Protein AF-0000000085032879 (afdb_homodimer)

Organism: Limosilactobacillus fermentum (strain NBRC 3956 / LMG 18251) (NCBI:txid334390)

pLDDT: mean 94.73, std 5.2, range [47.59, 98.81]

Structure (mmCIF, N/CA/C/O backbone):
data_AF-0000000085032879-model_v1
#
loop_
_entity.id
_entity.type
_entity.pdbx_description
1 polymer 'pyridoxal kinase'
#
loop_
_atom_site.group_PDB
_atom_site.id
_atom_site.type_symbol
_atom_site.label_atom_id
_atom_site.label_alt_id
_atom_site.label_comp_id
_atom_site.label_asym_id
_atom_site.label_entity_id
_atom_site.label_seq_id
_atom_site.pdbx_PDB_ins_code
_atom_site.Cartn_x
_atom_site.Cartn_y
_atom_site.Cartn_z
_atom_site.occupancy
_atom_site.B_iso_or_equiv
_atom_site.auth_seq_id
_atom_site.auth_comp_id
_atom_site.auth_asym_id
_atom_site.auth_atom_id
_atom_site.pdbx_PDB_model_num
ATOM 1 N N . MET A 1 1 ? -18.375 -1.486 -2.549 1 87 1 MET A N 1
ATOM 2 C CA . MET A 1 1 ? -17.031 -1.813 -2.984 1 87 1 MET A CA 1
ATOM 3 C C . MET A 1 1 ? -16.609 -3.191 -2.484 1 87 1 MET A C 1
ATOM 5 O O . MET A 1 1 ? -16.891 -3.555 -1.341 1 87 1 MET A O 1
ATOM 9 N N . LYS A 1 2 ? -16.109 -4.098 -3.381 1 94.38 2 LYS A N 1
ATOM 10 C CA . LYS A 1 2 ? -15.625 -5.422 -3.004 1 94.38 2 LYS A CA 1
ATOM 11 C C . LYS A 1 2 ? -14.336 -5.328 -2.191 1 94.38 2 LYS A C 1
ATOM 13 O O . LYS A 1 2 ? -13.469 -4.504 -2.488 1 94.38 2 LYS A O 1
ATOM 18 N N . THR A 1 3 ? -14.289 -6.129 -1.146 1 96.81 3 THR A N 1
ATOM 19 C CA . THR A 1 3 ? -13.094 -6.16 -0.308 1 96.81 3 THR A CA 1
ATOM 20 C C . THR A 1 3 ? -12.273 -7.414 -0.586 1 96.81 3 THR A C 1
ATOM 22 O O . THR A 1 3 ? -12.805 -8.523 -0.592 1 96.81 3 THR A O 1
ATOM 25 N N . LEU A 1 4 ? -11.008 -7.293 -0.865 1 98.06 4 LEU A N 1
ATOM 26 C CA . LEU A 1 4 ? -10.062 -8.383 -1.109 1 98.06 4 LEU A CA 1
ATOM 27 C C . LEU A 1 4 ? -9.078 -8.516 0.048 1 98.06 4 LEU A C 1
ATOM 29 O O . LEU A 1 4 ? -8.344 -7.574 0.36 1 98.06 4 LEU A O 1
ATOM 33 N N . MET A 1 5 ? -9.047 -9.688 0.733 1 97.75 5 MET A N 1
ATOM 34 C CA . MET A 1 5 ? -7.992 -9.984 1.695 1 97.75 5 MET A CA 1
ATOM 35 C C . MET A 1 5 ? -6.684 -10.305 0.984 1 97.75 5 MET A C 1
ATOM 37 O O . MET A 1 5 ? -6.676 -11.016 -0.021 1 97.75 5 MET A O 1
ATOM 41 N N . ILE A 1 6 ? -5.676 -9.734 1.447 1 98.06 6 ILE A N 1
ATOM 42 C CA . ILE A 1 6 ? -4.359 -9.984 0.874 1 98.06 6 ILE A CA 1
ATOM 43 C C . ILE A 1 6 ? -3.395 -10.43 1.971 1 98.06 6 ILE A C 1
ATOM 45 O O . ILE A 1 6 ? -3.047 -9.648 2.857 1 98.06 6 ILE A O 1
ATOM 49 N N . ALA A 1 7 ? -2.994 -11.664 1.925 1 97.81 7 ALA A N 1
ATOM 50 C CA . ALA A 1 7 ? -2.068 -12.227 2.904 1 97.81 7 ALA A CA 1
ATOM 51 C C . ALA A 1 7 ? -0.709 -12.516 2.271 1 97.81 7 ALA A C 1
ATOM 53 O O . ALA A 1 7 ? -0.535 -13.531 1.596 1 97.81 7 ALA A O 1
ATOM 54 N N . GLU A 1 8 ? 0.211 -11.734 2.461 1 97.69 8 GLU A N 1
ATOM 55 C CA . GLU A 1 8 ? 1.601 -11.844 2.029 1 97.69 8 GLU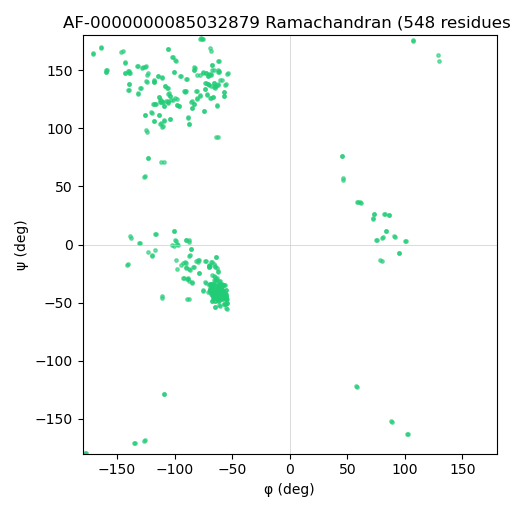 A CA 1
ATOM 56 C C . GLU A 1 8 ? 2.494 -10.875 2.799 1 97.69 8 GLU A C 1
ATOM 58 O O . GLU A 1 8 ? 2.004 -10.055 3.58 1 97.69 8 GLU A O 1
ATOM 63 N N . ASP A 1 9 ? 3.799 -10.984 2.682 1 96.69 9 ASP A N 1
ATOM 64 C CA . ASP A 1 9 ? 4.699 -10.133 3.451 1 96.69 9 ASP A CA 1
ATOM 65 C C . ASP A 1 9 ? 4.59 -8.672 3.004 1 96.69 9 ASP A C 1
ATOM 67 O O . ASP A 1 9 ? 4.141 -8.391 1.892 1 96.69 9 ASP A O 1
ATOM 71 N N . LEU A 1 10 ? 4.906 -7.77 3.881 1 97.19 10 LEU A N 1
ATOM 72 C CA . LEU A 1 10 ? 5.121 -6.363 3.553 1 97.19 10 LEU A CA 1
ATOM 73 C C . LEU A 1 10 ? 6.609 -6.027 3.543 1 97.19 10 LEU A C 1
ATOM 75 O O . LEU A 1 10 ? 7.254 -6.02 4.594 1 97.19 10 LEU A O 1
ATOM 79 N N . THR A 1 11 ? 7.137 -5.828 2.396 1 96.12 11 THR A N 1
ATOM 80 C CA . THR A 1 11 ? 8.508 -5.363 2.236 1 96.12 11 THR A CA 1
ATOM 81 C C . THR A 1 11 ? 8.578 -3.842 2.328 1 96.12 11 THR A C 1
ATOM 83 O O . THR A 1 11 ? 8.039 -3.137 1.47 1 96.12 11 THR A O 1
ATOM 86 N N . ALA A 1 12 ? 9.289 -3.371 3.32 1 97.25 12 ALA A N 1
ATOM 87 C CA . ALA A 1 12 ? 9.234 -1.951 3.662 1 97.25 12 ALA A CA 1
ATOM 88 C C . ALA A 1 12 ? 10.016 -1.115 2.65 1 97.25 12 ALA A C 1
ATOM 90 O O . ALA A 1 12 ? 9.648 0.025 2.363 1 97.25 12 ALA A O 1
ATOM 91 N N . LEU A 1 13 ? 11.117 -1.587 2.23 1 95.88 13 LEU A N 1
ATOM 92 C CA . LEU A 1 13 ? 11.914 -0.944 1.188 1 95.88 13 LEU A CA 1
ATOM 93 C C . LEU A 1 13 ? 11.938 -1.794 -0.078 1 95.88 13 LEU A C 1
ATOM 95 O O . LEU A 1 13 ? 12.617 -2.818 -0.13 1 95.88 13 LEU A O 1
ATOM 99 N N . GLY A 1 14 ? 11.164 -1.342 -1.04 1 87.88 14 GLY A N 1
ATOM 100 C CA . GLY A 1 14 ? 10.961 -2.076 -2.279 1 87.88 14 GLY A CA 1
ATOM 101 C C . GLY A 1 14 ? 9.492 -2.234 -2.641 1 87.88 14 GLY A C 1
ATOM 102 O O . GLY A 1 14 ? 8.617 -2.086 -1.785 1 87.88 14 GLY A O 1
ATOM 103 N N . GLN A 1 15 ? 9.188 -2.455 -3.865 1 91.12 15 GLN A N 1
ATOM 104 C CA . GLN A 1 15 ? 7.832 -2.631 -4.379 1 91.12 15 GLN A CA 1
ATOM 105 C C . GLN A 1 15 ? 7.578 -4.082 -4.781 1 91.12 15 GLN A C 1
ATOM 107 O O . GLN A 1 15 ? 7.457 -4.391 -5.969 1 91.12 15 GLN A O 1
ATOM 112 N N . ILE A 1 16 ? 7.48 -4.93 -3.734 1 93.56 16 ILE A N 1
ATOM 113 C CA . ILE A 1 16 ? 7.234 -6.359 -3.857 1 93.56 16 ILE A CA 1
ATOM 114 C C . ILE A 1 16 ? 6.117 -6.777 -2.902 1 93.56 16 ILE A C 1
ATOM 116 O O . ILE A 1 16 ? 5.812 -6.062 -1.945 1 93.56 16 ILE A O 1
ATOM 120 N N . SER A 1 17 ? 5.41 -7.84 -3.207 1 95.5 17 SER A N 1
ATOM 121 C CA . SER A 1 17 ? 4.387 -8.422 -2.348 1 95.5 17 SER A CA 1
ATOM 122 C C . SER A 1 17 ? 3.301 -7.402 -2.018 1 95.5 17 SER A C 1
ATOM 124 O O . SER A 1 17 ? 2.709 -6.801 -2.918 1 95.5 17 SER A O 1
ATOM 126 N N . LEU A 1 18 ? 3.049 -7.098 -0.776 1 96.69 18 LEU A N 1
ATOM 127 C CA . LEU A 1 18 ? 1.969 -6.195 -0.39 1 96.69 18 LEU A CA 1
ATOM 128 C C . LEU A 1 18 ? 2.238 -4.777 -0.889 1 96.69 18 LEU A C 1
ATOM 130 O O . LEU A 1 18 ? 1.307 -4.051 -1.241 1 96.69 18 LEU A O 1
ATOM 134 N N . ALA A 1 19 ? 3.498 -4.395 -0.901 1 95.44 19 ALA A N 1
ATOM 135 C CA . ALA A 1 19 ? 3.869 -3.045 -1.324 1 95.44 19 ALA A CA 1
ATOM 136 C C . ALA A 1 19 ? 3.465 -2.795 -2.775 1 95.44 19 ALA A C 1
ATOM 138 O O . ALA A 1 19 ? 3.078 -1.682 -3.135 1 95.44 19 ALA A O 1
ATOM 139 N N . ASN A 1 20 ? 3.5 -3.768 -3.6 1 94.31 20 ASN A N 1
ATOM 140 C CA . ASN A 1 20 ? 3.086 -3.6 -4.988 1 94.31 20 ASN A CA 1
ATOM 141 C C . ASN A 1 20 ? 1.586 -3.826 -5.156 1 94.31 20 ASN A C 1
ATOM 143 O O . ASN A 1 20 ? 0.949 -3.188 -5.996 1 94.31 20 ASN A O 1
ATOM 147 N N . ALA A 1 21 ? 1.069 -4.691 -4.336 1 96.44 21 ALA A N 1
ATOM 148 C CA . ALA A 1 21 ? -0.324 -5.102 -4.484 1 96.44 21 ALA A CA 1
ATOM 149 C C . ALA A 1 21 ? -1.273 -3.953 -4.148 1 96.44 21 ALA A C 1
ATOM 151 O O . ALA A 1 21 ? -2.332 -3.814 -4.766 1 96.44 21 ALA A O 1
ATOM 152 N N . LEU A 1 22 ? -0.911 -3.135 -3.232 1 96.38 22 LEU A N 1
ATOM 153 C CA . LEU A 1 22 ? -1.845 -2.152 -2.691 1 96.38 22 LEU A CA 1
ATOM 154 C C . LEU A 1 22 ? -2.256 -1.147 -3.762 1 96.38 22 LEU A C 1
ATOM 156 O O . LEU A 1 22 ? -3.447 -0.966 -4.023 1 96.38 22 LEU A O 1
ATOM 160 N N . GLY A 1 23 ? -1.221 -0.496 -4.43 1 96.12 23 GLY A N 1
ATOM 161 C CA . GLY A 1 23 ? -1.549 0.44 -5.492 1 96.12 23 GLY A CA 1
ATOM 162 C C . GLY A 1 23 ? -2.367 -0.187 -6.605 1 96.12 23 GLY A C 1
ATOM 163 O O . GLY A 1 23 ? -3.264 0.453 -7.16 1 96.12 23 GLY A O 1
ATOM 164 N N . VAL A 1 24 ? -2.088 -1.425 -6.871 1 97.19 24 VAL A N 1
ATOM 165 C CA . VAL A 1 24 ? -2.742 -2.182 -7.934 1 97.19 24 VAL A CA 1
ATOM 166 C C . VAL A 1 24 ? -4.211 -2.402 -7.578 1 97.19 24 VAL A C 1
ATOM 168 O O . VAL A 1 24 ? -5.098 -2.156 -8.398 1 97.19 24 VAL A O 1
ATOM 171 N N . VAL A 1 25 ? -4.465 -2.842 -6.387 1 97.56 25 VAL A N 1
ATOM 172 C CA . VAL A 1 25 ? -5.812 -3.145 -5.914 1 97.56 25 VAL A CA 1
ATOM 173 C C . VAL A 1 25 ? -6.633 -1.86 -5.828 1 97.56 25 VAL A C 1
ATOM 175 O O . VAL A 1 25 ? -7.785 -1.825 -6.262 1 97.56 25 VAL A O 1
ATOM 178 N N . GLN A 1 26 ? -6.023 -0.786 -5.398 1 97 26 GLN A N 1
ATOM 179 C CA . GLN A 1 26 ? -6.688 0.506 -5.266 1 97 26 GLN A CA 1
ATOM 180 C C . GLN A 1 26 ? -7.043 1.083 -6.633 1 97 26 GLN A C 1
ATOM 182 O O . GLN A 1 26 ? -8.125 1.647 -6.812 1 97 26 GLN A O 1
ATOM 187 N N . ALA A 1 27 ? -6.148 0.925 -7.574 1 97.19 27 ALA A N 1
ATOM 188 C CA . ALA A 1 27 ? -6.367 1.43 -8.93 1 97.19 27 ALA A CA 1
ATOM 189 C C . ALA A 1 27 ? -7.578 0.762 -9.57 1 97.19 27 ALA A C 1
ATOM 191 O O . ALA A 1 27 ? -8.195 1.324 -10.477 1 97.19 27 ALA A O 1
ATOM 192 N N . GLN A 1 28 ? -7.91 -0.42 -9.07 1 97.31 28 GLN A N 1
ATOM 193 C CA . GLN A 1 28 ? -9 -1.189 -9.664 1 97.31 28 GLN A CA 1
ATOM 194 C C . GLN A 1 28 ? -10.281 -1.039 -8.852 1 97.31 28 GLN A C 1
ATOM 196 O O . GLN A 1 28 ? -11.227 -1.82 -9.016 1 97.31 28 GLN A O 1
ATOM 201 N N . SER A 1 29 ? -10.344 -0.112 -7.914 1 96.12 29 SER A N 1
ATOM 202 C CA . SER A 1 29 ? -11.508 0.193 -7.094 1 96.12 29 SER A CA 1
ATOM 203 C C . SER A 1 29 ? -11.922 -1.011 -6.254 1 96.12 29 SER A C 1
ATOM 205 O O . SER A 1 29 ? -13.117 -1.305 -6.125 1 96.12 29 SER A O 1
ATOM 207 N N . VAL A 1 30 ? -10.992 -1.755 -5.793 1 96.88 30 VAL A N 1
ATOM 208 C CA . VAL A 1 30 ? -11.156 -2.828 -4.82 1 96.88 30 VAL A CA 1
ATOM 209 C C . VAL A 1 30 ? -10.555 -2.41 -3.48 1 96.88 30 VAL A C 1
ATOM 211 O O . VAL A 1 30 ? -9.484 -1.793 -3.439 1 96.88 30 VAL A O 1
ATOM 214 N N . ARG A 1 31 ? -11.219 -2.658 -2.365 1 96.56 31 ARG A N 1
ATOM 215 C CA . ARG A 1 31 ? -10.711 -2.322 -1.037 1 96.56 31 ARG A CA 1
ATOM 216 C C . ARG A 1 31 ? -9.766 -3.4 -0.523 1 96.56 31 ARG A C 1
ATOM 218 O O . ARG A 1 31 ? -10.148 -4.566 -0.402 1 96.56 31 ARG A O 1
ATOM 225 N N . PRO A 1 32 ? -8.586 -3.021 -0.241 1 97.38 32 PRO A N 1
ATOM 226 C CA . PRO A 1 32 ? -7.664 -4.012 0.32 1 97.38 32 PRO A CA 1
ATOM 227 C C . PRO A 1 32 ? -7.871 -4.23 1.817 1 97.38 32 PRO A C 1
ATOM 229 O O . PRO A 1 32 ? -8.078 -3.266 2.561 1 97.38 32 PRO A O 1
ATOM 232 N N . ALA A 1 33 ? -7.941 -5.414 2.24 1 97.38 33 ALA A N 1
ATOM 233 C CA . ALA A 1 33 ? -7.773 -5.852 3.623 1 97.38 33 ALA A CA 1
ATOM 234 C C . ALA A 1 33 ? -6.461 -6.605 3.807 1 97.38 33 ALA A C 1
ATOM 236 O O . ALA A 1 33 ? -6.332 -7.754 3.377 1 97.38 33 ALA A O 1
ATOM 237 N N . MET A 1 34 ? -5.539 -5.949 4.438 1 97.69 34 MET A N 1
ATOM 238 C CA . MET A 1 34 ? -4.176 -6.473 4.473 1 97.69 34 MET A CA 1
ATOM 239 C C . MET A 1 34 ? -3.969 -7.379 5.684 1 97.69 34 MET A C 1
ATOM 241 O O . MET A 1 34 ? -4.293 -6.996 6.809 1 97.69 34 MET A O 1
ATOM 245 N N . LEU A 1 35 ? -3.398 -8.523 5.461 1 96.62 35 LEU A N 1
ATOM 246 C CA . LEU A 1 35 ? -2.885 -9.43 6.48 1 96.62 35 LEU A CA 1
ATOM 247 C C . LEU A 1 35 ? -1.406 -9.727 6.25 1 96.62 35 LEU A C 1
ATOM 249 O O . LEU A 1 35 ? -1.047 -10.812 5.797 1 96.62 35 LEU A O 1
ATOM 253 N N . PRO A 1 36 ? -0.606 -8.703 6.578 1 97.31 36 PRO A N 1
ATOM 254 C CA . PRO A 1 36 ? 0.813 -8.977 6.344 1 97.31 36 PRO A CA 1
ATOM 255 C C . PRO A 1 36 ? 1.304 -10.219 7.086 1 97.31 36 PRO A C 1
ATOM 257 O O . PRO A 1 36 ? 1.123 -10.328 8.297 1 97.31 36 PRO A O 1
ATOM 260 N N . THR A 1 37 ? 1.927 -11.133 6.371 1 96.81 37 THR A N 1
ATOM 261 C CA . THR A 1 37 ? 2.434 -12.367 6.965 1 96.81 37 THR A CA 1
ATOM 262 C C . THR A 1 37 ? 3.75 -12.109 7.695 1 96.81 37 THR A C 1
ATOM 264 O O . THR A 1 37 ? 4.148 -12.898 8.555 1 96.81 37 THR A O 1
ATOM 267 N N . ALA A 1 38 ? 4.449 -11.094 7.32 1 96.19 38 ALA A N 1
ATOM 268 C CA . ALA A 1 38 ? 5.641 -10.555 7.969 1 96.19 38 ALA A CA 1
ATOM 269 C C . ALA A 1 38 ? 5.891 -9.117 7.547 1 96.19 38 ALA A C 1
ATOM 271 O O . ALA A 1 38 ? 5.449 -8.688 6.48 1 96.19 38 ALA A O 1
ATOM 272 N N . LEU A 1 39 ? 6.441 -8.359 8.43 1 97.38 39 LEU A N 1
ATOM 273 C CA . LEU A 1 39 ? 7.035 -7.082 8.055 1 97.38 39 LEU A CA 1
ATOM 274 C C . LEU A 1 39 ? 8.539 -7.219 7.836 1 97.38 39 LEU A C 1
ATOM 276 O O . LEU A 1 39 ? 9.266 -7.617 8.742 1 97.38 39 LEU A O 1
ATOM 280 N N . LEU A 1 40 ? 8.984 -6.938 6.645 1 96.88 40 LEU A N 1
ATOM 281 C CA . LEU A 1 40 ? 10.391 -7.086 6.289 1 96.88 40 LEU A CA 1
ATOM 282 C C . LEU A 1 40 ? 11 -5.738 5.906 1 96.88 40 LEU A C 1
ATOM 284 O O . LEU A 1 40 ? 10.367 -4.941 5.211 1 96.88 40 LEU A O 1
ATOM 288 N N . SER A 1 41 ? 12.25 -5.523 6.348 1 97.56 41 SER A N 1
ATOM 289 C CA . SER A 1 41 ? 12.922 -4.266 6.031 1 97.56 41 SER A CA 1
ATOM 290 C C . SER A 1 41 ? 13.242 -4.168 4.543 1 97.56 41 SER A C 1
ATOM 292 O O . SER A 1 41 ? 13.203 -3.078 3.969 1 97.56 41 SER A O 1
ATOM 294 N N . THR A 1 42 ? 13.562 -5.266 3.941 1 95.56 42 THR A N 1
ATOM 295 C CA . THR A 1 42 ? 13.867 -5.398 2.521 1 95.56 42 THR A CA 1
ATOM 296 C C . THR A 1 42 ? 13.398 -6.75 1.994 1 95.56 42 THR A C 1
ATOM 298 O O . THR A 1 42 ? 12.969 -7.609 2.77 1 95.56 42 THR A O 1
ATOM 301 N N . GLN A 1 43 ? 13.367 -6.828 0.709 1 87.44 43 GLN A N 1
ATOM 302 C CA . GLN A 1 43 ? 13.156 -8.172 0.182 1 87.44 43 GLN A CA 1
ATOM 303 C C . GLN A 1 43 ? 14.359 -9.062 0.459 1 87.44 43 GLN A C 1
ATOM 305 O O . GLN A 1 43 ? 15.445 -8.57 0.789 1 87.44 43 GLN A O 1
ATOM 310 N N . SER A 1 44 ? 14.289 -10.328 0.308 1 79.81 44 SER A N 1
ATOM 311 C CA . SER A 1 44 ? 15.289 -11.305 0.738 1 79.81 44 SER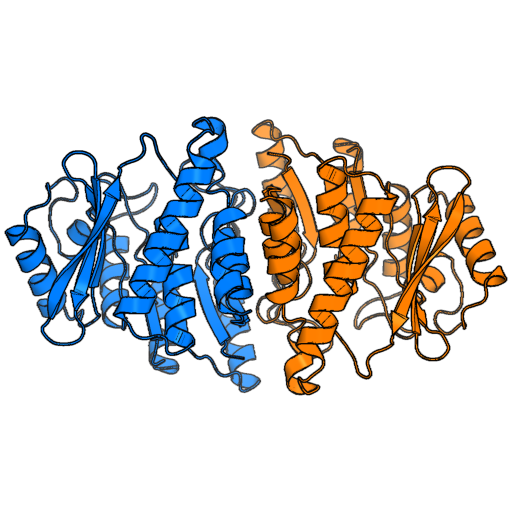 A CA 1
ATOM 312 C C . SER A 1 44 ? 16.281 -11.602 -0.377 1 79.81 44 SER A C 1
ATOM 314 O O . SER A 1 44 ? 17.359 -12.164 -0.126 1 79.81 44 SER A O 1
ATOM 316 N N . GLU 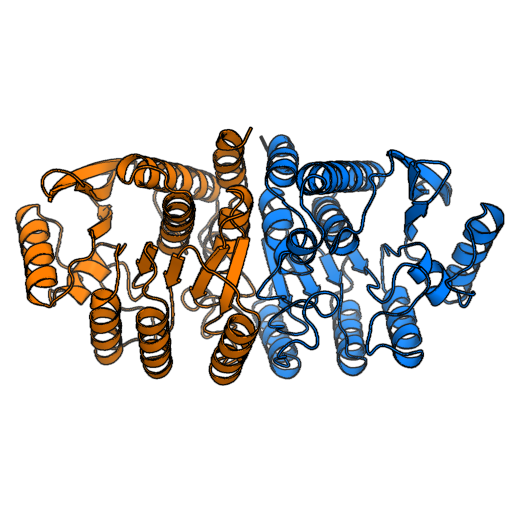A 1 45 ? 16.125 -11.336 -1.562 1 77.62 45 GLU A N 1
ATOM 317 C CA . GLU A 1 45 ? 16.984 -11.734 -2.668 1 77.62 45 GLU A CA 1
ATOM 318 C C . GLU A 1 45 ? 17.953 -10.617 -3.049 1 77.62 45 GLU A C 1
ATOM 320 O O . GLU A 1 45 ? 19.062 -10.875 -3.512 1 77.62 45 GLU A O 1
ATOM 325 N N . GLY A 1 46 ? 17.688 -9.422 -2.732 1 75.31 46 GLY A N 1
ATOM 326 C CA . GLY A 1 46 ? 18.5 -8.344 -3.291 1 75.31 46 GLY A CA 1
ATOM 327 C C . GLY A 1 46 ? 19.266 -7.566 -2.24 1 75.31 46 GLY A C 1
ATOM 328 O O . GLY A 1 46 ? 20.141 -6.766 -2.572 1 75.31 46 GLY A O 1
ATOM 329 N N . PHE A 1 47 ? 19.141 -7.773 -0.948 1 86.19 47 PHE A N 1
ATOM 330 C CA . PHE A 1 47 ? 19.703 -6.902 0.073 1 86.19 47 PHE A CA 1
ATOM 331 C C . PHE A 1 47 ? 20.297 -7.719 1.214 1 86.19 47 PHE A C 1
ATOM 333 O O . PHE A 1 47 ? 20.703 -7.16 2.238 1 86.19 47 PHE A O 1
ATOM 340 N N . GLY A 1 48 ? 20.375 -9.016 1.083 1 86.19 48 GLY A N 1
ATOM 341 C CA . GLY A 1 48 ? 20.734 -9.844 2.219 1 86.19 48 GLY A CA 1
ATOM 342 C C . GLY A 1 48 ? 19.547 -10.258 3.068 1 86.19 48 GLY A C 1
ATOM 343 O O . GLY A 1 48 ? 18.422 -10.367 2.568 1 86.19 48 GLY A O 1
ATOM 344 N N . THR A 1 49 ? 19.844 -10.477 4.398 1 92.12 49 THR A N 1
ATOM 345 C CA . THR A 1 49 ? 18.766 -10.93 5.273 1 92.12 49 THR A CA 1
ATOM 346 C C . THR A 1 49 ? 17.969 -9.742 5.805 1 92.12 49 THR A C 1
ATOM 348 O O . THR A 1 49 ? 18.516 -8.875 6.48 1 92.12 49 THR A O 1
ATOM 351 N N . PRO A 1 50 ? 16.75 -9.688 5.605 1 95.19 50 PRO A N 1
ATOM 352 C CA . PRO A 1 50 ? 15.938 -8.57 6.098 1 95.19 50 PRO A CA 1
ATOM 353 C C . PRO A 1 50 ? 15.727 -8.609 7.609 1 95.19 50 PRO A C 1
ATOM 355 O O . PRO A 1 50 ? 15.688 -9.695 8.203 1 95.19 50 PRO A O 1
ATOM 358 N N . VAL A 1 51 ? 15.633 -7.441 8.219 1 97.44 51 VAL A N 1
ATOM 359 C CA . VAL A 1 51 ? 15.055 -7.359 9.555 1 97.44 51 VAL A CA 1
ATOM 360 C C . VAL A 1 51 ? 13.57 -7.723 9.5 1 97.44 51 VAL A C 1
ATOM 362 O O . VAL A 1 51 ? 12.812 -7.137 8.727 1 97.44 51 VAL A O 1
ATOM 365 N N . ALA A 1 52 ? 13.18 -8.688 10.344 1 96.62 52 ALA A N 1
ATOM 366 C CA . ALA A 1 52 ? 11.82 -9.211 10.25 1 96.62 52 ALA A CA 1
ATOM 367 C C . ALA A 1 52 ? 11.039 -8.945 11.539 1 96.62 52 ALA A C 1
ATOM 369 O O . ALA A 1 52 ? 11.609 -8.969 12.633 1 96.62 52 ALA A O 1
ATOM 370 N N . LEU A 1 53 ? 9.797 -8.602 11.414 1 97.44 53 LEU A N 1
ATOM 371 C CA . LEU A 1 53 ? 8.82 -8.555 12.5 1 97.44 53 LEU A CA 1
ATOM 372 C C . LEU A 1 53 ? 7.707 -9.57 12.266 1 97.44 53 LEU A C 1
ATOM 374 O O . LEU A 1 53 ? 7.027 -9.523 11.242 1 97.44 53 LEU A O 1
ATOM 378 N N . SER A 1 54 ? 7.535 -10.508 13.227 1 96 54 SER A N 1
ATOM 379 C CA . SER A 1 54 ? 6.453 -11.484 13.133 1 96 54 SER A CA 1
ATOM 380 C C . SER A 1 54 ? 5.094 -10.828 13.359 1 96 54 SER A C 1
ATOM 382 O O . SER A 1 54 ? 4.953 -9.969 14.234 1 96 54 SER A O 1
ATOM 384 N N . THR A 1 55 ? 4.121 -11.242 12.539 1 96.56 55 THR A N 1
ATOM 385 C CA . THR A 1 55 ? 2.771 -10.711 12.656 1 96.56 55 THR A CA 1
ATOM 386 C C . THR A 1 55 ? 1.784 -11.812 13.031 1 96.56 55 THR A C 1
ATOM 388 O O . THR A 1 55 ? 0.569 -11.609 12.977 1 96.56 55 THR A O 1
ATOM 391 N N . GLU A 1 56 ? 2.24 -12.969 13.367 1 94.38 56 GLU A N 1
ATOM 392 C CA . GLU A 1 56 ? 1.409 -14.156 13.516 1 94.38 56 GLU A CA 1
ATOM 393 C C . GLU A 1 56 ? 0.27 -13.914 14.5 1 94.38 56 GLU A C 1
ATOM 395 O O . GLU A 1 56 ? -0.897 -14.141 14.172 1 94.38 56 GLU A O 1
ATOM 400 N N . GLU A 1 57 ? 0.604 -13.492 15.695 1 95 57 GLU A N 1
ATOM 401 C CA . GLU A 1 57 ? -0.413 -13.258 16.719 1 95 57 GLU A CA 1
ATOM 402 C C . GLU A 1 57 ? -1.328 -12.102 16.328 1 95 57 GLU A C 1
ATOM 404 O O . GLU A 1 57 ? -2.549 -12.188 16.484 1 95 57 GLU A O 1
ATOM 409 N N . TRP A 1 58 ? -0.75 -11.023 15.859 1 97.06 58 TRP A N 1
ATOM 410 C CA . TRP A 1 58 ? -1.529 -9.859 15.438 1 97.06 58 TRP A CA 1
ATOM 411 C C . TRP A 1 58 ? -2.52 -10.234 14.344 1 97.06 58 TRP A C 1
ATOM 413 O O . TRP A 1 58 ? -3.68 -9.82 14.375 1 97.06 58 TRP A O 1
ATOM 423 N N . LEU A 1 59 ? -2.037 -11.031 13.391 1 96.38 59 LEU A N 1
ATOM 424 C CA . LEU A 1 59 ? -2.85 -11.445 12.258 1 96.38 59 LEU A CA 1
ATOM 425 C C . LEU A 1 59 ? -4.105 -12.18 12.719 1 96.38 59 LEU A C 1
ATOM 427 O O . LEU A 1 59 ? -5.207 -11.883 12.258 1 96.38 59 LEU A O 1
ATOM 431 N N . GLU A 1 60 ? -3.982 -13.055 13.625 1 94.44 60 GLU A N 1
ATOM 432 C CA . GLU A 1 60 ? -5.102 -13.82 14.164 1 94.44 60 GLU A CA 1
ATOM 433 C C . GLU A 1 60 ? -6.102 -12.906 14.875 1 94.44 60 GLU A C 1
ATOM 435 O O . GLU A 1 60 ? -7.312 -13.031 14.672 1 94.44 60 GLU A O 1
ATOM 440 N N . ASN A 1 61 ? -5.59 -12.016 15.672 1 96.94 61 ASN A N 1
ATOM 441 C CA . ASN A 1 61 ? -6.445 -11.109 16.438 1 96.94 61 ASN A CA 1
ATOM 442 C C . ASN A 1 61 ? -7.145 -10.102 15.523 1 96.94 61 ASN A C 1
ATOM 444 O O . ASN A 1 61 ? -8.297 -9.742 15.758 1 96.94 61 ASN A O 1
ATOM 448 N N . ALA A 1 62 ? -6.445 -9.625 14.516 1 96.88 62 ALA A N 1
ATOM 449 C CA . ALA A 1 62 ? -7.035 -8.695 13.555 1 96.88 62 ALA A CA 1
ATOM 450 C C . ALA A 1 62 ? -8.195 -9.352 12.797 1 96.88 62 ALA A C 1
ATOM 452 O O . ALA A 1 62 ? -9.266 -8.75 12.656 1 96.88 62 ALA A O 1
ATOM 453 N N . LEU A 1 63 ? -7.965 -10.57 12.375 1 95.25 63 LEU A N 1
ATOM 454 C CA . LEU A 1 63 ? -9.016 -11.297 11.672 1 95.25 63 LEU A CA 1
ATOM 455 C C . LEU A 1 63 ? -10.227 -11.5 12.57 1 95.25 63 LEU A C 1
ATOM 457 O O . LEU A 1 63 ? -11.367 -11.344 12.133 1 95.25 63 LEU A O 1
ATOM 461 N N . ALA A 1 64 ? -9.984 -11.875 13.805 1 95.06 64 ALA A N 1
ATOM 462 C CA . ALA A 1 64 ? -11.07 -12.062 14.766 1 95.06 64 ALA A CA 1
ATOM 463 C C . ALA A 1 64 ? -11.891 -10.781 14.914 1 95.06 64 ALA A C 1
ATOM 465 O O . ALA A 1 64 ? -13.117 -10.828 14.945 1 95.06 64 ALA A O 1
ATOM 466 N N . GLN A 1 65 ? -11.227 -9.695 14.969 1 96.25 65 GLN A N 1
ATOM 467 C CA . GLN A 1 65 ? -11.922 -8.422 15.07 1 96.25 65 GLN A CA 1
ATOM 468 C C . GLN A 1 65 ? -12.766 -8.148 13.828 1 96.25 65 GLN A C 1
ATOM 470 O O . GLN A 1 65 ? -13.906 -7.688 13.93 1 96.25 65 GLN A O 1
ATOM 475 N N . TRP A 1 66 ? -12.203 -8.391 12.617 1 95.38 66 TRP A N 1
ATOM 476 C CA . TRP A 1 66 ? -12.93 -8.172 11.375 1 95.38 66 TRP A CA 1
ATOM 477 C C . TRP A 1 66 ? -14.195 -9.031 11.336 1 95.38 66 TRP A C 1
ATOM 479 O O . TRP A 1 66 ? -15.258 -8.562 10.906 1 95.38 66 TRP A O 1
ATOM 489 N N . LEU A 1 67 ? -14.109 -10.234 11.82 1 93.19 67 LEU A N 1
ATOM 490 C CA . LEU A 1 67 ? -15.25 -11.141 11.859 1 93.19 67 LEU A CA 1
ATOM 491 C C . LEU A 1 67 ? -16.312 -10.641 12.836 1 93.19 67 LEU A C 1
ATOM 493 O O . LEU A 1 67 ? -17.5 -10.656 12.523 1 93.19 67 LEU A O 1
ATOM 497 N N . ASP A 1 68 ? -15.875 -10.211 13.953 1 94.25 68 ASP A N 1
ATOM 498 C CA . ASP A 1 68 ? -16.781 -9.688 14.977 1 94.25 68 ASP A CA 1
ATOM 499 C C . ASP A 1 68 ? -17.547 -8.477 14.461 1 94.25 68 ASP A C 1
ATOM 501 O O . ASP A 1 68 ? -18.719 -8.266 14.82 1 94.25 68 ASP A O 1
ATOM 505 N N . MET A 1 69 ? -16.953 -7.754 13.625 1 92.88 69 MET A N 1
ATOM 506 C CA . MET A 1 69 ? -17.562 -6.547 13.062 1 92.88 69 MET A CA 1
ATOM 507 C C . MET A 1 69 ? -18.547 -6.898 11.953 1 92.88 69 MET A C 1
ATOM 509 O O . MET A 1 69 ? -19.297 -6.043 11.492 1 92.88 69 MET A O 1
ATOM 513 N N . GLY A 1 70 ? -18.484 -8.148 11.5 1 92.56 70 GLY A N 1
ATOM 514 C CA . GLY A 1 70 ? -19.344 -8.57 10.414 1 92.56 70 GLY A CA 1
ATOM 515 C C . GLY A 1 70 ? -18.812 -8.203 9.047 1 92.56 70 GLY A C 1
ATOM 516 O O . GLY A 1 70 ? -19.578 -8.016 8.102 1 92.56 70 GLY A O 1
ATOM 517 N N . GLU A 1 71 ? -17.516 -8.078 8.977 1 93.38 71 GLU A N 1
ATOM 518 C CA . GLU A 1 71 ? -16.891 -7.738 7.699 1 93.38 71 GLU A CA 1
ATOM 519 C C . GLU A 1 71 ? -17.078 -8.867 6.684 1 93.38 71 GLU A C 1
ATOM 521 O O . GLU A 1 71 ? -16.969 -10.039 7.027 1 93.38 71 GLU A O 1
ATOM 526 N N . GLU A 1 72 ? -17.359 -8.484 5.504 1 94.12 72 GLU A N 1
ATOM 527 C CA . GLU A 1 72 ? -17.484 -9.422 4.391 1 94.12 72 GLU A CA 1
ATOM 528 C C . GLU A 1 72 ? -16.344 -9.258 3.395 1 94.12 72 GLU A C 1
ATOM 530 O O . GLU A 1 72 ? -15.891 -8.133 3.135 1 94.12 72 GLU A O 1
ATOM 535 N N . PHE A 1 73 ? -15.93 -10.344 2.852 1 96.69 73 PHE A N 1
ATOM 536 C CA . PHE A 1 73 ? -14.836 -10.367 1.89 1 96.69 73 PHE A CA 1
ATOM 537 C C . PHE A 1 73 ? -15.273 -11.031 0.59 1 96.69 73 PHE A C 1
ATOM 539 O O . PHE A 1 73 ? -16 -12.023 0.609 1 96.69 73 PHE A O 1
ATOM 546 N N . ALA A 1 74 ? -14.805 -10.445 -0.525 1 97.44 74 ALA A N 1
ATOM 547 C CA . ALA A 1 74 ? -15.141 -10.984 -1.839 1 97.44 74 ALA A CA 1
ATOM 548 C C . ALA A 1 74 ? -14.148 -12.062 -2.26 1 97.44 74 ALA A C 1
ATOM 550 O O . ALA A 1 74 ? -14.445 -12.891 -3.129 1 97.44 74 ALA A O 1
ATOM 551 N N . GLY A 1 75 ? -12.969 -12.078 -1.69 1 98.06 75 GLY A N 1
ATOM 552 C CA . GLY A 1 75 ? -11.93 -13.047 -2.004 1 98.06 75 GLY A CA 1
ATOM 553 C C . GLY A 1 75 ? -10.68 -12.883 -1.162 1 98.06 75 GLY A C 1
ATOM 554 O O . GLY A 1 75 ? -10.633 -12.016 -0.284 1 98.06 75 GLY A O 1
ATOM 555 N N . ILE A 1 76 ? -9.688 -13.742 -1.408 1 98.38 76 ILE A N 1
ATOM 556 C CA . ILE A 1 76 ? -8.406 -13.688 -0.725 1 98.38 76 ILE A CA 1
ATOM 557 C C . ILE A 1 76 ? -7.281 -13.977 -1.717 1 98.38 76 ILE A C 1
ATOM 559 O O . ILE A 1 76 ? -7.422 -14.844 -2.588 1 98.38 76 ILE A O 1
ATOM 563 N N . LEU A 1 77 ? -6.301 -13.172 -1.666 1 98.62 77 LEU A N 1
ATOM 564 C CA . LEU A 1 77 ? -5.02 -13.406 -2.322 1 98.62 77 LEU A CA 1
ATOM 565 C C . LEU A 1 77 ? -3.947 -13.781 -1.305 1 98.62 77 LEU A C 1
ATOM 567 O O . LEU A 1 77 ? -3.711 -13.039 -0.348 1 98.62 77 LEU A O 1
ATOM 571 N N . ILE A 1 78 ? -3.33 -14.945 -1.453 1 98.5 78 ILE A N 1
ATOM 572 C CA . ILE A 1 78 ? -2.209 -15.344 -0.612 1 98.5 78 ILE A CA 1
ATOM 573 C C . ILE A 1 78 ? -0.932 -15.398 -1.446 1 98.5 78 ILE A C 1
ATOM 575 O O . ILE A 1 78 ? -0.893 -16.047 -2.494 1 98.5 78 ILE A O 1
ATOM 579 N N . GLY A 1 79 ? 0.034 -14.656 -1.031 1 97.62 79 GLY A N 1
ATOM 580 C CA . GLY A 1 79 ? 1.362 -14.68 -1.622 1 97.62 79 GLY A CA 1
ATOM 581 C C . GLY A 1 79 ? 2.408 -15.305 -0.717 1 97.62 79 GLY A C 1
ATOM 582 O O . GLY A 1 79 ? 2.211 -16.406 -0.199 1 97.62 79 GLY A O 1
ATOM 583 N N . TYR A 1 80 ? 3.518 -14.625 -0.493 1 96.12 80 TYR A N 1
ATOM 584 C CA . TYR A 1 80 ? 4.617 -15.133 0.321 1 96.12 80 TYR A CA 1
ATOM 585 C C . TYR A 1 80 ? 4.215 -15.211 1.789 1 96.12 80 TYR A C 1
ATOM 587 O O . TYR A 1 80 ? 3.83 -14.211 2.389 1 96.12 80 TYR A O 1
ATOM 595 N N . VAL A 1 81 ? 4.379 -16.359 2.326 1 95.5 81 VAL A N 1
ATOM 596 C CA . VAL A 1 81 ? 4.086 -16.562 3.74 1 95.5 81 VAL A CA 1
ATOM 597 C C . VAL A 1 81 ? 5.379 -16.812 4.508 1 95.5 81 VAL A C 1
ATOM 599 O O . VAL A 1 81 ? 5.617 -16.188 5.551 1 95.5 81 VAL A O 1
ATOM 602 N N . GLY A 1 82 ? 6.23 -17.578 4.062 1 91.25 82 GLY A N 1
ATOM 603 C CA . GLY A 1 82 ? 7.57 -17.812 4.578 1 91.25 82 GLY A CA 1
ATOM 604 C C . GLY A 1 82 ? 7.598 -18.719 5.801 1 91.25 82 GLY A C 1
ATOM 605 O O . GLY A 1 82 ? 8.656 -19.219 6.18 1 91.25 82 GLY A O 1
ATOM 606 N N . GLN A 1 83 ? 6.406 -18.969 6.441 1 90.94 83 GLN A N 1
ATOM 607 C CA . GLN A 1 83 ? 6.336 -19.797 7.637 1 90.94 83 GLN A CA 1
ATOM 608 C C . GLN A 1 83 ? 5.227 -20.828 7.523 1 90.94 83 GLN A C 1
ATOM 610 O O . GLN A 1 83 ? 4.059 -20.484 7.336 1 90.94 83 GLN A O 1
ATOM 615 N N . THR A 1 84 ? 5.602 -22.094 7.809 1 92.94 84 THR A N 1
ATOM 616 C CA . THR A 1 84 ? 4.645 -23.188 7.656 1 92.94 84 THR A CA 1
ATOM 617 C C . THR A 1 84 ? 3.516 -23.062 8.672 1 92.94 84 THR A C 1
ATOM 619 O O . THR A 1 84 ? 2.361 -23.375 8.375 1 92.94 84 THR A O 1
ATOM 622 N N . ALA A 1 85 ? 3.875 -22.625 9.883 1 91.12 85 ALA A N 1
ATOM 623 C CA . ALA A 1 85 ? 2.865 -22.453 10.922 1 91.12 85 ALA A CA 1
ATOM 624 C C . ALA A 1 85 ? 1.786 -21.469 10.477 1 91.12 85 ALA A C 1
ATOM 626 O O . ALA A 1 85 ? 0.601 -21.656 10.758 1 91.12 85 ALA A O 1
ATOM 627 N N . LEU A 1 86 ? 2.172 -20.438 9.805 1 94.06 86 LEU A N 1
ATOM 628 C CA . LEU A 1 86 ? 1.229 -19.438 9.336 1 94.06 86 LEU A CA 1
ATOM 629 C C . LEU A 1 86 ? 0.409 -19.969 8.164 1 94.06 86 LEU A C 1
ATOM 631 O O . LEU A 1 86 ? -0.749 -19.578 7.988 1 94.06 86 LEU A O 1
ATOM 635 N N . ILE A 1 87 ? 0.988 -20.797 7.371 1 95.94 87 ILE A N 1
ATOM 636 C CA . ILE A 1 87 ? 0.258 -21.438 6.277 1 95.94 87 ILE A CA 1
ATOM 637 C C . ILE A 1 87 ? -0.924 -22.219 6.836 1 95.94 87 ILE A C 1
ATOM 639 O O . ILE A 1 87 ? -2.029 -22.156 6.293 1 95.94 87 ILE A O 1
ATOM 643 N N . ASP A 1 88 ? -0.706 -22.891 7.93 1 94.5 88 ASP A N 1
ATOM 644 C CA . ASP A 1 88 ? -1.769 -23.641 8.586 1 94.5 88 ASP A CA 1
ATOM 645 C C . ASP A 1 88 ? -2.895 -22.719 9.047 1 94.5 88 ASP A C 1
ATOM 647 O O . ASP A 1 88 ? -4.074 -23.031 8.883 1 94.5 88 ASP A O 1
ATOM 651 N N . LYS A 1 89 ? -2.51 -21.688 9.57 1 93.44 89 LYS A N 1
ATOM 652 C CA . LYS A 1 89 ? -3.494 -20.719 10.039 1 93.44 89 LYS A CA 1
ATOM 653 C C . LYS A 1 89 ? -4.309 -20.141 8.875 1 93.44 89 LYS A C 1
ATOM 655 O O . LYS A 1 89 ? -5.527 -20 8.984 1 93.44 89 LYS A O 1
ATOM 660 N N . LEU A 1 90 ? -3.613 -19.797 7.812 1 95.06 90 LEU A N 1
ATOM 661 C CA . LEU A 1 90 ? -4.285 -19.281 6.629 1 95.06 90 LEU A CA 1
ATOM 662 C C . LEU A 1 90 ? -5.234 -20.312 6.043 1 95.06 90 LEU A C 1
ATOM 664 O O . LEU A 1 90 ? -6.32 -19.969 5.562 1 95.06 90 LEU A O 1
ATOM 668 N N . SER A 1 91 ? -4.828 -21.547 6.121 1 95.19 91 SER A N 1
ATOM 669 C CA . SER A 1 91 ? -5.684 -22.625 5.66 1 95.19 91 SER A CA 1
ATOM 670 C C . SER A 1 91 ? -7.004 -22.656 6.422 1 95.19 91 SER A C 1
ATOM 672 O O . SER A 1 91 ? -8.07 -22.828 5.824 1 95.19 91 SER A O 1
ATOM 674 N N . VAL A 1 92 ? -6.934 -22.484 7.66 1 92.69 92 VAL A N 1
ATOM 675 C CA . VAL A 1 92 ? -8.117 -22.469 8.516 1 92.69 92 VAL A CA 1
ATOM 676 C C . VAL A 1 92 ? -9.008 -21.281 8.141 1 92.69 92 VAL A C 1
ATOM 678 O O . VAL A 1 92 ? -10.234 -21.406 8.094 1 92.69 92 VAL A O 1
ATOM 681 N N . ILE A 1 93 ? -8.398 -20.172 7.84 1 89.62 93 ILE A N 1
ATOM 682 C CA . ILE A 1 93 ? -9.117 -18.953 7.457 1 89.62 93 ILE A CA 1
ATOM 683 C C . ILE A 1 93 ? -9.883 -19.203 6.156 1 89.62 93 ILE A C 1
ATOM 685 O O . ILE A 1 93 ? -11.055 -18.844 6.039 1 89.62 93 ILE A O 1
ATOM 689 N N . ILE A 1 94 ? -9.258 -19.812 5.219 1 94.44 94 ILE A N 1
ATOM 690 C CA . ILE A 1 94 ? -9.883 -20.094 3.932 1 94.44 94 ILE A CA 1
ATOM 691 C C . ILE A 1 94 ? -11.086 -21 4.133 1 94.44 94 ILE A C 1
ATOM 693 O O . ILE A 1 94 ? -12.164 -20.766 3.576 1 94.44 94 ILE A O 1
ATOM 697 N N . ASP A 1 95 ? -10.953 -22.031 4.996 1 93.31 95 ASP A N 1
ATOM 698 C CA . ASP A 1 95 ? -12.031 -22.969 5.266 1 93.31 95 ASP A CA 1
ATOM 699 C C . ASP A 1 95 ? -13.227 -22.266 5.918 1 93.31 95 ASP A C 1
ATOM 701 O O . ASP A 1 95 ? -14.375 -22.594 5.625 1 93.31 95 ASP A O 1
ATOM 705 N N . HIS A 1 96 ? -12.906 -21.344 6.715 1 90 96 HIS A N 1
ATOM 706 C CA . HIS A 1 96 ? -13.945 -20.641 7.461 1 90 96 HIS A CA 1
ATOM 707 C C . HIS A 1 96 ? -14.789 -19.766 6.539 1 90 96 HIS A C 1
ATOM 709 O O . HIS A 1 96 ? -16.016 -19.75 6.641 1 90 96 HIS A O 1
ATOM 715 N N . PHE A 1 97 ? -14.172 -19.094 5.594 1 90.25 97 PHE A N 1
ATOM 716 C CA . PHE A 1 97 ? -14.875 -18.094 4.805 1 90.25 97 PHE A CA 1
ATOM 717 C C . PHE A 1 97 ? -15.445 -18.703 3.533 1 90.25 97 PHE A C 1
ATOM 719 O O . PHE A 1 97 ? -16.453 -18.234 3.008 1 90.25 97 PHE A O 1
ATOM 726 N N . ALA A 1 98 ? -14.742 -19.781 3.039 1 88.75 98 ALA A N 1
ATOM 727 C CA . ALA A 1 98 ? -15.172 -20.438 1.813 1 88.75 98 ALA A CA 1
ATOM 728 C C . ALA A 1 98 ? -15.492 -19.422 0.721 1 88.75 98 ALA A C 1
ATOM 730 O O . ALA A 1 98 ? -16.578 -19.422 0.153 1 88.75 98 ALA A O 1
ATOM 731 N N . LEU A 1 99 ? -14.555 -18.578 0.403 1 92.06 99 LEU A N 1
ATOM 732 C CA . LEU A 1 99 ? -14.758 -17.469 -0.506 1 92.06 99 LEU A CA 1
ATOM 733 C C . LEU A 1 99 ? -14.75 -17.938 -1.958 1 92.06 99 LEU A C 1
ATOM 735 O O . LEU A 1 99 ? -14.008 -18.844 -2.314 1 92.06 99 LEU A O 1
ATOM 739 N N . PRO A 1 100 ? -15.562 -17.266 -2.754 1 93.38 100 PRO A N 1
ATOM 740 C CA . PRO A 1 100 ? -15.633 -17.688 -4.156 1 93.38 100 PRO A CA 1
ATOM 741 C C . PRO A 1 100 ? -14.336 -17.438 -4.918 1 93.38 100 PRO A C 1
ATOM 743 O O . PRO A 1 100 ? -14.078 -18.078 -5.945 1 93.38 100 PRO A O 1
ATOM 746 N N . VAL A 1 101 ? -13.547 -16.469 -4.492 1 98 101 VAL A N 1
ATOM 747 C CA . VAL A 1 101 ? -12.266 -16.156 -5.117 1 98 101 VAL A CA 1
ATOM 748 C C . VAL A 1 101 ? -11.133 -16.375 -4.117 1 98 101 VAL A C 1
ATOM 750 O O . VAL A 1 101 ? -10.969 -15.594 -3.178 1 98 101 VAL A O 1
ATOM 753 N N . THR A 1 102 ? -10.367 -17.422 -4.273 1 98.56 102 THR A N 1
ATOM 754 C CA . THR A 1 102 ? -9.172 -17.75 -3.504 1 98.56 102 THR A CA 1
ATOM 755 C C . THR A 1 102 ? -7.973 -17.938 -4.426 1 98.56 102 THR A C 1
ATOM 757 O O . THR A 1 102 ? -7.816 -19 -5.031 1 98.56 102 THR A O 1
ATOM 760 N N . VAL A 1 103 ? -7.188 -16.891 -4.555 1 98.81 103 VAL A N 1
ATOM 761 C CA . VAL A 1 103 ? -6.008 -16.906 -5.414 1 98.81 103 VAL A CA 1
ATOM 762 C C . VAL A 1 103 ? -4.762 -17.172 -4.574 1 98.81 103 VAL A C 1
ATOM 764 O O . VAL A 1 103 ? -4.504 -16.469 -3.596 1 98.81 103 VAL A O 1
ATOM 767 N N . ILE A 1 104 ? -3.977 -18.188 -4.918 1 98.75 104 ILE A N 1
ATOM 768 C CA . ILE A 1 104 ? -2.729 -18.484 -4.227 1 98.75 104 ILE A CA 1
ATOM 769 C C . ILE A 1 104 ? -1.56 -18.391 -5.203 1 98.75 104 ILE A C 1
ATOM 771 O O . ILE A 1 104 ? -1.521 -19.109 -6.203 1 98.75 104 ILE A O 1
ATOM 775 N N . ASP A 1 105 ? -0.744 -17.484 -5.016 1 98.62 105 ASP A N 1
ATOM 776 C CA . ASP A 1 105 ? 0.596 -17.438 -5.594 1 98.62 105 ASP A CA 1
ATOM 777 C C . ASP A 1 105 ? 1.603 -18.156 -4.695 1 98.62 105 ASP A C 1
ATOM 779 O O . ASP A 1 105 ? 1.939 -17.672 -3.615 1 98.62 105 ASP A O 1
ATOM 783 N N . PRO A 1 106 ? 2.047 -19.266 -5.148 1 97.94 106 PRO A N 1
ATOM 784 C CA . PRO A 1 106 ? 2.869 -20.078 -4.25 1 97.94 106 PRO A CA 1
ATOM 785 C C . PRO A 1 106 ? 4.074 -19.328 -3.705 1 97.94 106 PRO A C 1
ATOM 787 O O . PRO A 1 106 ? 4.418 -19.453 -2.527 1 97.94 106 PRO A O 1
ATOM 790 N N . VAL A 1 107 ? 4.738 -18.516 -4.473 1 96.31 107 VAL A N 1
ATOM 791 C CA . VAL A 1 107 ? 5.906 -17.703 -4.148 1 96.31 107 VAL A CA 1
ATOM 792 C C . VAL A 1 107 ? 6.918 -18.547 -3.371 1 96.31 107 VAL A C 1
ATOM 794 O O . VAL A 1 107 ? 7.16 -18.297 -2.188 1 96.31 107 VAL A O 1
ATOM 797 N N . MET A 1 108 ? 7.605 -19.375 -4.004 1 95.5 108 MET A N 1
ATOM 798 C CA . MET A 1 108 ? 8.508 -20.25 -3.256 1 95.5 108 MET A CA 1
ATOM 799 C C . MET A 1 108 ? 9.82 -20.453 -4.008 1 95.5 108 MET A C 1
ATOM 801 O O . MET A 1 108 ? 10.797 -20.938 -3.441 1 95.5 108 MET A O 1
ATOM 805 N N . GLY A 1 109 ? 9.82 -20.141 -5.312 1 94 109 GLY A N 1
ATOM 806 C CA . GLY A 1 109 ? 11.031 -20.344 -6.086 1 94 109 GLY A CA 1
ATOM 807 C C . GLY A 1 109 ? 10.953 -19.75 -7.48 1 94 109 GLY A C 1
ATOM 808 O O . GLY A 1 109 ? 9.867 -19.391 -7.949 1 94 109 GLY A O 1
ATOM 809 N N . ASP A 1 110 ? 12.078 -19.625 -8.055 1 92.31 110 ASP A N 1
ATOM 810 C CA . ASP A 1 110 ? 12.25 -19.094 -9.406 1 92.31 110 ASP A CA 1
ATOM 811 C C . ASP A 1 110 ? 13.578 -19.547 -10.008 1 92.31 110 ASP A C 1
ATOM 813 O O . ASP A 1 110 ? 14.523 -19.859 -9.281 1 92.31 110 ASP A O 1
ATOM 817 N N . ARG A 1 111 ? 13.641 -19.688 -11.281 1 91.88 111 ARG A N 1
ATOM 818 C CA . ARG A 1 111 ? 14.844 -20.016 -12.031 1 91.88 111 ARG A CA 1
ATOM 819 C C . ARG A 1 111 ? 15.438 -21.344 -11.57 1 91.88 111 ARG A C 1
ATOM 821 O O . ARG A 1 111 ? 16.656 -21.453 -11.367 1 91.88 111 ARG A O 1
ATOM 828 N N . GLY A 1 112 ? 14.586 -22.219 -11.25 1 94.06 112 GLY A N 1
ATOM 829 C CA . GLY A 1 112 ? 14.984 -23.609 -11.008 1 94.06 112 GLY A CA 1
ATOM 830 C C . GLY A 1 112 ? 15.336 -23.875 -9.562 1 94.06 112 GLY A C 1
ATOM 831 O O . GLY A 1 112 ? 15.805 -24.969 -9.219 1 94.06 112 GLY A O 1
ATOM 832 N N . SER A 1 113 ? 15.102 -22.906 -8.688 1 94.38 113 SER A N 1
ATOM 833 C CA . SER A 1 113 ? 15.523 -23.109 -7.305 1 94.38 113 SER A CA 1
ATOM 834 C C . SER A 1 113 ? 14.523 -22.5 -6.328 1 94.38 113 SER A C 1
ATOM 836 O O . SER A 1 113 ? 13.812 -21.562 -6.672 1 94.38 113 SER A O 1
ATOM 838 N N . LEU A 1 114 ? 14.531 -23.031 -5.102 1 94.38 114 LEU A N 1
ATOM 839 C CA . LEU A 1 114 ? 13.781 -22.438 -3.998 1 94.38 114 LEU A CA 1
ATOM 840 C C . LEU A 1 114 ? 14.398 -21.125 -3.561 1 94.38 114 LEU A C 1
ATOM 842 O O . LEU A 1 114 ? 15.617 -20.938 -3.648 1 94.38 114 LEU A O 1
ATOM 846 N N . TYR A 1 115 ? 13.555 -20.188 -3.137 1 90.5 115 TYR A N 1
ATOM 847 C CA . TYR A 1 115 ? 14.086 -18.969 -2.539 1 90.5 115 TYR A CA 1
ATOM 848 C C . TYR A 1 115 ? 14.891 -19.281 -1.285 1 90.5 115 TYR A C 1
ATOM 850 O O . TYR A 1 115 ? 14.688 -20.312 -0.647 1 90.5 115 TYR A O 1
ATOM 858 N N . PRO A 1 116 ? 15.758 -18.375 -0.934 1 85.75 116 PRO A N 1
ATOM 859 C CA . PRO A 1 116 ? 16.562 -18.594 0.27 1 85.75 116 PRO A CA 1
ATOM 860 C C . PRO A 1 116 ? 15.711 -18.812 1.517 1 85.75 116 PRO A C 1
ATOM 862 O O . PRO A 1 116 ? 14.711 -18.125 1.722 1 85.75 116 PRO A O 1
ATOM 865 N N . GLY A 1 117 ? 16.062 -19.906 2.268 1 86.06 117 GLY A N 1
ATOM 866 C CA . GLY A 1 117 ? 15.414 -20.156 3.545 1 86.06 117 GLY A CA 1
ATOM 867 C C . GLY A 1 117 ? 14.242 -21.109 3.447 1 86.06 117 GLY A C 1
ATOM 868 O O . GLY A 1 117 ? 13.703 -21.547 4.469 1 86.06 117 GLY A O 1
ATOM 869 N N . LEU A 1 118 ? 13.898 -21.438 2.262 1 91.81 118 LEU A N 1
ATOM 870 C CA . LEU A 1 118 ? 12.773 -22.359 2.078 1 91.81 118 LEU A CA 1
ATOM 871 C C . LEU A 1 118 ? 13.266 -23.766 1.792 1 91.81 118 LEU A C 1
ATOM 873 O O . LEU A 1 118 ? 14.352 -23.953 1.236 1 91.81 118 LEU A O 1
ATOM 877 N N . ASP A 1 119 ? 12.445 -24.766 2.266 1 94.94 119 ASP A N 1
ATOM 878 C CA . ASP A 1 119 ? 12.812 -26.172 2.084 1 94.94 119 ASP A CA 1
ATOM 879 C C . ASP A 1 119 ? 11.617 -26.984 1.608 1 94.94 119 ASP A C 1
ATOM 881 O O . ASP A 1 119 ? 10.57 -26.438 1.264 1 94.94 119 ASP A O 1
ATOM 885 N N . GLU A 1 120 ? 11.844 -28.266 1.612 1 95.44 120 GLU A N 1
ATOM 886 C CA . GLU A 1 120 ? 10.828 -29.156 1.077 1 95.44 120 GLU A CA 1
ATOM 887 C C . GLU A 1 120 ? 9.578 -29.156 1.946 1 95.44 120 GLU A C 1
ATOM 889 O O . GLU A 1 120 ? 8.469 -29.344 1.442 1 95.44 120 GLU A O 1
ATOM 894 N N . ASP A 1 121 ? 9.758 -29.016 3.189 1 96.38 121 ASP A N 1
ATOM 895 C CA . ASP A 1 121 ? 8.609 -28.938 4.09 1 96.38 121 ASP A CA 1
ATOM 896 C C . ASP A 1 121 ? 7.703 -27.75 3.717 1 96.38 121 ASP A C 1
ATOM 898 O O . ASP A 1 121 ? 6.477 -27.859 3.809 1 96.38 121 ASP A O 1
ATOM 902 N N . TYR A 1 122 ? 8.32 -26.672 3.332 1 96.94 122 TYR A N 1
ATOM 903 C CA . TYR A 1 122 ? 7.559 -25.516 2.885 1 96.94 122 TYR A CA 1
ATOM 904 C C . TYR A 1 122 ? 6.781 -25.828 1.613 1 96.94 122 TYR A C 1
ATOM 906 O O . TYR A 1 122 ? 5.613 -25.438 1.486 1 96.94 122 TYR A O 1
ATOM 914 N N . VAL A 1 123 ? 7.398 -26.531 0.699 1 97.69 123 VAL A N 1
ATOM 915 C CA . VAL A 1 123 ? 6.758 -26.891 -0.557 1 97.69 123 VAL A CA 1
ATOM 916 C C . VAL A 1 123 ? 5.516 -27.734 -0.272 1 97.69 123 VAL A C 1
ATOM 918 O O . VAL A 1 123 ? 4.453 -27.516 -0.855 1 97.69 123 VAL A O 1
ATOM 921 N N . VAL A 1 124 ? 5.629 -28.656 0.635 1 97.25 124 VAL A N 1
ATOM 922 C CA . VAL A 1 124 ? 4.527 -29.531 1.007 1 97.25 124 VAL A CA 1
ATOM 923 C C . VAL A 1 124 ? 3.389 -28.703 1.605 1 97.25 124 VAL A C 1
ATOM 925 O O . VAL A 1 124 ? 2.219 -28.922 1.275 1 97.25 124 VAL A O 1
ATOM 928 N N . ALA A 1 125 ? 3.748 -27.812 2.473 1 97.56 125 ALA A N 1
ATOM 929 C CA . ALA A 1 125 ? 2.75 -26.969 3.115 1 97.56 125 ALA A CA 1
ATOM 930 C C . ALA A 1 125 ? 2.004 -26.109 2.088 1 97.56 125 ALA A C 1
ATOM 932 O O . ALA A 1 125 ? 0.779 -25.984 2.148 1 97.56 125 ALA A O 1
ATOM 933 N N . VAL A 1 126 ? 2.723 -25.562 1.176 1 98.06 126 VAL A N 1
ATOM 934 C CA . VAL A 1 126 ? 2.117 -24.719 0.143 1 98.06 126 VAL A CA 1
ATOM 935 C C . VAL A 1 126 ? 1.231 -25.578 -0.759 1 98.06 126 VAL A C 1
ATOM 937 O O . VAL A 1 126 ? 0.15 -25.156 -1.167 1 98.06 126 VAL A O 1
ATOM 940 N N . ARG A 1 127 ? 1.7 -26.734 -1.079 1 97.69 127 ARG A N 1
ATOM 941 C CA . ARG A 1 127 ? 0.9 -27.656 -1.872 1 97.69 127 ARG A CA 1
ATOM 942 C C . ARG A 1 127 ? -0.448 -27.922 -1.209 1 97.69 127 ARG A C 1
ATOM 944 O O . ARG A 1 127 ? -1.486 -27.906 -1.874 1 97.69 127 ARG A O 1
ATOM 951 N N . GLN A 1 128 ? -0.413 -28.188 0.053 1 97.38 128 GLN A N 1
ATOM 952 C CA . GLN A 1 128 ? -1.645 -28.406 0.804 1 97.38 128 GLN A CA 1
ATOM 953 C C . GLN A 1 128 ? -2.537 -27.172 0.774 1 97.38 128 GLN A C 1
ATOM 955 O O . GLN A 1 128 ? -3.756 -27.281 0.625 1 97.38 128 GLN A O 1
ATOM 960 N N . LEU A 1 129 ? -1.953 -26.031 0.933 1 98 129 LEU A N 1
ATOM 961 C CA . LEU A 1 129 ? -2.695 -24.781 0.874 1 98 129 LEU A CA 1
ATOM 962 C C . LEU A 1 129 ? -3.371 -24.609 -0.483 1 98 129 LEU A C 1
ATOM 964 O O . LEU A 1 129 ? -4.52 -24.172 -0.56 1 98 129 LEU A O 1
ATOM 968 N N . CYS A 1 130 ? -2.664 -24.984 -1.545 1 98.31 130 CYS A N 1
ATOM 969 C CA . CYS A 1 130 ? -3.148 -24.828 -2.91 1 98.31 130 CYS A CA 1
ATOM 970 C C . CYS A 1 130 ? -4.379 -25.703 -3.158 1 98.31 130 CYS A C 1
ATOM 972 O O . CYS A 1 130 ? -5.145 -25.438 -4.09 1 98.31 130 CYS A O 1
ATOM 974 N N . GLN A 1 131 ? -4.609 -26.703 -2.355 1 97.81 131 GLN A N 1
ATOM 975 C CA . GLN A 1 131 ? -5.793 -27.547 -2.486 1 97.81 131 GLN A CA 1
ATOM 976 C C . GLN A 1 131 ? -7.066 -2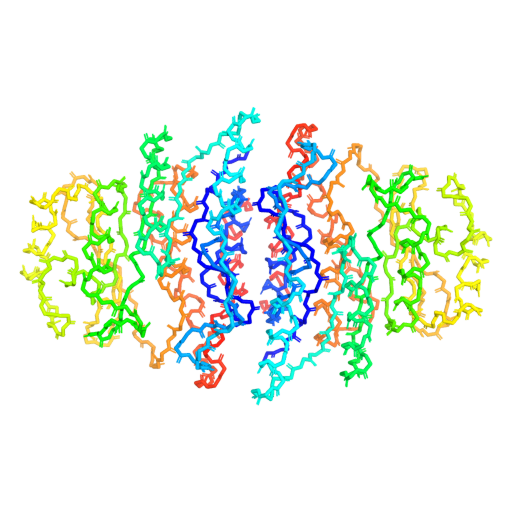6.766 -2.191 1 97.81 131 GLN A C 1
ATOM 978 O O . GLN A 1 131 ? -8.164 -27.188 -2.561 1 97.81 131 GLN A O 1
ATOM 983 N N . LYS A 1 132 ? -6.926 -25.672 -1.579 1 97.62 132 LYS A N 1
ATOM 984 C CA . LYS A 1 132 ? -8.078 -24.891 -1.162 1 97.62 132 LYS A CA 1
ATOM 985 C C . LYS A 1 132 ? -8.305 -23.719 -2.111 1 97.62 132 LYS A C 1
ATOM 987 O O . LYS A 1 132 ? -9.273 -22.953 -1.952 1 97.62 132 LYS A O 1
ATOM 992 N N . ALA A 1 133 ? -7.484 -23.578 -3.096 1 98 133 ALA A N 1
ATOM 993 C CA . ALA A 1 133 ? -7.523 -22.422 -3.994 1 98 133 ALA A CA 1
ATOM 994 C C . ALA A 1 133 ? -8.57 -22.609 -5.086 1 98 133 ALA A C 1
ATOM 996 O O . ALA A 1 133 ? -8.875 -23.75 -5.469 1 98 133 ALA A O 1
ATOM 997 N N . THR A 1 134 ? -9.141 -21.5 -5.562 1 97.12 134 THR A N 1
ATOM 998 C CA . THR A 1 134 ? -9.906 -21.516 -6.801 1 97.12 134 THR A CA 1
ATOM 999 C C . THR A 1 134 ? -9 -21.266 -8.008 1 97.12 134 THR A C 1
ATOM 1001 O O . THR A 1 134 ? -9.289 -21.719 -9.117 1 97.12 134 THR A O 1
ATOM 1004 N N . VAL A 1 135 ? -7.93 -20.531 -7.801 1 97.94 135 VAL A N 1
ATOM 1005 C CA . VAL A 1 135 ? -6.93 -20.234 -8.828 1 97.94 135 VAL A CA 1
ATOM 1006 C C . VAL A 1 135 ? -5.531 -20.297 -8.211 1 97.94 135 VAL A C 1
ATOM 1008 O O . VAL A 1 135 ? -5.316 -19.828 -7.094 1 97.94 135 VAL A O 1
ATOM 1011 N N . ILE A 1 136 ? -4.539 -20.875 -8.875 1 98.38 136 ILE A N 1
ATOM 1012 C CA . ILE A 1 136 ? -3.135 -20.797 -8.484 1 98.38 136 ILE A CA 1
ATOM 1013 C C . ILE A 1 136 ? -2.309 -20.234 -9.633 1 98.38 136 ILE A C 1
ATOM 1015 O O . ILE A 1 136 ? -2.611 -20.469 -10.805 1 98.38 136 ILE A O 1
ATOM 1019 N N . THR A 1 137 ? -1.267 -19.469 -9.297 1 98.69 137 THR A N 1
ATOM 1020 C CA . THR A 1 137 ? -0.498 -18.766 -10.312 1 98.69 137 THR A CA 1
ATOM 1021 C C . THR A 1 137 ? 0.986 -19.094 -10.195 1 98.69 137 THR A C 1
ATOM 1023 O O . THR A 1 137 ? 1.828 -18.203 -10.141 1 98.69 137 THR A O 1
ATOM 1026 N N . PRO A 1 138 ? 1.346 -20.312 -10.297 1 98.44 138 PRO A N 1
ATOM 1027 C CA . PRO A 1 138 ? 2.762 -20.672 -10.219 1 98.44 138 PRO A CA 1
ATOM 1028 C C . PRO A 1 138 ? 3.555 -20.234 -11.445 1 98.44 138 PRO A C 1
ATOM 1030 O O . PRO A 1 138 ? 3.018 -20.219 -12.555 1 98.44 138 PRO A O 1
ATOM 1033 N N . ASN A 1 139 ? 4.805 -19.844 -11.188 1 97.62 139 ASN A N 1
ATOM 1034 C CA . ASN A 1 139 ? 5.719 -19.875 -12.328 1 97.62 139 ASN A CA 1
ATOM 1035 C C . ASN A 1 139 ? 6.156 -21.297 -12.664 1 97.62 139 ASN A C 1
ATOM 1037 O O . ASN A 1 139 ? 5.75 -22.25 -12 1 97.62 139 ASN A O 1
ATOM 1041 N N . TRP A 1 140 ? 6.922 -21.391 -13.703 1 97.06 140 TRP A N 1
ATOM 1042 C CA . TRP A 1 140 ? 7.305 -22.719 -14.172 1 97.06 140 TRP A CA 1
ATOM 1043 C C . TRP A 1 140 ? 8.031 -23.5 -13.078 1 97.06 140 TRP A C 1
ATOM 1045 O O . TRP A 1 140 ? 7.707 -24.656 -12.82 1 97.06 140 TRP A O 1
ATOM 1055 N N . THR A 1 141 ? 9.008 -22.891 -12.391 1 97.56 141 THR A N 1
ATOM 1056 C CA . THR A 1 141 ? 9.75 -23.5 -11.297 1 97.56 141 THR A CA 1
ATOM 1057 C C . THR A 1 141 ? 8.797 -23.984 -10.203 1 97.56 141 THR A C 1
ATOM 1059 O O . THR A 1 141 ? 8.906 -25.109 -9.727 1 97.56 141 THR A O 1
ATOM 1062 N N . GLU A 1 142 ? 7.883 -23.156 -9.867 1 98.38 142 GLU A N 1
ATOM 1063 C CA . GLU A 1 142 ? 6.926 -23.453 -8.805 1 98.38 142 GLU A CA 1
ATOM 1064 C C . GLU A 1 142 ? 5.973 -24.562 -9.219 1 98.38 142 GLU A C 1
ATOM 1066 O O . GLU A 1 142 ? 5.594 -25.406 -8.398 1 98.38 142 GLU A O 1
ATOM 1071 N N . LEU A 1 143 ? 5.574 -24.562 -10.492 1 98.19 143 LEU A N 1
ATOM 1072 C CA . LEU A 1 143 ? 4.738 -25.641 -10.977 1 98.19 143 LEU A CA 1
ATOM 1073 C C . LEU A 1 143 ? 5.453 -26.984 -10.844 1 98.19 143 LEU A C 1
ATOM 1075 O O . LEU A 1 143 ? 4.867 -27.969 -10.391 1 98.19 143 LEU A O 1
ATOM 1079 N N . CYS A 1 144 ? 6.73 -27 -11.273 1 97.94 144 CYS A N 1
ATOM 1080 C CA . CYS A 1 144 ? 7.535 -28.203 -11.125 1 97.94 144 CYS A CA 1
ATOM 1081 C C . CYS A 1 144 ? 7.578 -28.672 -9.672 1 97.94 144 CYS A C 1
ATOM 1083 O O . CYS A 1 144 ? 7.328 -29.828 -9.383 1 97.94 144 CYS A O 1
ATOM 1085 N N . LEU A 1 145 ? 7.773 -27.75 -8.766 1 97.81 145 LEU A N 1
ATOM 1086 C CA . LEU A 1 145 ? 7.887 -28.062 -7.348 1 97.81 145 LEU A CA 1
ATOM 1087 C C . LEU A 1 145 ? 6.562 -28.594 -6.805 1 97.81 145 LEU A C 1
ATOM 1089 O O . LEU A 1 145 ? 6.539 -29.609 -6.109 1 97.81 145 LEU A O 1
ATOM 1093 N N . LEU A 1 146 ? 5.5 -27.938 -7.129 1 98 146 LEU A N 1
ATOM 1094 C CA . LEU A 1 146 ? 4.18 -28.344 -6.656 1 98 146 LEU A CA 1
ATOM 1095 C C . LEU A 1 146 ? 3.832 -29.75 -7.16 1 98 146 LEU A C 1
ATOM 1097 O O . LEU A 1 146 ? 3.201 -30.531 -6.445 1 98 146 LEU A O 1
ATOM 1101 N N . ALA A 1 147 ? 4.211 -30.062 -8.375 1 97.62 147 ALA A N 1
ATOM 1102 C CA . ALA A 1 147 ? 3.854 -31.312 -9.023 1 97.62 147 ALA A CA 1
ATOM 1103 C C . ALA A 1 147 ? 4.855 -32.406 -8.672 1 97.62 147 ALA A C 1
ATOM 1105 O O . ALA A 1 147 ? 4.66 -33.594 -9.031 1 97.62 147 ALA A O 1
ATOM 1106 N N . GLY A 1 148 ? 5.988 -32.062 -8.016 1 96.5 148 GLY A N 1
ATOM 1107 C CA . GLY A 1 148 ? 6.98 -33.031 -7.602 1 96.5 148 GLY A CA 1
ATOM 1108 C C . GLY A 1 148 ? 7.992 -33.344 -8.688 1 96.5 148 GLY A C 1
ATOM 1109 O O . GLY A 1 148 ? 8.492 -34.469 -8.758 1 96.5 148 GLY A O 1
ATOM 1110 N N . TYR A 1 149 ? 8.211 -32.469 -9.57 1 97.06 149 TYR A N 1
ATOM 1111 C CA . TYR A 1 149 ? 9.188 -32.656 -10.648 1 97.06 149 TYR A CA 1
ATOM 1112 C C . TYR A 1 149 ? 10.43 -31.812 -10.391 1 97.06 149 TYR A C 1
ATOM 1114 O O . TYR A 1 149 ? 10.445 -30.969 -9.492 1 97.06 149 TYR A O 1
ATOM 1122 N N . ASP A 1 150 ? 11.508 -32.062 -11.148 1 97 150 ASP A N 1
ATOM 1123 C CA . ASP A 1 150 ? 12.742 -31.297 -11.086 1 97 150 ASP A CA 1
ATOM 1124 C C . ASP A 1 150 ? 12.508 -29.844 -11.492 1 97 150 ASP A C 1
ATOM 1126 O O . ASP A 1 150 ? 12.07 -29.578 -12.609 1 97 150 ASP A O 1
ATOM 1130 N N . PRO A 1 151 ? 12.766 -28.922 -10.633 1 96.56 151 PRO A N 1
ATOM 1131 C CA . PRO A 1 151 ? 12.484 -27.5 -10.914 1 96.56 151 PRO A CA 1
ATOM 1132 C C . PRO A 1 151 ? 13.305 -26.953 -12.078 1 96.56 151 PRO A C 1
ATOM 1134 O O . PRO A 1 151 ? 13.039 -25.859 -12.57 1 96.56 151 PRO A O 1
ATOM 1137 N N . THR A 1 152 ? 14.297 -27.703 -12.547 1 96.06 152 THR A N 1
ATOM 1138 C CA . THR A 1 152 ? 15.141 -27.25 -13.648 1 96.06 152 THR A CA 1
ATOM 1139 C C . THR A 1 152 ? 14.656 -27.844 -14.977 1 96.06 152 THR A C 1
ATOM 1141 O O . THR A 1 152 ? 15.258 -27.609 -16.016 1 96.06 152 THR A O 1
ATOM 1144 N N . SER A 1 153 ? 13.625 -28.594 -14.914 1 95.44 153 SER A N 1
ATOM 1145 C CA . SER A 1 153 ? 13.086 -29.188 -16.141 1 95.44 153 SER A CA 1
ATOM 1146 C C . SER A 1 153 ? 12.672 -28.094 -17.125 1 95.44 153 SER A C 1
ATOM 1148 O O . SER A 1 153 ? 12.117 -27.078 -16.734 1 95.44 153 SER A O 1
ATOM 1150 N N . GLU A 1 154 ? 12.922 -28.359 -18.391 1 93.62 154 GLU A N 1
ATOM 1151 C CA . GLU A 1 154 ? 12.492 -27.438 -19.438 1 93.62 154 GLU A CA 1
ATOM 1152 C C . GLU A 1 154 ? 11.031 -27.672 -19.812 1 93.62 154 GLU A C 1
ATOM 1154 O O . GLU A 1 154 ? 10.539 -28.797 -19.734 1 93.62 154 GLU A O 1
ATOM 1159 N N . TYR A 1 155 ? 10.469 -26.703 -20.234 1 94.25 155 TYR A N 1
ATOM 1160 C CA . TYR A 1 155 ? 9.07 -26.766 -20.625 1 94.25 155 TYR A CA 1
ATOM 1161 C C . TYR A 1 155 ? 8.883 -27.672 -21.828 1 94.25 155 TYR A C 1
ATOM 1163 O O . TYR A 1 155 ? 9.633 -27.594 -22.797 1 94.25 155 TYR A O 1
ATOM 1171 N N . THR A 1 156 ? 7.918 -28.5 -21.812 1 94.62 156 THR A N 1
ATOM 1172 C CA . THR A 1 156 ? 7.246 -29.172 -22.922 1 94.62 156 THR A CA 1
ATOM 1173 C C . THR A 1 156 ? 5.742 -29.25 -22.672 1 94.62 156 THR A C 1
ATOM 1175 O O . THR A 1 156 ? 5.293 -29.281 -21.516 1 94.62 156 THR A O 1
ATOM 1178 N N . GLN A 1 157 ? 5.062 -29.219 -23.797 1 93.31 157 GLN A N 1
ATOM 1179 C CA . GLN A 1 157 ? 3.615 -29.312 -23.641 1 93.31 157 GLN A CA 1
ATOM 1180 C C . GLN A 1 157 ? 3.232 -30.578 -22.875 1 93.31 157 GLN A C 1
ATOM 1182 O O . GLN A 1 157 ? 2.338 -30.547 -22.031 1 93.31 157 GLN A O 1
ATOM 1187 N N . GLU A 1 158 ? 3.865 -31.625 -23.172 1 95.38 158 GLU A N 1
ATOM 1188 C CA . GLU A 1 158 ? 3.594 -32.906 -22.5 1 95.38 158 GLU A CA 1
ATOM 1189 C C . GLU A 1 158 ? 3.826 -32.812 -21 1 95.38 158 GLU A C 1
ATOM 1191 O O . GLU A 1 158 ? 3.016 -33.281 -20.203 1 95.38 158 GLU A O 1
ATOM 1196 N N . LEU A 1 159 ? 4.938 -32.219 -20.656 1 96.44 159 LEU A N 1
ATOM 1197 C CA . LEU A 1 159 ? 5.266 -32.062 -19.234 1 96.44 159 LEU A CA 1
ATOM 1198 C C . LEU A 1 159 ? 4.238 -31.203 -18.531 1 96.44 159 LEU A C 1
ATOM 1200 O O . LEU A 1 159 ? 3.824 -31.516 -17.406 1 96.44 159 LEU A O 1
ATOM 1204 N N . LEU A 1 160 ? 3.861 -30.094 -19.172 1 96.06 160 LEU A N 1
ATOM 1205 C CA . LEU A 1 160 ? 2.838 -29.219 -18.609 1 96.06 160 LEU A CA 1
ATOM 1206 C C . LEU A 1 160 ? 1.551 -29.984 -18.328 1 96.06 160 LEU A C 1
ATOM 1208 O O . LEU A 1 160 ? 1.012 -29.922 -17.234 1 96.06 160 LEU A O 1
ATOM 1212 N N . ASP A 1 161 ? 1.07 -30.703 -19.344 1 94.31 161 ASP A N 1
ATOM 1213 C CA . ASP A 1 161 ? -0.163 -31.469 -19.203 1 94.31 161 ASP A CA 1
ATOM 1214 C C . ASP A 1 161 ? -0.059 -32.5 -18.078 1 94.31 161 ASP A C 1
ATOM 1216 O O . ASP A 1 161 ? -0.984 -32.625 -17.281 1 94.31 161 ASP A O 1
ATOM 1220 N N . THR A 1 162 ? 1.066 -33.156 -18.016 1 96.56 162 THR A N 1
ATOM 1221 C CA . THR A 1 162 ? 1.292 -34.188 -17 1 96.56 162 THR A CA 1
ATOM 1222 C C . THR A 1 162 ? 1.294 -33.562 -15.594 1 96.56 162 THR A C 1
ATOM 1224 O O . THR A 1 162 ? 0.705 -34.125 -14.664 1 96.56 162 THR A O 1
ATOM 1227 N N . MET A 1 163 ? 1.978 -32.469 -15.469 1 97.19 163 MET A N 1
ATOM 1228 C CA . MET A 1 163 ? 2.088 -31.812 -14.164 1 97.19 163 MET A CA 1
ATOM 1229 C C . MET A 1 163 ? 0.725 -31.328 -13.68 1 97.19 163 MET A C 1
ATOM 1231 O O . MET A 1 163 ? 0.396 -31.453 -12.5 1 97.19 163 MET A O 1
ATOM 1235 N N . VAL A 1 164 ? -0.056 -30.75 -14.562 1 95.69 164 VAL A N 1
ATOM 1236 C CA . VAL A 1 164 ? -1.382 -30.266 -14.188 1 95.69 164 VAL A CA 1
ATOM 1237 C C . VAL A 1 164 ? -2.26 -31.453 -13.766 1 95.69 164 VAL A C 1
ATOM 1239 O O . VAL A 1 164 ? -3.014 -31.344 -12.797 1 95.69 164 VAL A O 1
ATOM 1242 N N . GLU A 1 165 ? -2.186 -32.562 -14.492 1 94.75 165 GLU A N 1
ATOM 1243 C CA . GLU A 1 165 ? -2.904 -33.75 -14.094 1 94.75 165 GLU A CA 1
ATOM 1244 C C . GLU A 1 165 ? -2.453 -34.25 -12.727 1 94.75 165 GLU A C 1
ATOM 1246 O O . GLU A 1 165 ? -3.271 -34.688 -11.914 1 94.75 165 GLU A O 1
ATOM 1251 N N . GLN A 1 166 ? -1.138 -34.219 -12.539 1 97 166 GLN A N 1
ATOM 1252 C CA . GLN A 1 166 ? -0.592 -34.594 -11.242 1 97 166 GLN A CA 1
ATOM 1253 C C . GLN A 1 166 ? -1.154 -33.75 -10.125 1 97 166 GLN A C 1
ATOM 1255 O O . GLN A 1 166 ? -1.47 -34.219 -9.039 1 97 166 GLN A O 1
ATOM 1260 N N . LEU A 1 167 ? -1.221 -32.406 -10.328 1 97.31 167 LEU A N 1
ATOM 1261 C CA . LEU A 1 167 ? -1.807 -31.5 -9.344 1 97.31 167 LEU A CA 1
ATOM 1262 C C . LEU A 1 167 ? -3.232 -31.922 -9 1 97.31 167 LEU A C 1
ATOM 1264 O O . LEU A 1 167 ? -3.619 -31.938 -7.832 1 97.31 167 LEU A O 1
ATOM 1268 N N . ARG A 1 168 ? -4.008 -32.281 -10.008 1 95.38 168 ARG A N 1
ATOM 1269 C CA . ARG A 1 168 ? -5.387 -32.719 -9.812 1 95.38 168 ARG A CA 1
ATOM 1270 C C . ARG A 1 168 ? -5.445 -33.969 -8.969 1 95.38 168 ARG A C 1
ATOM 1272 O O . ARG A 1 168 ? -6.289 -34.094 -8.078 1 95.38 168 ARG A O 1
ATOM 1279 N N . GLN A 1 169 ? -4.602 -34.844 -9.258 1 96.19 169 GLN A N 1
ATOM 1280 C CA . GLN A 1 169 ? -4.539 -36.125 -8.508 1 96.19 169 GLN A CA 1
ATOM 1281 C C . GLN A 1 169 ? -4.176 -35.875 -7.051 1 96.19 169 GLN A C 1
ATOM 1283 O O . GLN A 1 169 ? -4.594 -36.625 -6.168 1 96.19 169 GLN A O 1
ATOM 1288 N N . GLU A 1 170 ? -3.453 -34.812 -6.891 1 95.38 170 GLU A N 1
ATOM 1289 C CA . GLU A 1 170 ? -3.033 -34.469 -5.531 1 95.38 170 GLU A CA 1
ATOM 1290 C C . GLU A 1 170 ? -4.082 -33.625 -4.828 1 95.38 170 GLU A C 1
ATOM 1292 O O . GLU A 1 170 ? -3.846 -33.125 -3.729 1 95.38 170 GLU A O 1
ATOM 1297 N N . GLY A 1 171 ? -5.145 -33.375 -5.441 1 96.69 171 GLY A N 1
ATOM 1298 C CA . GLY A 1 171 ? -6.262 -32.719 -4.785 1 96.69 171 GLY A CA 1
ATOM 1299 C C . GLY A 1 171 ? -6.359 -31.25 -5.105 1 96.69 171 GLY A C 1
ATOM 1300 O O . GLY A 1 171 ? -7.199 -30.547 -4.551 1 96.69 171 GLY A O 1
ATOM 1301 N N . ILE A 1 172 ? -5.488 -30.734 -5.977 1 97.19 172 ILE A N 1
ATOM 1302 C CA . ILE A 1 172 ? -5.566 -29.328 -6.383 1 97.19 172 ILE A CA 1
ATOM 1303 C C . ILE A 1 172 ? -6.508 -29.188 -7.578 1 97.19 172 ILE A C 1
ATOM 1305 O O . ILE A 1 172 ? -6.141 -29.516 -8.711 1 97.19 172 ILE A O 1
ATOM 1309 N N . SER A 1 173 ? -7.68 -28.719 -7.332 1 93.69 173 SER A N 1
ATOM 1310 C CA . SER A 1 173 ? -8.703 -28.578 -8.367 1 93.69 173 SER A CA 1
ATOM 1311 C C . SER A 1 173 ? -8.773 -27.156 -8.898 1 93.69 173 SER A C 1
ATOM 1313 O O . SER A 1 173 ? -9.641 -26.828 -9.703 1 93.69 173 SER A O 1
ATOM 1315 N N . ALA A 1 174 ? -7.914 -26.297 -8.438 1 95.56 174 ALA A N 1
ATOM 1316 C CA . ALA A 1 174 ? -7.871 -24.906 -8.844 1 95.56 174 ALA A CA 1
ATOM 1317 C C . ALA A 1 174 ? -7.586 -24.766 -10.336 1 95.56 174 ALA A C 1
ATOM 1319 O O . ALA A 1 174 ? -6.977 -25.656 -10.938 1 95.56 174 ALA A O 1
ATOM 1320 N N . ARG A 1 175 ? -8.102 -23.734 -10.914 1 95.25 175 ARG A N 1
ATOM 1321 C CA . ARG A 1 175 ? -7.586 -23.359 -12.227 1 95.25 175 ARG A CA 1
ATOM 1322 C C . ARG A 1 175 ? -6.117 -22.953 -12.148 1 95.25 175 ARG A C 1
ATOM 1324 O O . ARG A 1 175 ? -5.719 -22.219 -11.234 1 95.25 175 ARG A O 1
ATOM 1331 N N . VAL A 1 176 ? -5.348 -23.438 -13.102 1 96.88 176 VAL A N 1
ATOM 1332 C CA . VAL A 1 176 ? -3.904 -23.219 -13.055 1 96.88 176 VAL A CA 1
ATOM 1333 C C . VAL A 1 176 ? -3.504 -22.203 -14.117 1 96.88 176 VAL A C 1
ATOM 1335 O O . VAL A 1 176 ? -3.842 -22.359 -15.297 1 96.88 176 VAL A O 1
ATOM 1338 N N . ILE A 1 177 ? -2.875 -21.141 -13.711 1 97.81 177 ILE A N 1
ATOM 1339 C CA . ILE A 1 177 ? -2.236 -20.172 -14.586 1 97.81 177 ILE A CA 1
ATOM 1340 C C . ILE A 1 177 ? -0.723 -20.203 -14.383 1 97.81 177 ILE A C 1
ATOM 1342 O O . ILE A 1 177 ? -0.219 -19.797 -13.336 1 97.81 177 ILE A O 1
ATOM 1346 N N . VAL A 1 178 ? -0.011 -20.656 -15.367 1 97.94 178 VAL A N 1
ATOM 1347 C CA . VAL A 1 178 ? 1.438 -20.781 -15.266 1 97.94 178 VAL A CA 1
ATOM 1348 C C . VAL A 1 178 ? 2.115 -19.578 -15.914 1 97.94 178 VAL A C 1
ATOM 1350 O O . VAL A 1 178 ? 1.931 -19.312 -17.109 1 97.94 178 VAL A O 1
ATOM 1353 N N . THR A 1 179 ? 2.885 -18.859 -15.094 1 96.44 179 THR A N 1
ATOM 1354 C CA . THR A 1 179 ? 3.562 -17.672 -15.594 1 96.44 179 THR A CA 1
ATOM 1355 C C . THR A 1 179 ? 5.035 -17.969 -15.859 1 96.44 179 THR A C 1
ATOM 1357 O O . THR A 1 179 ? 5.562 -18.984 -15.422 1 96.44 179 THR A O 1
ATOM 1360 N N . GLY A 1 180 ? 5.664 -17.156 -16.641 1 93.38 180 GLY A N 1
ATOM 1361 C CA . GLY A 1 180 ? 7.109 -17.156 -16.797 1 93.38 180 GLY A CA 1
ATOM 1362 C C . GLY A 1 180 ? 7.617 -18.344 -17.594 1 93.38 180 GLY A C 1
ATOM 1363 O O . GLY A 1 180 ? 8.688 -18.875 -17.312 1 93.38 180 GLY A O 1
ATOM 1364 N N . ILE A 1 181 ? 6.793 -18.906 -18.469 1 93.69 181 ILE A N 1
ATOM 1365 C CA . ILE A 1 181 ? 7.25 -19.969 -19.359 1 93.69 181 ILE A CA 1
ATOM 1366 C C . ILE A 1 181 ? 8.117 -19.359 -20.469 1 93.69 181 ILE A C 1
ATOM 1368 O O . ILE A 1 181 ? 7.629 -18.594 -21.297 1 93.69 181 ILE A O 1
ATOM 1372 N N . LEU A 1 182 ? 9.375 -19.781 -20.391 1 90.06 182 LEU A N 1
ATOM 1373 C CA . LEU A 1 182 ? 10.32 -19.188 -21.328 1 90.06 182 LEU A CA 1
ATOM 1374 C C . LEU A 1 182 ? 10.414 -20 -22.609 1 90.06 182 LEU A C 1
ATOM 1376 O O . LEU A 1 182 ? 10.398 -21.234 -22.562 1 90.06 182 LEU A O 1
ATOM 1380 N N . GLY A 1 183 ? 10.328 -19.328 -23.703 1 86.38 183 GLY A N 1
ATOM 1381 C CA . GLY A 1 183 ? 10.578 -19.891 -25.016 1 86.38 183 GLY A CA 1
ATOM 1382 C C . GLY A 1 183 ? 11.617 -19.125 -25.812 1 86.38 183 GLY A C 1
ATOM 1383 O O . GLY A 1 183 ? 12.398 -18.359 -25.234 1 86.38 183 GLY A O 1
ATOM 1384 N N . GLN A 1 184 ? 11.664 -19.484 -27.078 1 87.56 184 GLN A N 1
ATOM 1385 C CA . GLN A 1 184 ? 12.609 -18.781 -27.938 1 87.56 184 GLN A CA 1
ATOM 1386 C C . GLN A 1 184 ? 12.242 -17.297 -28.047 1 87.56 184 GLN A C 1
ATOM 1388 O O . GLN A 1 184 ? 11.375 -16.922 -28.828 1 87.56 184 GLN A O 1
ATOM 1393 N N . GLY A 1 185 ? 12.812 -16.5 -27.203 1 90.69 185 GLY A N 1
ATOM 1394 C CA . GLY A 1 185 ? 12.68 -15.055 -27.234 1 90.69 185 GLY A CA 1
ATOM 1395 C C . GLY A 1 185 ? 11.391 -14.562 -26.609 1 90.69 185 GLY A C 1
ATOM 1396 O O . GLY A 1 185 ? 11.047 -13.383 -26.734 1 90.69 185 GLY A O 1
ATOM 1397 N N . THR A 1 186 ? 10.664 -15.469 -26.031 1 92.75 186 THR A N 1
ATOM 1398 C CA . THR A 1 186 ? 9.375 -15.055 -25.484 1 92.75 186 THR A CA 1
ATOM 1399 C C . THR A 1 186 ? 9.234 -15.5 -24.031 1 92.75 186 THR A C 1
ATOM 1401 O O . THR A 1 186 ? 9.93 -16.422 -23.594 1 92.75 186 THR A O 1
ATOM 1404 N N . SER A 1 187 ? 8.492 -14.812 -23.281 1 92.94 187 SER A N 1
ATOM 1405 C CA . SER A 1 187 ? 7.949 -15.195 -21.984 1 92.94 187 SER A CA 1
ATOM 1406 C C . SER A 1 187 ? 6.43 -15.328 -22.047 1 92.94 187 SER A C 1
ATOM 1408 O O . SER A 1 187 ? 5.734 -14.422 -22.5 1 92.94 187 SER A O 1
ATOM 1410 N N . S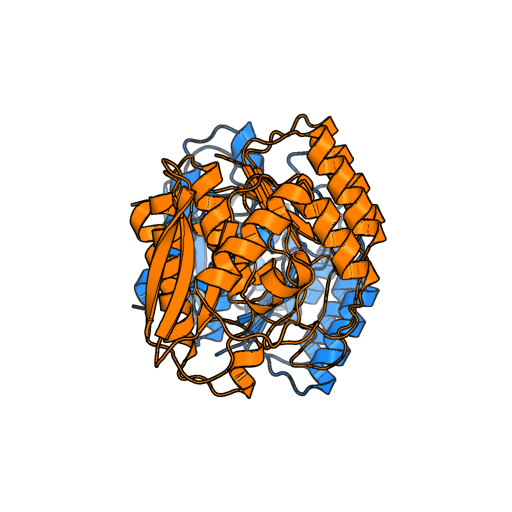ER A 1 188 ? 5.938 -16.469 -21.609 1 94.94 188 SER A N 1
ATOM 1411 C CA . SER A 1 188 ? 4.527 -16.766 -21.844 1 94.94 188 SER A CA 1
ATOM 1412 C C . SER A 1 188 ? 3.805 -17.094 -20.547 1 94.94 188 SER A C 1
ATOM 1414 O O . SER A 1 188 ? 4.434 -17.484 -19.562 1 94.94 188 SER A O 1
ATOM 1416 N N . THR A 1 189 ? 2.537 -16.812 -20.578 1 97.25 189 THR A N 1
ATOM 1417 C CA . THR A 1 189 ? 1.576 -17.266 -19.578 1 97.25 189 THR A CA 1
ATOM 1418 C C . THR A 1 189 ? 0.636 -18.312 -20.156 1 97.25 189 THR A C 1
ATOM 1420 O O . THR A 1 189 ? 0.021 -18.094 -21.203 1 97.25 189 THR A O 1
ATOM 1423 N N . ALA A 1 190 ? 0.598 -19.484 -19.547 1 96.94 190 ALA A N 1
ATOM 1424 C CA . ALA A 1 190 ? -0.327 -20.547 -19.938 1 96.94 190 ALA A CA 1
ATOM 1425 C C . ALA A 1 190 ? -1.458 -20.688 -18.922 1 96.94 190 ALA A C 1
ATOM 1427 O O . ALA A 1 190 ? -1.228 -20.609 -17.719 1 96.94 190 ALA A O 1
ATOM 1428 N N . TYR A 1 191 ? -2.654 -20.797 -19.391 1 95.75 191 TYR A N 1
ATOM 1429 C CA . TYR A 1 191 ? -3.777 -20.969 -18.484 1 95.75 191 TYR A CA 1
ATOM 1430 C C . TYR A 1 191 ? -4.82 -21.922 -19.062 1 95.75 191 TYR A C 1
ATOM 1432 O O . TYR A 1 191 ? -4.957 -22.016 -20.281 1 95.75 191 TYR A O 1
ATOM 1440 N N . GLN A 1 192 ? -5.43 -22.609 -18.172 1 90.5 192 GLN A N 1
ATOM 1441 C CA . GLN A 1 192 ? -6.52 -23.484 -18.578 1 90.5 192 GLN A CA 1
ATOM 1442 C C . GLN A 1 192 ? -7.801 -22.688 -18.828 1 90.5 192 GLN A C 1
ATOM 1444 O O . GLN A 1 192 ? -8.266 -21.969 -17.938 1 90.5 192 GLN A O 1
ATOM 1449 N N . ALA A 1 193 ? -8.359 -22.953 -20.031 1 86.62 193 ALA A N 1
ATOM 1450 C CA . ALA A 1 193 ? -9.594 -22.234 -20.375 1 86.62 193 ALA A CA 1
ATOM 1451 C C . ALA A 1 193 ? -10.742 -22.672 -19.469 1 86.62 193 ALA A C 1
ATOM 1453 O O . ALA A 1 193 ? -10.766 -23.797 -18.969 1 86.62 193 ALA A O 1
ATOM 1454 N N . GLU A 1 194 ? -11.617 -21.797 -19.25 1 80.75 194 GLU A N 1
ATOM 1455 C CA . GLU A 1 194 ? -12.766 -22.062 -18.391 1 80.75 194 GLU A CA 1
ATOM 1456 C C . GLU A 1 194 ? -13.664 -23.141 -18.984 1 80.75 194 GLU A C 1
ATOM 1458 O O . GLU A 1 194 ? -14.219 -23.969 -18.266 1 80.75 194 GLU A O 1
ATOM 1463 N N . LYS A 1 195 ? -13.75 -23.266 -20.297 1 79.31 195 LYS A N 1
ATOM 1464 C CA . LYS A 1 195 ? -14.734 -24.078 -20.969 1 79.31 195 LYS A CA 1
ATOM 1465 C C . LYS A 1 195 ? -14.227 -25.516 -21.156 1 79.31 195 LYS A C 1
ATOM 1467 O O . LYS A 1 195 ? -14.992 -26.469 -21.031 1 79.31 195 LYS A O 1
ATOM 1472 N N . ASP A 1 196 ? -13.023 -25.766 -21.609 1 74.19 196 ASP A N 1
ATOM 1473 C CA . ASP A 1 196 ? -12.656 -27.109 -22.031 1 74.19 196 ASP A CA 1
ATOM 1474 C C . ASP A 1 196 ? -11.336 -27.547 -21.391 1 74.19 196 ASP A C 1
ATOM 1476 O O . ASP A 1 196 ? -10.781 -28.578 -21.75 1 74.19 196 ASP A O 1
ATOM 1480 N N . ASP A 1 197 ? -10.711 -26.812 -20.594 1 77.62 197 ASP A N 1
ATOM 1481 C CA . ASP A 1 197 ? -9.5 -27.141 -19.844 1 77.62 197 ASP A CA 1
ATOM 1482 C C . ASP A 1 197 ? -8.273 -27.125 -20.75 1 77.62 197 ASP A C 1
ATOM 1484 O O . ASP A 1 197 ? -7.203 -27.594 -20.359 1 77.62 197 ASP A O 1
ATOM 1488 N N . GLN A 1 198 ? -8.461 -26.766 -21.984 1 85.12 198 GLN A N 1
ATOM 1489 C CA . GLN A 1 198 ? -7.305 -26.609 -22.859 1 85.12 198 GLN A CA 1
ATOM 1490 C C . GLN A 1 198 ? -6.461 -25.406 -22.438 1 85.12 198 GLN A C 1
ATOM 1492 O O . GLN A 1 198 ? -6.988 -24.422 -21.922 1 85.12 198 GLN A O 1
ATOM 1497 N N . PHE A 1 199 ? -5.148 -25.594 -22.641 1 92.25 199 PHE A N 1
ATOM 1498 C CA . PHE A 1 199 ? -4.273 -24.484 -22.266 1 92.25 199 PHE A CA 1
ATOM 1499 C C . PHE A 1 199 ? -4.27 -23.422 -23.359 1 92.25 199 PHE A C 1
ATOM 1501 O O . PHE A 1 199 ? -4.168 -23.734 -24.547 1 92.25 199 PHE A O 1
ATOM 1508 N N . ASN A 1 200 ? -4.562 -22.234 -22.969 1 93.75 200 ASN A N 1
ATOM 1509 C CA . ASN A 1 200 ? -4.355 -21.031 -23.781 1 93.75 200 ASN A CA 1
ATOM 1510 C C . ASN A 1 200 ? -3.068 -20.312 -23.391 1 93.75 200 ASN A C 1
ATOM 1512 O O . ASN A 1 200 ? -2.547 -20.516 -22.297 1 93.75 200 ASN A O 1
ATOM 1516 N N . TRP A 1 201 ? -2.613 -19.516 -24.391 1 94.75 201 TRP A N 1
ATOM 1517 C CA . TRP A 1 201 ? -1.312 -18.891 -24.188 1 94.75 201 TRP A CA 1
ATOM 1518 C C . TRP A 1 201 ? -1.382 -17.391 -24.453 1 94.75 201 TRP A C 1
ATOM 1520 O O . TRP A 1 201 ? -2.041 -16.953 -25.406 1 94.75 201 TRP A O 1
ATOM 1530 N N . LEU A 1 202 ? -0.813 -16.641 -23.609 1 96.5 202 LEU A N 1
ATOM 1531 C CA . LEU A 1 202 ? -0.468 -15.242 -23.844 1 96.5 202 LEU A CA 1
ATOM 1532 C C . LEU A 1 202 ? 1.045 -15.055 -23.906 1 96.5 202 LEU A C 1
ATOM 1534 O O . LEU A 1 202 ? 1.762 -15.453 -22.984 1 96.5 202 LEU A O 1
ATOM 1538 N N . MET A 1 203 ? 1.486 -14.477 -25.031 1 95.31 203 MET A N 1
ATOM 1539 C CA . MET A 1 203 ? 2.924 -14.352 -25.25 1 95.31 203 MET A CA 1
ATOM 1540 C C . MET A 1 203 ? 3.35 -12.891 -25.25 1 95.31 203 MET A C 1
ATOM 1542 O O . MET A 1 203 ? 2.584 -12.016 -25.672 1 95.31 203 MET A O 1
ATOM 1546 N N . ALA A 1 204 ? 4.543 -12.68 -24.719 1 94.62 204 ALA A N 1
ATOM 1547 C CA . ALA A 1 204 ? 5.211 -11.375 -24.781 1 94.62 204 ALA A CA 1
ATOM 1548 C C . ALA A 1 204 ? 6.699 -11.539 -25.062 1 94.62 204 ALA A C 1
ATOM 1550 O O . ALA A 1 204 ? 7.293 -12.57 -24.734 1 94.62 204 ALA A O 1
ATOM 1551 N N . PRO A 1 205 ? 7.285 -10.547 -25.781 1 94.19 205 PRO A N 1
ATOM 1552 C CA . PRO A 1 205 ? 8.742 -10.609 -25.969 1 94.19 205 PRO A CA 1
ATOM 1553 C C . PRO A 1 205 ? 9.492 -10.68 -24.641 1 94.19 205 PRO A C 1
ATOM 1555 O O . PRO A 1 205 ? 9.109 -10.008 -23.672 1 94.19 205 PRO A O 1
ATOM 1558 N N . ARG A 1 206 ? 10.453 -11.5 -24.625 1 93.88 206 ARG A N 1
ATOM 1559 C CA . ARG A 1 206 ? 11.297 -11.57 -23.438 1 93.88 206 ARG A CA 1
ATOM 1560 C C . ARG A 1 206 ? 12.18 -10.336 -23.312 1 93.88 206 ARG A C 1
ATOM 1562 O O . ARG A 1 206 ? 12.812 -9.914 -24.297 1 93.88 206 ARG A O 1
ATOM 1569 N N . ILE A 1 207 ? 12.18 -9.703 -22.203 1 93.81 207 ILE A N 1
ATOM 1570 C CA . ILE A 1 207 ? 13.055 -8.578 -21.875 1 93.81 207 ILE A CA 1
ATOM 1571 C C . ILE A 1 207 ? 14.203 -9.055 -20.984 1 93.81 207 ILE A C 1
ATOM 1573 O O . ILE A 1 207 ? 13.969 -9.664 -19.953 1 93.81 207 ILE A O 1
ATOM 1577 N N . PRO A 1 208 ? 15.414 -8.797 -21.422 1 92 208 PRO A N 1
ATOM 1578 C CA . PRO A 1 208 ? 16.562 -9.297 -20.656 1 92 208 PRO A CA 1
ATOM 1579 C C . PRO A 1 208 ? 16.625 -8.727 -19.25 1 92 208 PRO A C 1
ATOM 1581 O O . PRO A 1 208 ? 16.25 -7.57 -19.016 1 92 208 PRO A O 1
ATOM 1584 N N . GLY A 1 209 ? 17.188 -9.625 -18.375 1 91.44 209 GLY A N 1
ATOM 1585 C CA . GLY A 1 209 ? 17.391 -9.203 -17 1 91.44 209 GLY A CA 1
ATOM 1586 C C . GLY A 1 209 ? 16.422 -9.836 -16.016 1 91.44 209 GLY A C 1
ATOM 1587 O O . GLY A 1 209 ? 15.523 -10.586 -16.422 1 91.44 209 GLY A O 1
ATOM 1588 N N . HIS A 1 210 ? 16.641 -9.547 -14.75 1 92.19 210 HIS A N 1
ATOM 1589 C CA . HIS A 1 210 ? 15.797 -10.078 -13.68 1 92.19 210 HIS A CA 1
ATOM 1590 C C . HIS A 1 210 ? 14.859 -9 -13.141 1 92.19 210 HIS A C 1
ATOM 1592 O O . HIS A 1 210 ? 15.281 -7.863 -12.914 1 92.19 210 HIS A O 1
ATOM 1598 N N . PHE A 1 211 ? 13.641 -9.328 -13.062 1 94.5 211 PHE A N 1
ATOM 1599 C CA . PHE A 1 211 ? 12.609 -8.445 -12.531 1 94.5 211 PHE A CA 1
ATOM 1600 C C . PHE A 1 211 ? 11.953 -9.062 -11.297 1 94.5 211 PHE A C 1
ATOM 1602 O O . PHE A 1 211 ? 11.406 -10.164 -11.367 1 94.5 211 PHE A O 1
ATOM 1609 N N . TYR A 1 212 ? 12.031 -8.383 -10.203 1 93.94 212 TYR A N 1
ATOM 1610 C CA . TYR A 1 212 ? 11.539 -8.883 -8.922 1 93.94 212 TYR A CA 1
ATOM 1611 C C . TYR A 1 212 ? 10.07 -8.5 -8.727 1 93.94 212 TYR A C 1
ATOM 1613 O O . TYR A 1 212 ? 9.656 -7.402 -9.086 1 93.94 212 TYR A O 1
ATOM 1621 N N . GLY A 1 213 ? 9.312 -9.383 -8.148 1 94.69 213 GLY A N 1
ATOM 1622 C CA . GLY A 1 213 ? 7.941 -9.102 -7.766 1 94.69 213 GLY A CA 1
ATOM 1623 C C . GLY A 1 213 ? 6.957 -9.273 -8.906 1 94.69 213 GLY A C 1
ATOM 1624 O O . GLY A 1 213 ? 5.805 -8.836 -8.812 1 94.69 213 GLY A O 1
ATOM 1625 N N . THR A 1 214 ? 7.375 -9.883 -10.047 1 96.25 214 THR A N 1
ATOM 1626 C CA . THR A 1 214 ? 6.512 -10.023 -11.219 1 96.25 214 THR A CA 1
ATOM 1627 C C . THR A 1 214 ? 5.312 -10.914 -10.906 1 96.25 214 THR A C 1
ATOM 1629 O O . THR A 1 214 ? 4.18 -10.594 -11.273 1 96.25 214 THR A O 1
ATOM 1632 N N . GLY A 1 215 ? 5.57 -12.023 -10.234 1 96.75 215 GLY A N 1
ATOM 1633 C CA . GLY A 1 215 ? 4.477 -12.906 -9.844 1 96.75 215 GLY A CA 1
ATOM 1634 C C . GLY A 1 215 ? 3.486 -12.25 -8.906 1 96.75 215 GLY A C 1
ATOM 1635 O O . GLY A 1 215 ? 2.273 -12.391 -9.078 1 96.75 215 GLY A O 1
ATOM 1636 N N . ASP A 1 216 ? 3.998 -11.516 -7.895 1 96.81 216 ASP A N 1
ATOM 1637 C CA . ASP A 1 216 ? 3.152 -10.789 -6.957 1 96.81 216 ASP A CA 1
ATOM 1638 C C . ASP A 1 216 ? 2.221 -9.828 -7.691 1 96.81 216 ASP A C 1
ATOM 1640 O O . ASP A 1 216 ? 1.041 -9.719 -7.352 1 96.81 216 ASP A O 1
ATOM 1644 N N . LEU A 1 217 ? 2.822 -9.141 -8.609 1 97.75 217 LEU A N 1
ATOM 1645 C CA . LEU A 1 217 ? 2.076 -8.141 -9.359 1 97.75 217 LEU A CA 1
ATOM 1646 C C . LEU A 1 217 ? 0.977 -8.797 -10.195 1 97.75 217 LEU A C 1
ATOM 1648 O O . LEU A 1 217 ? -0.175 -8.352 -10.164 1 97.75 217 LEU A O 1
ATOM 1652 N N . PHE A 1 218 ? 1.323 -9.82 -10.922 1 98.5 218 PHE A N 1
ATOM 1653 C CA . PHE A 1 218 ? 0.369 -10.555 -11.75 1 98.5 218 PHE A CA 1
ATOM 1654 C C . PHE A 1 218 ? -0.811 -11.031 -10.914 1 98.5 218 PHE A C 1
ATOM 1656 O O . PHE A 1 218 ? -1.968 -10.812 -11.273 1 98.5 218 PHE A O 1
ATOM 1663 N N . SER A 1 219 ? -0.54 -11.664 -9.797 1 98.75 219 SER A N 1
ATOM 1664 C CA . SER A 1 219 ? -1.571 -12.266 -8.953 1 98.75 219 SER A CA 1
ATOM 1665 C C . SER A 1 219 ? -2.463 -11.195 -8.328 1 98.75 219 SER A C 1
ATOM 1667 O O . SER A 1 219 ? -3.664 -11.406 -8.156 1 98.75 219 SER A O 1
ATOM 1669 N N . ALA A 1 220 ? -1.884 -10.047 -7.98 1 98.69 220 ALA A N 1
ATOM 1670 C CA . ALA A 1 220 ? -2.668 -8.953 -7.402 1 98.69 220 ALA A CA 1
ATOM 1671 C C . ALA A 1 220 ? -3.66 -8.391 -8.422 1 98.69 220 ALA A C 1
ATOM 1673 O O . ALA A 1 220 ? -4.824 -8.148 -8.086 1 98.69 220 ALA A O 1
ATOM 1674 N N . ILE A 1 221 ? -3.18 -8.164 -9.68 1 98.69 221 ILE A N 1
ATOM 1675 C CA . ILE A 1 221 ? -4.066 -7.672 -10.727 1 98.69 221 ILE A CA 1
ATOM 1676 C C . ILE A 1 221 ? -5.191 -8.68 -10.961 1 98.69 221 ILE A C 1
ATOM 1678 O O . ILE A 1 221 ? -6.367 -8.312 -10.984 1 98.69 221 ILE A O 1
ATOM 1682 N N . LEU A 1 222 ? -4.793 -9.914 -11.062 1 98.75 222 LEU A N 1
ATOM 1683 C CA . LEU A 1 222 ? -5.734 -10.992 -11.359 1 98.75 222 LEU A CA 1
ATOM 1684 C C . LEU A 1 222 ? -6.801 -11.094 -10.273 1 98.75 222 LEU A C 1
ATOM 1686 O O . LEU A 1 222 ? -7.996 -11.109 -10.57 1 98.75 222 LEU A O 1
ATOM 1690 N N . ALA A 1 223 ? -6.367 -11.188 -9.023 1 98.75 223 ALA A N 1
ATOM 1691 C CA . ALA A 1 223 ? -7.293 -11.328 -7.898 1 98.75 223 ALA A CA 1
ATOM 1692 C C . ALA A 1 223 ? -8.281 -10.164 -7.855 1 98.75 223 ALA A C 1
ATOM 1694 O O . ALA A 1 223 ? -9.469 -10.359 -7.602 1 98.75 223 ALA A O 1
ATOM 1695 N N . SER A 1 224 ? -7.785 -8.977 -8.109 1 98.38 224 SER A N 1
ATOM 1696 C CA . SER A 1 224 ? -8.641 -7.789 -8.117 1 98.38 224 SER A CA 1
ATOM 1697 C C . SER A 1 224 ? -9.711 -7.883 -9.195 1 98.38 224 SER A C 1
ATOM 1699 O O . SER A 1 224 ? -10.875 -7.57 -8.953 1 98.38 224 SER A O 1
ATOM 1701 N N . GLN A 1 225 ? -9.281 -8.297 -10.375 1 98.38 225 GLN A N 1
ATOM 1702 C CA . GLN A 1 225 ? -10.234 -8.461 -11.469 1 98.38 225 GLN A CA 1
ATOM 1703 C C . GLN A 1 225 ? -11.289 -9.516 -11.133 1 98.38 225 GLN A C 1
ATOM 1705 O O . GLN A 1 225 ? -12.477 -9.305 -11.367 1 98.38 225 GLN A O 1
ATOM 1710 N N . LEU A 1 226 ? -10.867 -10.602 -10.539 1 98.38 226 LEU A N 1
ATOM 1711 C CA . LEU A 1 226 ? -11.758 -11.734 -10.281 1 98.38 226 LEU A CA 1
ATOM 1712 C C . LEU A 1 226 ? -12.789 -11.383 -9.219 1 98.38 226 LEU A C 1
ATOM 1714 O O . LEU A 1 226 ? -13.961 -11.758 -9.344 1 98.38 226 LEU A O 1
ATOM 1718 N N . VAL A 1 227 ? -12.414 -10.641 -8.18 1 98.12 227 VAL A N 1
ATOM 1719 C CA . VAL A 1 227 ? -13.367 -10.305 -7.129 1 98.12 227 VAL A CA 1
ATOM 1720 C C . VAL A 1 227 ? -14.406 -9.32 -7.672 1 98.12 227 VAL A C 1
ATOM 1722 O O . VAL A 1 227 ? -15.469 -9.148 -7.078 1 98.12 227 VAL A O 1
ATOM 1725 N N . LYS A 1 228 ? -14.102 -8.656 -8.781 1 97.25 228 LYS A N 1
ATOM 1726 C CA . LYS A 1 228 ? -15.031 -7.75 -9.438 1 97.25 228 LYS A CA 1
ATOM 1727 C C . LYS A 1 228 ? -15.875 -8.484 -10.477 1 97.25 228 LYS A C 1
ATOM 1729 O O . LYS A 1 228 ? -16.594 -7.859 -11.258 1 97.25 228 LYS A O 1
ATOM 1734 N N . ASP A 1 229 ? -15.711 -9.766 -10.562 1 97 229 ASP A N 1
ATOM 1735 C CA . ASP A 1 229 ? -16.5 -10.656 -11.414 1 97 229 ASP A CA 1
ATOM 1736 C C . ASP A 1 229 ? -16.141 -10.461 -12.891 1 97 229 ASP A C 1
ATOM 1738 O O . ASP A 1 229 ? -16.984 -10.648 -13.766 1 97 229 ASP A O 1
ATOM 1742 N N . VAL A 1 230 ? -15.023 -9.961 -13.172 1 97 230 VAL A N 1
ATOM 1743 C CA . VAL A 1 230 ? -14.523 -9.93 -14.539 1 97 230 VAL A CA 1
ATOM 1744 C C . VAL A 1 230 ? -14.352 -11.359 -15.055 1 97 230 VAL A C 1
ATOM 1746 O O . VAL A 1 230 ? -13.883 -12.234 -14.328 1 97 230 VAL A O 1
ATOM 1749 N N . PRO A 1 231 ? -14.742 -11.648 -16.297 1 96.56 231 PRO A N 1
ATOM 1750 C CA . PRO A 1 231 ? -14.547 -13 -16.844 1 96.56 231 PRO A CA 1
ATOM 1751 C C . PRO A 1 231 ? -13.102 -13.477 -16.734 1 96.56 231 PRO A C 1
ATOM 1753 O O . PRO A 1 231 ? -12.172 -12.688 -16.922 1 96.56 231 PRO A O 1
ATOM 1756 N N . PHE A 1 232 ? -12.945 -14.742 -16.562 1 95.81 232 PHE A N 1
ATOM 1757 C CA . PHE A 1 232 ? -11.672 -15.359 -16.219 1 95.81 232 PHE A CA 1
ATOM 1758 C C . PHE A 1 232 ? -10.609 -15.023 -17.25 1 95.81 232 PHE A C 1
ATOM 1760 O O . PHE A 1 232 ? -9.555 -14.492 -16.922 1 95.81 232 PHE A O 1
ATOM 1767 N N . GLU A 1 233 ? -10.883 -15.219 -18.5 1 96.06 233 GLU A N 1
ATOM 1768 C CA . GLU A 1 233 ? -9.914 -14.992 -19.562 1 96.06 233 GLU A CA 1
ATOM 1769 C C . GLU A 1 233 ? -9.547 -13.516 -19.672 1 96.06 233 GLU A C 1
ATOM 1771 O O . GLU A 1 233 ? -8.375 -13.18 -19.891 1 96.06 233 GLU A O 1
ATOM 1776 N N . ARG A 1 234 ? -10.508 -12.688 -19.562 1 96.69 234 ARG A N 1
ATOM 1777 C CA . ARG A 1 234 ? -10.258 -11.25 -19.609 1 96.69 234 ARG A CA 1
ATOM 1778 C C . ARG A 1 234 ? -9.383 -10.812 -18.438 1 96.69 234 ARG A C 1
ATOM 1780 O O . ARG A 1 234 ? -8.484 -9.984 -18.609 1 96.69 234 ARG A O 1
ATOM 1787 N N . ALA A 1 235 ? -9.656 -11.359 -17.25 1 97.75 235 ALA A N 1
ATOM 1788 C CA . ALA A 1 235 ? -8.867 -11.047 -16.062 1 97.75 235 ALA A CA 1
ATOM 1789 C C . ALA A 1 235 ? -7.395 -11.391 -16.281 1 97.75 235 ALA A C 1
ATOM 1791 O O . ALA A 1 235 ? -6.512 -10.617 -15.914 1 97.75 235 ALA A O 1
ATOM 1792 N N . ILE A 1 236 ? -7.129 -12.508 -16.938 1 97.94 236 ILE A N 1
ATOM 1793 C CA . ILE A 1 236 ? -5.762 -12.953 -17.203 1 97.94 236 ILE A CA 1
ATOM 1794 C C . ILE A 1 236 ? -5.102 -12.008 -18.219 1 97.94 236 ILE A C 1
ATOM 1796 O O . ILE A 1 236 ? -3.932 -11.656 -18.062 1 97.94 236 ILE A O 1
ATOM 1800 N N . GLN A 1 237 ? -5.855 -11.594 -19.203 1 97.44 237 GLN A N 1
ATOM 1801 C CA . GLN A 1 237 ? -5.336 -10.672 -20.203 1 97.44 237 GLN A CA 1
ATOM 1802 C C . GLN A 1 237 ? -4.941 -9.344 -19.578 1 97.44 237 GLN A C 1
ATOM 1804 O O . GLN A 1 237 ? -3.893 -8.781 -19.906 1 97.44 237 GLN A O 1
ATOM 1809 N N . VAL A 1 238 ? -5.766 -8.844 -18.688 1 97.94 238 VAL A N 1
ATOM 1810 C CA . VAL A 1 238 ? -5.484 -7.59 -17.984 1 97.94 238 VAL A CA 1
ATOM 1811 C C . VAL A 1 238 ? -4.219 -7.734 -17.156 1 97.94 238 VAL A C 1
ATOM 1813 O O . VAL A 1 238 ? -3.344 -6.863 -17.172 1 97.94 238 VAL A O 1
ATOM 1816 N N . ALA A 1 239 ? -4.094 -8.828 -16.438 1 98.31 239 ALA A N 1
ATOM 1817 C CA . ALA A 1 239 ? -2.928 -9.07 -15.586 1 98.31 239 ALA A CA 1
ATOM 1818 C C . ALA A 1 239 ? -1.659 -9.195 -16.422 1 98.31 239 ALA A C 1
ATOM 1820 O O . ALA A 1 239 ? -0.62 -8.633 -16.078 1 98.31 239 ALA A O 1
ATOM 1821 N N . HIS A 1 240 ? -1.783 -9.93 -17.516 1 97.94 240 HIS A N 1
ATOM 1822 C CA . HIS A 1 240 ? -0.654 -10.133 -18.406 1 97.94 240 HIS A CA 1
ATOM 1823 C C . HIS A 1 240 ? -0.173 -8.812 -19 1 97.94 240 HIS A C 1
ATOM 1825 O O . HIS A 1 240 ? 1.025 -8.523 -19 1 97.94 240 HIS A O 1
ATOM 1831 N N . GLU A 1 241 ? -1.06 -8.031 -19.5 1 97.44 241 GLU A N 1
ATOM 1832 C CA . GLU A 1 241 ? -0.708 -6.742 -20.094 1 97.44 241 GLU A CA 1
ATOM 1833 C C . GLU A 1 241 ? -0.179 -5.773 -19.047 1 97.44 241 GLU A C 1
ATOM 1835 O O . GLU A 1 241 ? 0.788 -5.051 -19.281 1 97.44 241 GLU A O 1
ATOM 1840 N N . GLY A 1 242 ? -0.872 -5.719 -17.922 1 97.44 242 GLY A N 1
ATOM 1841 C CA . GLY A 1 242 ? -0.383 -4.879 -16.844 1 97.44 242 GLY A CA 1
ATOM 1842 C C . GLY A 1 242 ? 1.042 -5.203 -16.438 1 97.44 242 GLY A C 1
ATOM 1843 O O . GLY A 1 242 ? 1.865 -4.301 -16.266 1 97.44 242 GLY A O 1
ATOM 1844 N N . LEU A 1 243 ? 1.315 -6.48 -16.25 1 97.5 243 LEU A N 1
ATOM 1845 C CA . LEU A 1 243 ? 2.662 -6.922 -15.906 1 97.5 243 LEU A CA 1
ATOM 1846 C C . LEU A 1 243 ? 3.668 -6.492 -16.969 1 97.5 243 LEU A C 1
ATOM 1848 O O . LEU A 1 243 ? 4.754 -6.004 -16.641 1 97.5 243 LEU A O 1
ATOM 1852 N N . ARG A 1 244 ? 3.316 -6.68 -18.203 1 97 244 ARG A N 1
ATOM 1853 C CA . ARG A 1 244 ? 4.191 -6.281 -19.297 1 97 244 ARG A CA 1
ATOM 1854 C C . ARG A 1 244 ? 4.551 -4.801 -19.203 1 97 244 ARG A C 1
ATOM 1856 O O . ARG A 1 244 ? 5.719 -4.43 -19.344 1 97 244 ARG A O 1
ATOM 1863 N N . LEU A 1 245 ? 3.625 -3.932 -18.953 1 97.12 245 LEU A N 1
ATOM 1864 C CA . LEU A 1 245 ? 3.846 -2.492 -18.875 1 97.12 245 LEU A CA 1
ATOM 1865 C C . LEU A 1 245 ? 4.812 -2.154 -17.75 1 97.12 245 LEU A C 1
ATOM 1867 O O . LEU A 1 245 ? 5.68 -1.294 -17.906 1 97.12 245 LEU A O 1
ATOM 1871 N N . ALA A 1 246 ? 4.645 -2.805 -16.609 1 97.62 246 ALA A N 1
ATOM 1872 C CA . ALA A 1 246 ? 5.543 -2.578 -15.484 1 97.62 246 ALA A CA 1
ATOM 1873 C C . ALA A 1 246 ? 6.965 -3.018 -15.82 1 97.62 246 ALA A C 1
ATOM 1875 O O . ALA A 1 246 ? 7.926 -2.318 -15.492 1 97.62 246 ALA A O 1
ATOM 1876 N N . ILE A 1 247 ? 7.074 -4.23 -16.453 1 97.44 247 ILE A N 1
ATOM 1877 C CA . ILE A 1 247 ? 8.383 -4.754 -16.828 1 97.44 247 ILE A CA 1
ATOM 1878 C C . ILE A 1 247 ? 9.055 -3.811 -17.828 1 97.44 247 ILE A C 1
ATOM 1880 O O . ILE A 1 247 ? 10.234 -3.469 -17.672 1 97.44 247 ILE A O 1
ATOM 1884 N N . VAL A 1 248 ? 8.328 -3.398 -18.812 1 97.38 248 VAL A N 1
ATOM 1885 C CA . VAL A 1 248 ? 8.859 -2.512 -19.844 1 97.38 248 VAL A CA 1
ATOM 1886 C C . VAL A 1 248 ? 9.328 -1.206 -19.203 1 97.38 248 VAL A C 1
ATOM 1888 O O . VAL A 1 248 ? 10.406 -0.698 -19.531 1 97.38 248 VAL A O 1
ATOM 1891 N N . GLN A 1 249 ? 8.586 -0.621 -18.312 1 96.94 249 GLN A N 1
ATOM 1892 C CA . GLN A 1 249 ? 8.945 0.624 -17.641 1 96.94 249 GLN A CA 1
ATOM 1893 C C . GLN A 1 249 ? 10.195 0.448 -16.781 1 96.94 249 GLN A C 1
ATOM 1895 O O . GLN A 1 249 ? 10.984 1.384 -16.641 1 96.94 249 GLN A O 1
ATOM 1900 N N . THR A 1 250 ? 10.422 -0.746 -16.266 1 97.44 250 THR A N 1
ATOM 1901 C CA . THR A 1 250 ? 11.523 -1.027 -15.344 1 97.44 250 THR A CA 1
ATOM 1902 C C . THR A 1 250 ? 12.773 -1.456 -16.109 1 97.44 250 THR A C 1
ATOM 1904 O O . THR A 1 250 ? 13.883 -1.369 -15.586 1 97.44 250 THR A O 1
ATOM 1907 N N . ALA A 1 251 ? 12.648 -1.883 -17.312 1 97.31 251 ALA A N 1
ATOM 1908 C CA . ALA A 1 251 ? 13.68 -2.531 -18.109 1 97.31 251 ALA A CA 1
ATOM 1909 C C . ALA A 1 251 ? 14.922 -1.649 -18.234 1 97.31 251 ALA A C 1
ATOM 1911 O O . ALA A 1 251 ? 16.047 -2.143 -18.188 1 97.31 251 ALA A O 1
ATOM 1912 N N . PRO A 1 252 ? 14.789 -0.289 -18.312 1 96.81 252 PRO A N 1
ATOM 1913 C CA . PRO A 1 252 ? 15.969 0.551 -18.5 1 96.81 252 PRO A CA 1
ATOM 1914 C C . PRO A 1 252 ? 16.828 0.642 -17.234 1 96.81 252 PRO A C 1
ATOM 1916 O O . PRO A 1 252 ? 17.969 1.101 -17.297 1 96.81 252 PRO A O 1
ATOM 1919 N N . PHE A 1 253 ? 16.328 0.239 -16.109 1 95.38 253 PHE A N 1
ATOM 1920 C CA . PHE A 1 253 ? 17.062 0.326 -14.852 1 95.38 253 PHE A CA 1
ATOM 1921 C C . PHE A 1 253 ? 18.141 -0.758 -14.781 1 95.38 253 PHE A C 1
ATOM 1923 O O . PHE A 1 253 ? 17.969 -1.84 -15.352 1 95.38 253 PHE A O 1
ATOM 1930 N N . ASP A 1 254 ? 19.203 -0.478 -14.141 1 94.56 254 ASP A N 1
ATOM 1931 C CA . ASP A 1 254 ? 20.234 -1.49 -13.922 1 94.56 254 ASP A CA 1
ATOM 1932 C C . ASP A 1 254 ? 19.828 -2.445 -12.797 1 94.56 254 ASP A C 1
ATOM 1934 O O . ASP A 1 254 ? 18.797 -2.266 -12.164 1 94.56 254 ASP A O 1
ATOM 1938 N N . GLU A 1 255 ? 20.625 -3.404 -12.57 1 91.19 255 GLU A N 1
ATOM 1939 C CA . GLU A 1 255 ? 20.328 -4.457 -11.602 1 91.19 255 GLU A CA 1
ATOM 1940 C C . GLU A 1 255 ? 20.172 -3.887 -10.195 1 91.19 255 GLU A C 1
ATOM 1942 O O . GLU A 1 255 ? 19.359 -4.371 -9.406 1 91.19 255 GLU A O 1
ATOM 1947 N N . GLY A 1 256 ? 21.062 -2.92 -9.906 1 91 256 GLY A N 1
ATOM 1948 C CA . GLY A 1 256 ? 20.984 -2.293 -8.602 1 91 256 GLY A CA 1
ATOM 1949 C C . GLY A 1 256 ? 19.656 -1.627 -8.32 1 91 256 GLY A C 1
ATOM 1950 O O . GLY A 1 256 ? 19.156 -1.675 -7.199 1 91 256 GLY A O 1
ATOM 1951 N N . GLN A 1 257 ? 19.062 -1.098 -9.344 1 93.06 257 GLN A N 1
ATOM 1952 C CA . GLN A 1 257 ? 17.766 -0.436 -9.211 1 93.06 257 GLN A CA 1
ATOM 1953 C C . GLN A 1 257 ? 16.625 -1.441 -9.297 1 93.06 257 GLN A C 1
ATOM 1955 O O . GLN A 1 257 ? 15.602 -1.288 -8.617 1 93.06 257 GLN A O 1
ATOM 1960 N N . ARG A 1 258 ? 16.766 -2.484 -10.062 1 94.75 258 ARG A N 1
ATOM 1961 C CA . ARG A 1 258 ? 15.703 -3.459 -10.281 1 94.75 258 ARG A CA 1
ATOM 1962 C C . ARG A 1 258 ? 15.445 -4.277 -9.016 1 94.75 258 ARG A C 1
ATOM 1964 O O . ARG A 1 258 ? 14.359 -4.828 -8.844 1 94.75 258 ARG A O 1
ATOM 1971 N N . ARG A 1 259 ? 16.406 -4.301 -8.078 1 93.56 259 ARG A N 1
ATOM 1972 C CA . ARG A 1 259 ? 16.234 -5.078 -6.852 1 93.56 259 ARG A CA 1
ATOM 1973 C C . ARG A 1 259 ? 15.141 -4.484 -5.969 1 93.56 259 ARG A C 1
ATOM 1975 O O . ARG A 1 259 ? 14.656 -5.137 -5.043 1 93.56 259 ARG A O 1
ATOM 1982 N N . TYR A 1 260 ? 14.742 -3.244 -6.258 1 95.5 260 TYR A N 1
ATOM 1983 C CA . TYR A 1 260 ? 13.703 -2.586 -5.477 1 95.5 260 TYR A CA 1
ATOM 1984 C C . TYR A 1 260 ? 12.32 -2.951 -5.992 1 95.5 260 TYR A C 1
ATOM 1986 O O . TYR A 1 260 ? 11.305 -2.553 -5.414 1 95.5 260 TYR A O 1
ATOM 1994 N N . GLY A 1 261 ? 12.234 -3.705 -7.074 1 95.56 261 GLY A N 1
ATOM 1995 C CA . GLY A 1 261 ? 10.953 -4.09 -7.652 1 95.56 261 GLY A CA 1
ATOM 1996 C C . GLY A 1 261 ? 10.586 -3.279 -8.883 1 95.56 261 GLY A C 1
ATOM 1997 O O . GLY A 1 261 ? 11.445 -2.646 -9.492 1 95.56 261 GLY A O 1
ATOM 1998 N N . LEU A 1 262 ? 9.359 -3.297 -9.258 1 96.62 262 LEU A N 1
ATOM 1999 C CA . LEU A 1 262 ? 8.898 -2.771 -10.539 1 96.62 262 LEU A CA 1
ATOM 2000 C C . LEU A 1 262 ? 8.406 -1.336 -10.391 1 96.62 262 LEU A C 1
ATOM 2002 O O . LEU A 1 262 ? 7.816 -0.979 -9.375 1 96.62 262 LEU A O 1
ATOM 2006 N N . GLN A 1 263 ? 8.672 -0.567 -11.469 1 96.06 263 GLN A N 1
ATOM 2007 C CA . GLN A 1 263 ? 7.98 0.711 -11.602 1 96.06 263 GLN A CA 1
ATOM 2008 C C . GLN A 1 263 ? 6.52 0.507 -11.992 1 96.06 263 GLN A C 1
ATOM 2010 O O . GLN A 1 263 ? 6.211 -0.291 -12.875 1 96.06 263 GLN A O 1
ATOM 2015 N N . LEU A 1 264 ? 5.629 1.294 -11.375 1 96.94 264 LEU A N 1
ATOM 2016 C CA . LEU A 1 264 ? 4.227 0.887 -11.438 1 96.94 264 LEU A CA 1
ATOM 2017 C C . LEU A 1 264 ? 3.379 1.956 -12.117 1 96.94 264 LEU A C 1
ATOM 2019 O O . LEU A 1 264 ? 2.211 1.721 -12.43 1 96.94 264 LEU A O 1
ATOM 2023 N N . SER A 1 265 ? 3.895 3.133 -12.398 1 96.69 265 SER A N 1
ATOM 2024 C CA . SER A 1 265 ? 3.062 4.246 -12.844 1 96.69 265 SER A CA 1
ATOM 2025 C C . SER A 1 265 ? 2.381 3.934 -14.172 1 96.69 265 SER A C 1
ATOM 2027 O O . SER A 1 265 ? 1.211 4.262 -14.367 1 96.69 265 SER A O 1
ATOM 2029 N N . HIS A 1 266 ? 3.068 3.279 -15.125 1 96.88 266 HIS A N 1
ATOM 2030 C CA . HIS A 1 266 ? 2.453 2.918 -16.406 1 96.88 266 HIS A CA 1
ATOM 2031 C C . HIS A 1 266 ? 1.363 1.87 -16.203 1 96.88 266 HIS A C 1
ATOM 2033 O O . HIS A 1 266 ? 0.306 1.947 -16.844 1 96.88 266 HIS A O 1
ATOM 2039 N N . LEU A 1 267 ? 1.633 0.942 -15.383 1 97.62 267 LEU A N 1
ATOM 2040 C CA . LEU A 1 267 ? 0.649 -0.087 -15.062 1 97.62 267 LEU A CA 1
ATOM 2041 C C . LEU A 1 267 ? -0.584 0.525 -14.406 1 97.62 267 LEU A C 1
ATOM 2043 O O . LEU A 1 267 ? -1.715 0.18 -14.758 1 97.62 267 LEU A O 1
ATOM 2047 N N . LEU A 1 268 ? -0.366 1.427 -13.398 1 97.62 268 LEU A N 1
ATOM 2048 C CA . LEU A 1 268 ? -1.486 2.047 -12.695 1 97.62 268 LEU A CA 1
ATOM 2049 C C . LEU A 1 268 ? -2.322 2.893 -13.648 1 97.62 268 LEU A C 1
ATOM 2051 O O . LEU A 1 268 ? -3.551 2.92 -13.547 1 97.62 268 LEU A O 1
ATOM 2055 N N . ALA A 1 269 ? -1.662 3.58 -14.562 1 96.88 269 ALA A N 1
ATOM 2056 C CA . ALA A 1 269 ? -2.379 4.316 -15.602 1 96.88 269 ALA A CA 1
ATOM 2057 C C . ALA A 1 269 ? -3.264 3.383 -16.422 1 96.88 269 ALA A C 1
ATOM 2059 O O . ALA A 1 269 ? -4.426 3.699 -16.703 1 96.88 269 ALA A O 1
ATOM 2060 N N . TYR A 1 270 ? -2.732 2.26 -16.797 1 97.56 270 TYR A N 1
ATOM 2061 C CA . TYR A 1 270 ? -3.445 1.247 -17.562 1 97.56 270 TYR A CA 1
ATOM 2062 C C . TYR A 1 270 ? -4.664 0.743 -16.797 1 97.56 270 TYR A C 1
ATOM 2064 O O . TYR A 1 270 ? -5.77 0.691 -17.344 1 97.56 270 TYR A O 1
ATOM 2072 N N . LEU A 1 271 ? -4.547 0.424 -15.516 1 97.5 271 LEU A N 1
ATOM 2073 C CA . LEU A 1 271 ? -5.613 -0.174 -14.719 1 97.5 271 LEU A CA 1
ATOM 2074 C C . LEU A 1 271 ? -6.738 0.829 -14.484 1 97.5 271 LEU A C 1
ATOM 2076 O O . LEU A 1 271 ? -7.906 0.449 -14.398 1 97.5 271 LEU A O 1
ATOM 2080 N N . THR A 1 272 ? -6.375 2.094 -14.352 1 96 272 THR A N 1
ATOM 2081 C CA . THR A 1 272 ? -7.391 3.098 -14.055 1 96 272 THR A CA 1
ATOM 2082 C C . THR A 1 272 ? -8.117 3.52 -15.328 1 96 272 THR A C 1
ATOM 2084 O O . THR A 1 272 ? -9.156 4.184 -15.266 1 96 272 THR A O 1
ATOM 2087 N N . SER A 1 273 ? -7.605 3.191 -16.453 1 88.56 273 SER A N 1
ATOM 2088 C CA . SER A 1 273 ? -8.234 3.547 -17.719 1 88.56 273 SER A CA 1
ATOM 2089 C C . SER A 1 273 ? -9.523 2.762 -17.938 1 88.56 273 SER A C 1
ATOM 2091 O O . SER A 1 273 ? -10.359 3.143 -18.766 1 88.56 273 SER A O 1
ATOM 2093 N N . PHE A 1 274 ? -9.711 1.642 -17.203 1 77.75 274 PHE A N 1
ATOM 2094 C CA . PHE A 1 274 ? -10.914 0.825 -17.312 1 77.75 274 PHE A CA 1
ATOM 2095 C C . PHE A 1 274 ? -12.031 1.384 -16.438 1 77.75 274 PHE A C 1
ATOM 2097 O O . PHE A 1 274 ? -13.18 0.97 -16.562 1 77.75 274 PHE A O 1
ATOM 2104 N N . GLU A 1 275 ? -11.664 2.141 -15.547 1 66.5 275 GLU A N 1
ATOM 2105 C CA . GLU A 1 275 ? -12.602 2.635 -14.539 1 66.5 275 GLU A CA 1
ATOM 2106 C C . GLU A 1 275 ? -13.242 3.949 -14.977 1 66.5 275 GLU A C 1
ATOM 2108 O O . GLU A 1 275 ? -14.312 4.316 -14.5 1 66.5 275 GLU A O 1
ATOM 2113 N N . ALA A 1 276 ? -12.617 4.516 -15.969 1 47.59 276 ALA A N 1
ATOM 2114 C CA . ALA A 1 276 ? -13.133 5.797 -16.438 1 47.59 276 ALA A CA 1
ATOM 2115 C C . ALA A 1 276 ? -14.398 5.613 -17.266 1 47.59 276 ALA A C 1
ATOM 2117 O O . ALA A 1 276 ? -14.5 4.672 -18.062 1 47.59 276 ALA A O 1
ATOM 2118 N N . MET B 1 1 ? 15.43 6.758 -9.516 1 87 1 MET B N 1
ATOM 2119 C CA . MET B 1 1 ? 14.141 6.996 -8.875 1 87 1 MET B CA 1
ATOM 2120 C C . MET B 1 1 ? 14.328 7.535 -7.457 1 87 1 MET B C 1
ATOM 2122 O O . MET B 1 1 ? 15.211 7.078 -6.727 1 87 1 MET B O 1
ATOM 2126 N N . LYS B 1 2 ? 13.648 8.672 -7.09 1 94.38 2 LYS B N 1
ATOM 2127 C CA . LYS B 1 2 ? 13.711 9.242 -5.746 1 94.38 2 LYS B CA 1
ATOM 2128 C C . LYS B 1 2 ? 12.992 8.352 -4.738 1 94.38 2 LYS B C 1
ATOM 2130 O O . LYS B 1 2 ? 11.93 7.789 -5.043 1 94.38 2 LYS B O 1
ATOM 2135 N N . THR B 1 3 ? 13.625 8.188 -3.598 1 96.69 3 THR B N 1
ATOM 2136 C CA . THR B 1 3 ? 13.023 7.387 -2.535 1 96.69 3 THR B CA 1
ATOM 2137 C C . THR B 1 3 ? 12.461 8.281 -1.438 1 96.69 3 THR B C 1
ATOM 2139 O O . THR B 1 3 ? 13.148 9.18 -0.946 1 96.69 3 THR B O 1
ATOM 2142 N N . LEU B 1 4 ? 11.219 8.117 -1.063 1 98.06 4 LEU B N 1
ATOM 2143 C CA . LEU B 1 4 ? 10.539 8.844 -0 1 98.06 4 LEU B CA 1
ATOM 2144 C C . LEU B 1 4 ? 10.289 7.938 1.205 1 98.06 4 LEU B C 1
ATOM 2146 O O . LEU B 1 4 ? 9.625 6.906 1.089 1 98.06 4 LEU B O 1
ATOM 2150 N N . MET B 1 5 ? 10.844 8.281 2.385 1 97.69 5 MET B N 1
ATOM 2151 C CA . MET B 1 5 ? 10.484 7.609 3.631 1 97.69 5 MET B CA 1
ATOM 2152 C C . MET B 1 5 ? 9.102 8.039 4.102 1 97.69 5 MET B C 1
ATOM 2154 O O . MET B 1 5 ? 8.758 9.227 4.039 1 97.69 5 MET B O 1
ATOM 2158 N N . ILE B 1 6 ? 8.344 7.109 4.461 1 98 6 ILE B N 1
ATOM 2159 C CA . ILE B 1 6 ? 7.004 7.398 4.957 1 98 6 ILE B CA 1
ATOM 2160 C C . ILE B 1 6 ? 6.816 6.762 6.332 1 98 6 ILE B C 1
ATOM 2162 O O . ILE B 1 6 ? 6.777 5.535 6.457 1 98 6 ILE B O 1
ATOM 2166 N N . ALA B 1 7 ? 6.715 7.574 7.336 1 97.81 7 ALA B N 1
ATOM 2167 C CA . ALA B 1 7 ? 6.527 7.109 8.711 1 97.81 7 ALA B CA 1
ATOM 2168 C C . ALA B 1 7 ? 5.125 7.453 9.211 1 97.81 7 ALA B C 1
ATOM 2170 O O . ALA B 1 7 ? 4.867 8.586 9.617 1 97.81 7 ALA B O 1
ATOM 2171 N N . GLU B 1 8 ? 4.273 6.574 9.234 1 97.69 8 GLU B N 1
ATOM 2172 C CA . GLU B 1 8 ? 2.908 6.645 9.742 1 97.69 8 GLU B CA 1
ATOM 2173 C C . GLU B 1 8 ? 2.316 5.254 9.938 1 97.69 8 GLU B C 1
ATOM 2175 O O . GLU B 1 8 ? 2.936 4.254 9.562 1 97.69 8 GLU B O 1
ATOM 2180 N N . ASP B 1 9 ? 1.177 5.141 10.586 1 96.81 9 ASP B N 1
ATOM 2181 C CA . ASP B 1 9 ? 0.605 3.826 10.867 1 96.81 9 ASP B CA 1
ATOM 2182 C C . ASP B 1 9 ? 0.161 3.139 9.57 1 96.81 9 ASP B C 1
ATOM 2184 O O . ASP B 1 9 ? -0.05 3.797 8.555 1 96.81 9 ASP B O 1
ATOM 2188 N N . LEU B 1 10 ? 0.115 1.835 9.586 1 97.25 10 LEU B N 1
ATOM 2189 C CA . LEU B 1 10 ? -0.535 1.034 8.555 1 97.25 10 LEU B CA 1
ATOM 2190 C C . LEU B 1 10 ? -1.875 0.498 9.047 1 97.25 10 LEU B C 1
ATOM 2192 O O . LEU B 1 10 ? -1.918 -0.352 9.938 1 97.25 10 LEU B O 1
ATOM 2196 N N . THR B 1 11 ? -2.918 1.027 8.531 1 96.25 11 THR B N 1
ATOM 2197 C CA . THR B 1 11 ? -4.262 0.518 8.789 1 96.25 11 THR B CA 1
ATOM 2198 C C . THR B 1 11 ? -4.594 -0.63 7.84 1 96.25 11 THR B C 1
ATOM 2200 O O . THR B 1 11 ? -4.707 -0.429 6.629 1 96.25 11 THR B O 1
ATOM 2203 N N . ALA B 1 12 ? -4.82 -1.788 8.406 1 97.38 12 ALA B N 1
ATOM 2204 C CA . ALA B 1 12 ? -4.898 -3.006 7.602 1 97.38 12 ALA B CA 1
ATOM 2205 C C . ALA B 1 12 ? -6.227 -3.082 6.852 1 97.38 12 ALA B C 1
ATOM 2207 O O . ALA B 1 12 ? -6.285 -3.613 5.738 1 97.38 12 ALA B O 1
ATOM 2208 N N . LEU B 1 13 ? -7.262 -2.695 7.469 1 96.12 13 LEU B N 1
ATOM 2209 C CA . LEU B 1 13 ? -8.578 -2.627 6.832 1 96.12 13 LEU B CA 1
ATOM 2210 C C . LEU B 1 13 ? -9.031 -1.181 6.688 1 96.12 13 LEU B C 1
ATOM 2212 O O . LEU B 1 13 ? -9.438 -0.551 7.668 1 96.12 13 LEU B O 1
ATOM 2216 N N . GLY B 1 14 ? -8.938 -0.711 5.461 1 87.75 14 GLY B N 1
ATOM 2217 C CA . GLY B 1 14 ? -9.227 0.678 5.148 1 87.75 14 GLY B CA 1
ATOM 2218 C C . GLY B 1 14 ? -8.125 1.356 4.359 1 87.75 14 GLY B C 1
ATOM 2219 O O . GLY B 1 14 ? -7.012 0.831 4.258 1 87.75 14 GLY B O 1
ATOM 2220 N N . GLN B 1 15 ? -8.398 2.461 3.738 1 91.56 15 GLN B N 1
ATOM 2221 C CA . GLN B 1 15 ? -7.469 3.234 2.924 1 91.56 15 GLN B CA 1
ATOM 2222 C C . GLN B 1 15 ? -7.145 4.574 3.58 1 91.56 15 GLN B C 1
ATOM 2224 O O . GLN B 1 15 ? -7.543 5.629 3.082 1 91.56 15 GLN B O 1
ATOM 2229 N N . ILE B 1 16 ? -6.379 4.477 4.688 1 93.62 16 ILE B N 1
ATOM 2230 C CA . ILE B 1 16 ? -5.93 5.609 5.492 1 93.62 16 ILE B CA 1
ATOM 2231 C C . ILE B 1 16 ? -4.434 5.48 5.773 1 93.62 16 ILE B C 1
ATOM 2233 O O . ILE B 1 16 ? -3.867 4.391 5.676 1 93.62 16 ILE B O 1
ATOM 2237 N N . SER B 1 17 ? -3.752 6.578 5.988 1 95.56 17 SER B N 1
ATOM 2238 C CA . SER B 1 17 ? -2.342 6.613 6.363 1 95.56 17 SER B CA 1
ATOM 2239 C C . SER B 1 17 ? -1.476 5.91 5.324 1 95.56 17 SER B C 1
ATOM 2241 O O . SER B 1 17 ? -1.537 6.23 4.137 1 95.56 17 SER B O 1
ATOM 2243 N N . LEU B 1 18 ? -0.713 4.906 5.672 1 96.75 18 LEU B N 1
ATOM 2244 C CA . LEU B 1 18 ? 0.198 4.246 4.742 1 96.75 18 LEU B CA 1
ATOM 2245 C C . LEU B 1 18 ? -0.573 3.537 3.635 1 96.75 18 LEU B C 1
ATOM 2247 O O . LEU B 1 18 ? -0.107 3.467 2.496 1 96.75 18 LEU B O 1
ATOM 2251 N N . ALA B 1 19 ? -1.734 3.016 3.975 1 95.62 19 ALA B N 1
ATOM 2252 C CA . ALA B 1 19 ? -2.541 2.281 3.002 1 95.62 19 ALA B CA 1
ATOM 2253 C C . ALA B 1 19 ? -2.947 3.18 1.838 1 95.62 19 ALA B C 1
ATOM 2255 O O . ALA B 1 19 ? -3.025 2.729 0.693 1 95.62 19 ALA B O 1
ATOM 2256 N N . ASN B 1 20 ? -3.184 4.406 2.057 1 94.44 20 ASN B N 1
ATOM 2257 C CA . ASN B 1 20 ? -3.539 5.312 0.97 1 94.44 20 ASN B CA 1
ATOM 2258 C C . ASN B 1 20 ? -2.301 5.926 0.322 1 94.44 20 ASN B C 1
ATOM 2260 O O . ASN B 1 20 ? -2.297 6.203 -0.879 1 94.44 20 ASN B O 1
ATOM 2264 N N . ALA B 1 21 ? -1.266 6.07 1.118 1 96.5 21 ALA B N 1
ATOM 2265 C CA . ALA B 1 21 ? -0.066 6.758 0.649 1 96.5 21 ALA B CA 1
ATOM 2266 C C . ALA B 1 21 ? 0.664 5.934 -0.405 1 96.5 21 ALA B C 1
ATOM 2268 O O . ALA B 1 21 ? 1.229 6.48 -1.353 1 96.5 21 ALA B O 1
ATOM 2269 N N . LEU B 1 22 ? 0.631 4.656 -0.28 1 96.44 22 LEU B N 1
ATOM 2270 C CA . LEU B 1 22 ? 1.479 3.801 -1.103 1 96.44 22 LEU B CA 1
ATOM 2271 C C . LEU B 1 22 ? 1.097 3.91 -2.574 1 96.44 22 LEU B C 1
ATOM 2273 O O . LEU B 1 22 ? 1.942 4.215 -3.42 1 96.44 22 LEU B O 1
ATOM 2277 N N . GLY B 1 23 ? -0.24 3.689 -2.887 1 96.19 23 GLY B N 1
ATOM 2278 C CA . GLY B 1 23 ? -0.678 3.826 -4.266 1 96.19 23 GLY B CA 1
ATOM 2279 C C . GLY B 1 23 ? -0.392 5.199 -4.852 1 96.19 23 GLY B C 1
ATOM 2280 O O . GLY B 1 23 ? -0.034 5.316 -6.023 1 96.19 23 GLY B O 1
ATOM 2281 N N . VAL B 1 24 ? -0.499 6.184 -4.02 1 97.25 24 VAL B N 1
ATOM 2282 C CA . VAL B 1 24 ? -0.299 7.574 -4.406 1 97.25 24 VAL B CA 1
ATOM 2283 C C . VAL B 1 24 ? 1.165 7.805 -4.773 1 97.25 24 VAL B C 1
ATOM 2285 O O . VAL B 1 24 ? 1.466 8.383 -5.82 1 97.25 24 VAL B O 1
ATOM 2288 N N . VAL B 1 25 ? 2.055 7.359 -3.941 1 97.56 25 VAL B N 1
ATOM 2289 C CA . VAL B 1 25 ? 3.492 7.539 -4.125 1 97.56 25 VAL B CA 1
ATOM 2290 C C . VAL B 1 25 ? 3.957 6.758 -5.352 1 97.56 25 VAL B C 1
ATOM 2292 O O . VAL B 1 25 ? 4.715 7.277 -6.176 1 97.56 25 VAL B O 1
ATOM 2295 N N . GLN B 1 26 ? 3.418 5.578 -5.547 1 97.06 26 GLN B N 1
ATOM 2296 C CA . GLN B 1 26 ? 3.77 4.727 -6.68 1 97.06 26 GLN B CA 1
ATOM 2297 C C . GLN B 1 26 ? 3.287 5.328 -7.992 1 97.06 26 GLN B C 1
ATOM 2299 O O . GLN B 1 26 ? 3.998 5.289 -9 1 97.06 26 GLN B O 1
ATOM 2304 N N . ALA B 1 27 ? 2.109 5.887 -7.965 1 97.19 27 ALA B N 1
ATOM 2305 C CA . ALA B 1 27 ? 1.528 6.496 -9.156 1 97.19 27 ALA B CA 1
ATOM 2306 C C . ALA B 1 27 ? 2.383 7.664 -9.648 1 97.19 27 ALA B C 1
ATOM 2308 O O . ALA B 1 27 ? 2.342 8.016 -10.828 1 97.19 27 ALA B O 1
ATOM 2309 N N . GLN B 1 28 ? 3.162 8.227 -8.734 1 97.31 28 GLN B N 1
ATOM 2310 C CA . GLN B 1 28 ? 3.961 9.406 -9.062 1 97.31 28 GLN B CA 1
ATOM 2311 C C . GLN B 1 28 ? 5.41 9.023 -9.344 1 97.31 28 GLN B C 1
ATOM 2313 O O . GLN B 1 28 ? 6.293 9.883 -9.359 1 97.31 28 GLN B O 1
ATOM 2318 N N . SER B 1 29 ? 5.719 7.746 -9.492 1 96.12 29 SER B N 1
ATOM 2319 C CA . SER B 1 29 ? 7.039 7.223 -9.82 1 96.12 29 SER B CA 1
ATOM 2320 C C . SER B 1 29 ? 8.055 7.582 -8.742 1 96.12 29 SER B C 1
ATOM 2322 O O . SER B 1 29 ? 9.188 7.957 -9.047 1 96.12 29 SER B O 1
ATOM 2324 N N . VAL B 1 30 ? 7.637 7.594 -7.531 1 96.88 30 VAL B N 1
ATOM 2325 C CA . VAL B 1 30 ? 8.477 7.719 -6.344 1 96.88 30 VAL B CA 1
ATOM 2326 C C . VAL B 1 30 ? 8.523 6.383 -5.602 1 96.88 30 VAL B C 1
ATOM 2328 O O . VAL B 1 30 ? 7.508 5.695 -5.484 1 96.88 30 VAL B O 1
ATOM 2331 N N . ARG B 1 31 ? 9.688 5.941 -5.145 1 96.56 31 ARG B N 1
ATOM 2332 C CA . ARG B 1 31 ? 9.828 4.695 -4.398 1 96.56 31 ARG B CA 1
ATOM 2333 C C . ARG B 1 31 ? 9.5 4.898 -2.922 1 96.56 31 ARG B C 1
ATOM 2335 O O . ARG B 1 31 ? 10.141 5.711 -2.246 1 96.56 31 ARG B O 1
ATOM 2342 N N . PRO B 1 32 ? 8.562 4.195 -2.453 1 97.38 32 PRO B N 1
ATOM 2343 C CA . PRO B 1 32 ? 8.266 4.309 -1.022 1 97.38 32 PRO B CA 1
ATOM 2344 C C . PRO B 1 32 ? 9.203 3.48 -0.155 1 97.38 32 PRO B C 1
ATOM 2346 O O . PRO B 1 32 ? 9.531 2.342 -0.504 1 97.38 32 PRO B O 1
ATOM 2349 N N . ALA B 1 33 ? 9.719 4.035 0.852 1 97.25 33 ALA B N 1
ATOM 2350 C CA . ALA B 1 33 ? 10.336 3.359 1.987 1 97.25 33 ALA B CA 1
ATOM 2351 C C . ALA B 1 33 ? 9.477 3.482 3.24 1 97.25 33 ALA B C 1
ATOM 2353 O O . ALA B 1 33 ? 9.398 4.555 3.848 1 97.25 33 ALA B O 1
ATOM 2354 N N . MET B 1 34 ? 8.867 2.393 3.596 1 97.62 34 MET B N 1
ATOM 2355 C CA . MET B 1 34 ? 7.84 2.447 4.633 1 97.62 34 MET B CA 1
ATOM 2356 C C . MET B 1 34 ? 8.445 2.213 6.012 1 97.62 34 MET B C 1
ATOM 2358 O O . MET B 1 34 ? 9.188 1.25 6.211 1 97.62 34 MET B O 1
ATOM 2362 N N . LEU B 1 35 ? 8.094 3.055 6.941 1 96.5 35 LEU B N 1
ATOM 2363 C CA . LEU B 1 35 ? 8.352 2.891 8.367 1 96.5 35 LEU B CA 1
ATOM 2364 C C . LEU B 1 35 ? 7.047 2.934 9.164 1 96.5 35 LEU B C 1
ATOM 2366 O O . LEU B 1 35 ? 6.758 3.928 9.828 1 96.5 35 LEU B O 1
ATOM 2370 N N . PRO B 1 36 ? 6.312 1.821 9.039 1 97.31 36 PRO B N 1
ATOM 2371 C CA . PRO B 1 36 ? 5.055 1.874 9.781 1 97.31 36 PRO B CA 1
ATOM 2372 C C . PRO B 1 36 ? 5.262 2.135 11.273 1 97.31 36 PRO B C 1
ATOM 2374 O O . PRO B 1 36 ? 6.027 1.419 11.93 1 97.31 36 PRO B O 1
ATOM 2377 N N . THR B 1 37 ? 4.586 3.129 11.805 1 96.94 37 THR B N 1
ATOM 2378 C CA . THR B 1 37 ? 4.703 3.48 13.211 1 96.94 37 THR B CA 1
ATOM 2379 C C . THR B 1 37 ? 3.887 2.523 14.078 1 96.94 37 THR B C 1
ATOM 2381 O O . THR B 1 37 ? 4.133 2.402 15.281 1 96.94 37 THR B O 1
ATOM 2384 N N . ALA B 1 38 ? 2.895 1.919 13.523 1 96.31 38 ALA B N 1
ATOM 2385 C CA . ALA B 1 38 ? 2.086 0.843 14.086 1 96.31 38 ALA B CA 1
ATOM 2386 C C . ALA B 1 38 ? 1.357 0.069 12.992 1 96.31 38 ALA B C 1
ATOM 2388 O O . ALA B 1 38 ? 1.124 0.596 11.906 1 96.31 38 ALA B O 1
ATOM 2389 N N . LEU B 1 39 ? 1.149 -1.185 13.227 1 97.44 39 LEU B N 1
ATOM 2390 C CA . LEU B 1 39 ? 0.185 -1.942 12.438 1 97.44 39 LEU B CA 1
ATOM 2391 C C . LEU B 1 39 ? -1.164 -2.008 13.148 1 97.44 39 LEU B C 1
ATOM 2393 O O . LEU B 1 39 ? -1.257 -2.502 14.273 1 97.44 39 LEU B O 1
ATOM 2397 N N . LEU B 1 40 ? -2.178 -1.491 12.523 1 97 40 LEU B N 1
ATOM 2398 C CA . LEU B 1 40 ? -3.514 -1.439 13.109 1 97 40 LEU B CA 1
ATOM 2399 C C . LEU B 1 40 ? -4.504 -2.248 12.273 1 97 40 LEU B C 1
ATOM 2401 O O . LEU B 1 40 ? -4.473 -2.195 11.047 1 97 40 LEU B O 1
ATOM 2405 N N . SER B 1 41 ? -5.391 -2.975 12.969 1 97.62 41 SER B N 1
ATOM 2406 C CA . SER B 1 41 ? -6.387 -3.781 12.266 1 97.62 41 SER B CA 1
ATOM 2407 C C . SER B 1 41 ? -7.395 -2.9 11.539 1 97.62 41 SER B C 1
ATOM 2409 O O . SER B 1 41 ? -7.863 -3.256 10.453 1 97.62 41 SER B O 1
ATOM 2411 N N . THR B 1 42 ? -7.738 -1.794 12.117 1 95.75 42 THR B N 1
ATOM 2412 C CA . THR B 1 42 ? -8.656 -0.794 11.578 1 95.75 42 THR B CA 1
ATOM 2413 C C . THR B 1 42 ? -8.219 0.612 11.977 1 95.75 42 THR B C 1
ATOM 2415 O O . THR B 1 42 ? -7.281 0.777 12.766 1 95.75 42 THR B O 1
ATOM 2418 N N . GLN B 1 43 ? -8.805 1.56 11.32 1 88.19 43 GLN B N 1
ATOM 2419 C CA . GLN B 1 43 ? -8.594 2.906 11.844 1 88.19 43 GLN B CA 1
ATOM 2420 C C . GLN B 1 43 ? -9.297 3.09 13.188 1 88.19 43 GLN B C 1
ATOM 2422 O O . GLN B 1 43 ? -10.141 2.279 13.57 1 88.19 43 GLN B O 1
ATOM 2427 N N . SER B 1 44 ? -9.062 4.113 13.906 1 81.19 44 SER B N 1
ATOM 2428 C CA . SER B 1 44 ? -9.477 4.289 15.297 1 81.19 44 SER B CA 1
ATOM 2429 C C . SER B 1 44 ? -10.805 5.043 15.375 1 81.19 44 SER B C 1
ATOM 2431 O O . SER B 1 44 ? -11.461 5.039 16.422 1 81.19 44 SER B O 1
ATOM 2433 N N . GLU B 1 45 ? -11.312 5.711 14.484 1 78.38 45 GLU B N 1
ATOM 2434 C CA . GLU B 1 45 ? -12.5 6.555 14.586 1 78.38 45 GLU B CA 1
ATOM 2435 C C . GLU B 1 45 ? -13.734 5.832 14.055 1 78.38 45 GLU B C 1
ATOM 2437 O O . GLU B 1 45 ? -14.852 6.098 14.5 1 78.38 45 GLU B O 1
ATOM 2442 N N . GLY B 1 46 ? -13.641 4.777 13.375 1 76 46 GLY B N 1
ATOM 2443 C CA . GLY B 1 46 ? -14.812 4.223 12.703 1 76 46 GLY B CA 1
ATOM 2444 C C . GLY B 1 46 ? -15.109 2.793 13.117 1 76 46 GLY B C 1
ATOM 2445 O O . GLY B 1 46 ? -16.172 2.262 12.812 1 76 46 GLY B O 1
ATOM 2446 N N . PHE B 1 47 ? -14.328 2.09 13.883 1 86.75 47 PHE B N 1
ATOM 2447 C CA . PHE B 1 47 ? -14.484 0.659 14.117 1 86.75 47 PHE B CA 1
ATOM 2448 C C . PHE B 1 47 ? -14.266 0.325 15.594 1 86.75 47 PHE B C 1
ATOM 2450 O O . PHE B 1 47 ? -14.227 -0.849 15.969 1 86.75 47 PHE B O 1
ATOM 2457 N N . GLY B 1 48 ? -14.102 1.295 16.438 1 86.62 48 GLY B N 1
ATOM 2458 C CA . GLY B 1 48 ? -13.672 1.027 17.797 1 86.62 48 GLY B CA 1
ATOM 2459 C C . GLY B 1 48 ? -12.164 1.006 17.953 1 86.62 48 GLY B C 1
ATOM 2460 O O . GLY B 1 48 ? -11.445 1.655 17.203 1 86.62 48 GLY B O 1
ATOM 2461 N N . THR B 1 49 ? -11.719 0.198 19 1 92.31 49 THR B N 1
ATOM 2462 C CA . THR B 1 49 ? -10.281 0.162 19.25 1 92.31 49 THR B CA 1
ATOM 2463 C C . THR B 1 49 ? -9.594 -0.857 18.344 1 92.31 49 THR B C 1
ATOM 2465 O O . THR B 1 49 ? -9.914 -2.049 18.391 1 92.31 49 THR B O 1
ATOM 2468 N N . PRO B 1 50 ? -8.688 -0.499 17.609 1 95.31 50 PRO B N 1
ATOM 2469 C CA . PRO B 1 50 ? -8 -1.438 16.719 1 95.31 50 PRO B CA 1
ATOM 2470 C C . PRO B 1 50 ? -7.078 -2.398 17.469 1 95.31 50 PRO B C 1
ATOM 2472 O O . PRO B 1 50 ? -6.52 -2.035 18.5 1 95.31 50 PRO B O 1
ATOM 2475 N N . VAL B 1 51 ? -6.949 -3.605 16.969 1 97.5 51 VAL B N 1
ATOM 2476 C CA . VAL B 1 51 ? -5.828 -4.453 17.359 1 97.5 51 VAL B CA 1
ATOM 2477 C C . VAL B 1 51 ? -4.52 -3.85 16.844 1 97.5 51 VAL B C 1
ATOM 2479 O O . VAL B 1 51 ? -4.379 -3.566 15.656 1 97.5 51 VAL B O 1
ATOM 2482 N N . ALA B 1 52 ? -3.568 -3.682 17.781 1 96.69 52 ALA B N 1
ATOM 2483 C CA . ALA B 1 52 ? -2.35 -2.961 17.422 1 96.69 52 ALA B CA 1
ATOM 2484 C C . ALA B 1 52 ? -1.12 -3.854 17.562 1 96.69 52 ALA B C 1
ATOM 2486 O O . ALA B 1 52 ? -1.064 -4.699 18.469 1 96.69 52 ALA B O 1
ATOM 2487 N N . LEU B 1 53 ? -0.194 -3.744 16.672 1 97.5 53 LEU B N 1
ATOM 2488 C CA . LEU B 1 53 ? 1.149 -4.305 16.766 1 97.5 53 LEU B CA 1
ATOM 2489 C C . LEU B 1 53 ? 2.199 -3.201 16.781 1 97.5 53 LEU B C 1
ATOM 2491 O O . LEU B 1 53 ? 2.268 -2.385 15.859 1 97.5 53 LEU B O 1
ATOM 2495 N N . SER B 1 54 ? 3.006 -3.162 17.859 1 96.12 54 SER B N 1
ATOM 2496 C CA . SER B 1 54 ? 4.086 -2.186 17.953 1 96.12 54 SER B CA 1
ATOM 2497 C C . SER B 1 54 ? 5.211 -2.51 16.984 1 96.12 54 SER B C 1
ATOM 2499 O O . SER B 1 54 ? 5.57 -3.676 16.797 1 96.12 54 SER B O 1
ATOM 2501 N N . THR B 1 55 ? 5.73 -1.45 16.328 1 96.62 55 THR B N 1
ATOM 2502 C CA . THR B 1 55 ? 6.824 -1.618 15.383 1 96.62 55 THR B CA 1
ATOM 2503 C C . THR B 1 55 ? 8.078 -0.894 15.867 1 96.62 55 THR B C 1
ATOM 2505 O O . THR B 1 55 ? 9.039 -0.739 15.117 1 96.62 55 THR B O 1
ATOM 2508 N N . GLU B 1 56 ? 8.094 -0.4 17.062 1 94.5 56 GLU B N 1
ATOM 2509 C CA . GLU B 1 56 ? 9.125 0.51 17.562 1 94.5 56 GLU B CA 1
ATOM 2510 C C . GLU B 1 56 ? 10.516 -0.084 17.375 1 94.5 56 GLU B C 1
ATOM 2512 O O . GLU B 1 56 ? 11.398 0.545 16.797 1 94.5 56 GLU B O 1
ATOM 2517 N N . GLU B 1 57 ? 10.727 -1.272 17.906 1 95.06 57 GLU B N 1
ATOM 2518 C CA . GLU B 1 57 ? 12.039 -1.91 17.812 1 95.06 57 GLU B CA 1
ATOM 2519 C C . GLU B 1 57 ? 12.383 -2.264 16.375 1 95.06 57 GLU B C 1
ATOM 2521 O O . GLU B 1 57 ? 13.508 -2.041 15.922 1 95.06 57 GLU B O 1
ATOM 2526 N N . TRP B 1 58 ? 11.438 -2.818 15.664 1 97 58 TRP B N 1
ATOM 2527 C CA . TRP B 1 58 ? 11.648 -3.18 14.266 1 97 58 TRP B CA 1
ATOM 2528 C C . TRP B 1 58 ? 12.039 -1.959 13.438 1 97 58 TRP B C 1
ATOM 2530 O O . TRP B 1 58 ? 12.945 -2.027 12.609 1 97 58 TRP B O 1
ATOM 2540 N N . LEU B 1 59 ? 11.344 -0.858 13.688 1 96.31 59 LEU B N 1
ATOM 2541 C CA . LEU B 1 59 ? 11.562 0.382 12.953 1 96.31 59 LEU B CA 1
ATOM 2542 C C . LEU B 1 59 ? 13.008 0.848 13.102 1 96.31 59 LEU B C 1
ATOM 2544 O O . LEU B 1 59 ? 13.664 1.192 12.109 1 96.31 59 LEU B O 1
ATOM 2548 N N . GLU B 1 60 ? 13.531 0.826 14.266 1 94.38 60 GLU B N 1
ATOM 2549 C CA . GLU B 1 60 ? 14.906 1.232 14.539 1 94.38 60 GLU B CA 1
ATOM 2550 C C . GLU B 1 60 ? 15.898 0.328 13.82 1 94.38 60 GLU B C 1
ATOM 2552 O O . GLU B 1 60 ? 16.859 0.81 13.211 1 94.38 60 GLU B O 1
ATOM 2557 N N . ASN B 1 61 ? 15.664 -0.965 13.883 1 96.88 61 ASN B N 1
ATOM 2558 C CA . ASN B 1 61 ? 16.562 -1.933 13.266 1 96.88 61 ASN B CA 1
ATOM 2559 C C . ASN B 1 61 ? 16.5 -1.862 11.742 1 96.88 61 ASN B C 1
ATOM 2561 O O . ASN B 1 61 ? 17.531 -2.025 11.07 1 96.88 61 ASN B O 1
ATOM 2565 N N . ALA B 1 62 ? 15.312 -1.662 11.203 1 96.75 62 ALA B N 1
ATOM 2566 C CA . ALA B 1 62 ? 15.156 -1.529 9.758 1 96.75 62 ALA B CA 1
ATOM 2567 C C . ALA B 1 62 ? 15.906 -0.312 9.234 1 96.75 62 ALA B C 1
ATOM 2569 O O . ALA B 1 62 ? 16.609 -0.399 8.227 1 96.75 62 ALA B O 1
ATOM 2570 N N . LEU B 1 63 ? 15.766 0.78 9.938 1 95.06 63 LEU B N 1
ATOM 2571 C CA . LEU B 1 63 ? 16.469 1.995 9.531 1 95.06 63 LEU B CA 1
ATOM 2572 C C . LEU B 1 63 ? 17.984 1.794 9.578 1 95.06 63 LEU B C 1
ATOM 2574 O O . LEU B 1 63 ? 18.688 2.223 8.672 1 95.06 63 LEU B O 1
ATOM 2578 N N . ALA B 1 64 ? 18.453 1.17 10.641 1 94.75 64 ALA B N 1
ATOM 2579 C CA . ALA B 1 64 ? 19.875 0.882 10.766 1 94.75 64 ALA B CA 1
ATOM 2580 C C . ALA B 1 64 ? 20.375 0.054 9.586 1 94.75 64 ALA B C 1
ATOM 2582 O O . ALA B 1 64 ? 21.438 0.327 9.031 1 94.75 64 ALA B O 1
ATOM 2583 N N . GLN B 1 65 ? 19.609 -0.886 9.195 1 96.06 65 GLN B N 1
ATOM 2584 C CA . GLN B 1 65 ? 19.984 -1.71 8.047 1 96.06 65 GLN B CA 1
ATOM 2585 C C . GLN B 1 65 ? 20.031 -0.883 6.77 1 96.06 65 GLN B C 1
ATOM 2587 O O . GLN B 1 65 ? 20.953 -1.034 5.961 1 96.06 65 GLN B O 1
ATOM 2592 N N . TRP B 1 66 ? 19.016 -0.012 6.543 1 95.12 66 TRP B N 1
ATOM 2593 C CA . TRP B 1 66 ? 18.984 0.835 5.355 1 95.12 66 TRP B CA 1
ATOM 2594 C C . TRP B 1 66 ? 20.203 1.736 5.301 1 95.12 66 TRP B C 1
ATOM 2596 O O . TRP B 1 66 ? 20.797 1.924 4.234 1 95.12 66 TRP B O 1
ATOM 2606 N N . LEU B 1 67 ? 20.625 2.234 6.43 1 92.88 67 LEU B N 1
ATOM 2607 C CA . LEU B 1 67 ? 21.812 3.096 6.508 1 92.88 67 LEU B CA 1
ATOM 2608 C C . LEU B 1 67 ? 23.078 2.312 6.195 1 92.88 67 LEU B C 1
ATOM 2610 O O . LEU B 1 67 ? 23.938 2.791 5.457 1 92.88 67 LEU B O 1
ATOM 2614 N N . ASP B 1 68 ? 23.156 1.149 6.727 1 94 68 ASP B N 1
ATOM 2615 C CA . ASP B 1 68 ? 24.312 0.291 6.5 1 94 68 ASP B CA 1
ATOM 2616 C C . ASP B 1 68 ? 24.469 -0.052 5.02 1 94 68 ASP B C 1
ATOM 2618 O O . ASP B 1 68 ? 25.578 -0.196 4.516 1 94 68 ASP B O 1
ATOM 2622 N N . MET B 1 69 ? 23.391 -0.125 4.355 1 92.69 69 MET B N 1
ATOM 2623 C CA . MET B 1 69 ? 23.375 -0.463 2.938 1 92.69 69 MET B CA 1
ATOM 2624 C C . MET B 1 69 ? 23.75 0.746 2.084 1 92.69 69 MET B C 1
ATOM 2626 O O . MET B 1 69 ? 23.984 0.613 0.883 1 92.69 69 MET B O 1
ATOM 2630 N N . GLY B 1 70 ? 23.75 1.916 2.705 1 92.38 70 GLY B N 1
ATOM 2631 C CA . GLY B 1 70 ? 24.031 3.139 1.973 1 92.38 70 GLY B CA 1
ATOM 2632 C C . GLY B 1 70 ? 22.828 3.689 1.232 1 92.38 70 GLY B C 1
ATOM 2633 O O . GLY B 1 70 ? 22.984 4.371 0.217 1 92.38 70 GLY B O 1
ATOM 2634 N N . GLU B 1 71 ? 21.672 3.371 1.746 1 93.25 71 GLU B N 1
ATOM 2635 C CA . GLU B 1 71 ? 20.453 3.871 1.116 1 93.25 71 GLU B CA 1
ATOM 2636 C C . GLU B 1 71 ? 20.359 5.391 1.231 1 93.25 71 GLU B C 1
ATOM 2638 O O . GLU B 1 71 ? 20.688 5.961 2.273 1 93.25 71 GLU B O 1
ATOM 2643 N N . GLU B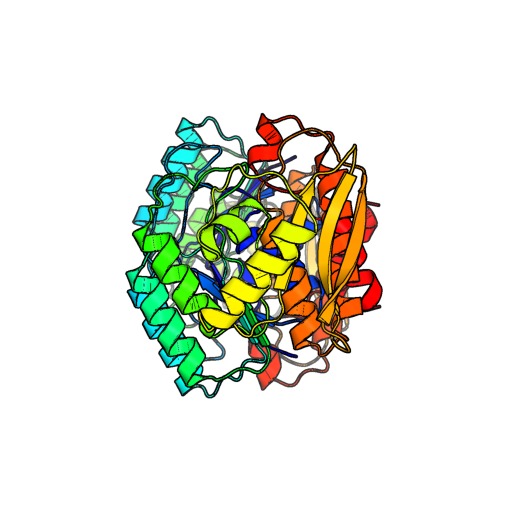 1 72 ? 19.938 5.98 0.187 1 93.94 72 GLU B N 1
ATOM 2644 C CA . GLU B 1 72 ? 19.719 7.422 0.146 1 93.94 72 GLU B CA 1
ATOM 2645 C C . GLU B 1 72 ? 18.219 7.734 0.043 1 93.94 72 GLU B C 1
ATOM 2647 O O . GLU B 1 72 ? 17.484 7.035 -0.647 1 93.94 72 GLU B O 1
ATOM 2652 N N . PHE B 1 73 ? 17.844 8.773 0.691 1 96.56 73 PHE B N 1
ATOM 2653 C CA . PHE B 1 73 ? 16.453 9.219 0.705 1 96.56 73 PHE B CA 1
ATOM 2654 C C . PHE B 1 73 ? 16.328 10.656 0.227 1 96.56 73 PHE B C 1
ATOM 2656 O O . PHE B 1 73 ? 17.172 11.5 0.561 1 96.56 73 PHE B O 1
ATOM 2663 N N . ALA B 1 74 ? 15.281 10.898 -0.565 1 97.38 74 ALA B N 1
ATOM 2664 C CA . ALA B 1 74 ? 15.047 12.242 -1.084 1 97.38 74 ALA B CA 1
ATOM 2665 C C . ALA B 1 74 ? 14.234 13.078 -0.099 1 97.38 74 ALA B C 1
ATOM 2667 O O . ALA B 1 74 ? 14.242 14.312 -0.16 1 97.38 74 ALA B O 1
ATOM 2668 N N . GLY B 1 75 ? 13.508 12.453 0.792 1 98.06 75 GLY B N 1
ATOM 2669 C CA . GLY B 1 75 ? 12.688 13.125 1.785 1 98.06 75 GLY B CA 1
ATOM 2670 C C . GLY B 1 75 ? 12 12.164 2.738 1 98.06 75 GLY B C 1
ATOM 2671 O O . GLY B 1 75 ? 12.195 10.953 2.654 1 98.06 75 GLY B O 1
ATOM 2672 N N . ILE B 1 76 ? 11.219 12.727 3.672 1 98.31 76 ILE B N 1
ATOM 2673 C CA . ILE B 1 76 ? 10.445 11.953 4.637 1 98.31 76 ILE B CA 1
ATOM 2674 C C . ILE B 1 76 ? 9.078 12.594 4.836 1 98.31 76 ILE B C 1
ATOM 2676 O O . ILE B 1 76 ? 8.961 13.82 4.875 1 98.31 76 ILE B O 1
ATOM 2680 N N . LEU B 1 77 ? 8.102 11.781 4.785 1 98.62 77 LEU B N 1
ATOM 2681 C CA . LEU B 1 77 ? 6.75 12.125 5.211 1 98.62 77 LEU B CA 1
ATOM 2682 C C . LEU B 1 77 ? 6.414 11.461 6.543 1 98.62 77 LEU B C 1
ATOM 2684 O O . LEU B 1 77 ? 6.52 10.234 6.676 1 98.62 77 LEU B O 1
ATOM 2688 N N . ILE B 1 78 ? 6.062 12.242 7.551 1 98.5 78 ILE B N 1
ATOM 2689 C CA . ILE B 1 78 ? 5.605 11.711 8.836 1 98.5 78 ILE B CA 1
ATOM 2690 C C . ILE B 1 78 ? 4.129 12.047 9.031 1 98.5 78 ILE B C 1
ATOM 2692 O O . ILE B 1 78 ? 3.73 13.211 8.922 1 98.5 78 ILE B O 1
ATOM 2696 N N . GLY B 1 79 ? 3.354 11.039 9.227 1 97.69 79 GLY B N 1
ATOM 2697 C CA . GLY B 1 79 ? 1.944 11.172 9.562 1 97.69 79 GLY B CA 1
ATOM 2698 C C . GLY B 1 79 ? 1.631 10.773 10.992 1 97.69 79 GLY B C 1
ATOM 2699 O O . GLY B 1 79 ? 2.285 11.234 11.93 1 97.69 79 GLY B O 1
ATOM 2700 N N . TYR B 1 80 ? 0.653 9.914 11.203 1 96.25 80 TYR B N 1
ATOM 2701 C CA . TYR B 1 80 ? 0.224 9.484 12.523 1 96.25 80 TYR B CA 1
ATOM 2702 C C . TYR B 1 80 ? 1.291 8.625 13.195 1 96.25 80 TYR B C 1
ATOM 2704 O O . TYR B 1 80 ? 1.694 7.594 12.648 1 96.25 80 TYR B O 1
ATOM 2712 N N . VAL B 1 81 ? 1.649 9.023 14.344 1 95.62 81 VAL B N 1
ATOM 2713 C CA . VAL B 1 81 ? 2.627 8.266 15.117 1 95.62 81 VAL B CA 1
ATOM 2714 C C . VAL B 1 81 ? 1.952 7.633 16.328 1 95.62 81 VAL B C 1
ATOM 2716 O O . VAL B 1 81 ? 2.129 6.441 16.609 1 95.62 81 VAL B O 1
ATOM 2719 N N . GLY B 1 82 ? 1.184 8.305 17.031 1 91.38 82 GLY B N 1
ATOM 2720 C CA . GLY B 1 82 ? 0.341 7.82 18.109 1 91.38 82 GLY B CA 1
ATOM 2721 C C . GLY B 1 82 ? 1.098 7.617 19.406 1 91.38 82 GLY B C 1
ATOM 2722 O O . GLY B 1 82 ? 0.49 7.484 20.469 1 91.38 82 GLY B O 1
ATOM 2723 N N . GLN B 1 83 ? 2.473 7.613 19.359 1 91.06 83 GLN B N 1
ATOM 2724 C CA . GLN B 1 83 ? 3.285 7.395 20.547 1 91.06 83 GLN B CA 1
ATOM 2725 C C . GLN B 1 83 ? 4.391 8.438 20.656 1 91.06 83 GLN B C 1
ATOM 2727 O O . GLN B 1 83 ? 5.219 8.57 19.75 1 91.06 83 GLN B O 1
ATOM 2732 N N . THR B 1 84 ? 4.48 9.031 21.859 1 93.12 84 THR B N 1
ATOM 2733 C CA . THR B 1 84 ? 5.449 10.109 22.047 1 93.12 84 THR B CA 1
ATOM 2734 C C . THR B 1 84 ? 6.875 9.57 21.984 1 93.12 84 THR B C 1
ATOM 2736 O O . THR B 1 84 ? 7.77 10.242 21.469 1 93.12 84 THR B O 1
ATOM 2739 N N . ALA B 1 85 ? 7.066 8.375 22.516 1 91.38 85 ALA B N 1
ATOM 2740 C CA . ALA B 1 85 ? 8.391 7.762 22.484 1 91.38 85 ALA B CA 1
ATOM 2741 C C . ALA B 1 85 ? 8.883 7.594 21.047 1 91.38 85 ALA B C 1
ATOM 2743 O O . ALA B 1 85 ? 10.062 7.805 20.766 1 91.38 85 ALA B O 1
ATOM 2744 N N . LEU B 1 86 ? 8.016 7.242 20.172 1 94.19 86 LEU B N 1
ATOM 2745 C CA . LEU B 1 86 ? 8.367 7.055 18.781 1 94.19 86 LEU B CA 1
ATOM 2746 C C . LEU B 1 86 ? 8.609 8.398 18.094 1 94.19 86 LEU B C 1
ATOM 2748 O O . LEU B 1 86 ? 9.43 8.492 17.172 1 94.19 86 LEU B O 1
ATOM 2752 N N . ILE B 1 87 ? 7.902 9.406 18.5 1 96 87 ILE B N 1
ATOM 2753 C CA . ILE B 1 87 ? 8.125 10.75 17.969 1 96 87 ILE B CA 1
ATOM 2754 C C . ILE B 1 87 ? 9.562 11.18 18.25 1 96 87 ILE B C 1
ATOM 2756 O O . ILE B 1 87 ? 10.227 11.742 17.375 1 96 87 ILE B O 1
ATOM 2760 N N . ASP B 1 88 ? 10.047 10.859 19.422 1 94.62 88 ASP B N 1
ATOM 2761 C CA . ASP B 1 88 ? 11.422 11.172 19.781 1 94.62 88 ASP B CA 1
ATOM 2762 C C . ASP B 1 88 ? 12.414 10.453 18.875 1 94.62 88 ASP B C 1
ATOM 2764 O O . ASP B 1 88 ? 13.398 11.047 18.422 1 94.62 88 ASP B O 1
ATOM 2768 N N . LYS B 1 89 ? 12.125 9.289 18.641 1 93.5 89 LYS B N 1
ATOM 2769 C CA . LYS B 1 89 ? 12.992 8.5 17.766 1 93.5 89 LYS B CA 1
ATOM 2770 C C . LYS B 1 89 ? 13.008 9.062 16.344 1 93.5 89 LYS B C 1
ATOM 2772 O O . LYS B 1 89 ? 14.062 9.148 15.719 1 93.5 89 LYS B O 1
ATOM 2777 N N . LEU B 1 90 ? 11.82 9.383 15.852 1 94.94 90 LEU B N 1
ATOM 2778 C CA . LEU B 1 90 ? 11.711 9.961 14.516 1 94.94 90 LEU B CA 1
ATOM 2779 C C . LEU B 1 90 ? 12.453 11.297 14.438 1 94.94 90 LEU B C 1
ATOM 2781 O O . LEU B 1 90 ? 13.07 11.609 13.422 1 94.94 90 LEU B O 1
ATOM 2785 N N . SER B 1 91 ? 12.398 12.023 15.516 1 95.19 91 SER B N 1
ATOM 2786 C CA . SER B 1 91 ? 13.125 13.289 15.586 1 95.19 91 SER B CA 1
ATOM 2787 C C . SER B 1 91 ? 14.617 13.078 15.391 1 95.19 91 SER B C 1
ATOM 2789 O O . SER B 1 91 ? 15.266 13.828 14.656 1 95.19 91 SER B O 1
ATOM 2791 N N . VAL B 1 92 ? 15.133 12.102 15.984 1 92.56 92 VAL B N 1
ATOM 2792 C CA . VAL B 1 92 ? 16.547 11.773 15.883 1 92.56 92 VAL B CA 1
ATOM 2793 C C . VAL B 1 92 ? 16.875 11.375 14.445 1 92.56 92 VAL B C 1
ATOM 2795 O O . VAL B 1 92 ? 17.922 11.758 13.914 1 92.56 92 VAL B O 1
ATOM 2798 N N . ILE B 1 93 ? 16 10.672 13.828 1 89.12 93 ILE B N 1
ATOM 2799 C CA . ILE B 1 93 ? 16.172 10.227 12.445 1 89.12 93 ILE B CA 1
ATOM 2800 C C . ILE B 1 93 ? 16.234 11.43 11.516 1 89.12 93 ILE B C 1
ATOM 2802 O O . ILE B 1 93 ? 17.094 11.5 10.633 1 89.12 93 ILE B O 1
ATOM 2806 N N . ILE B 1 94 ? 15.367 12.344 11.703 1 94.31 94 ILE B N 1
ATOM 2807 C CA . ILE B 1 94 ? 15.328 13.547 10.875 1 94.31 94 ILE B CA 1
ATOM 2808 C C . ILE B 1 94 ? 16.641 14.312 11.023 1 94.31 94 ILE B C 1
ATOM 2810 O O . ILE B 1 94 ? 17.219 14.75 10.031 1 94.31 94 ILE B O 1
ATOM 2814 N N . ASP B 1 95 ? 17.156 14.414 12.258 1 93.06 95 ASP B N 1
ATOM 2815 C CA . ASP B 1 95 ? 18.406 15.133 12.523 1 93.06 95 ASP B CA 1
ATOM 2816 C C . ASP B 1 95 ? 19.578 14.453 11.828 1 93.06 95 ASP B C 1
ATOM 2818 O O . ASP B 1 95 ? 20.484 15.133 11.328 1 93.06 95 ASP B O 1
ATOM 2822 N N . HIS B 1 96 ? 19.5 13.195 11.781 1 90 96 HIS B N 1
ATOM 2823 C CA . HIS B 1 96 ? 20.594 12.422 11.211 1 90 96 HIS B CA 1
ATOM 2824 C C . HIS B 1 96 ? 20.672 12.609 9.695 1 90 96 HIS B C 1
ATOM 2826 O O . HIS B 1 96 ? 21.766 12.789 9.141 1 90 96 HIS B O 1
ATOM 2832 N N . PHE B 1 97 ? 19.547 12.641 9.016 1 90.44 97 PHE B N 1
ATOM 2833 C CA . PHE B 1 97 ? 19.547 12.625 7.559 1 90.44 97 PHE B CA 1
ATOM 2834 C C . PHE B 1 97 ? 19.547 14.039 7 1 90.44 97 PHE B C 1
ATOM 2836 O O . PHE B 1 97 ? 20.062 14.281 5.902 1 90.44 97 PHE B O 1
ATOM 2843 N N . ALA B 1 98 ? 18.953 14.992 7.801 1 88.62 98 ALA B N 1
ATOM 2844 C CA . ALA B 1 98 ? 18.875 16.391 7.359 1 88.62 98 ALA B CA 1
ATOM 2845 C C . ALA B 1 98 ? 18.406 16.469 5.91 1 88.62 98 ALA B C 1
ATOM 2847 O O . ALA B 1 98 ? 19.062 17.094 5.074 1 88.62 98 ALA B O 1
ATOM 2848 N N . LEU B 1 99 ? 17.266 15.93 5.609 1 92.31 99 LEU B N 1
ATOM 2849 C CA . LEU B 1 99 ? 16.766 15.797 4.246 1 92.31 99 LEU B CA 1
ATOM 2850 C C . LEU B 1 99 ? 16.156 17.109 3.76 1 92.31 99 LEU B C 1
ATOM 2852 O O . LEU B 1 99 ? 15.555 17.844 4.543 1 92.31 99 LEU B O 1
ATOM 2856 N N . PRO B 1 100 ? 16.312 17.359 2.473 1 93.31 100 PRO B N 1
ATOM 2857 C CA . PRO B 1 100 ? 15.789 18.609 1.941 1 93.31 100 PRO B CA 1
ATOM 2858 C C . PRO B 1 100 ? 14.266 18.688 1.991 1 93.31 100 PRO B C 1
ATOM 2860 O O . PRO B 1 100 ? 13.695 19.781 1.989 1 93.31 100 PRO B O 1
ATOM 2863 N N . VAL B 1 101 ? 13.594 17.547 1.962 1 98 101 VAL B N 1
ATOM 2864 C CA . VAL B 1 101 ? 12.141 17.484 2.031 1 98 101 VAL B CA 1
ATOM 2865 C C . VAL B 1 101 ? 11.711 16.719 3.279 1 98 101 VAL B C 1
ATOM 2867 O O . VAL B 1 101 ? 11.852 15.5 3.342 1 98 101 VAL B O 1
ATOM 2870 N N . THR B 1 102 ? 11.211 17.406 4.277 1 98.56 102 THR B N 1
ATOM 2871 C CA . THR B 1 102 ? 10.633 16.844 5.496 1 98.56 102 THR B CA 1
ATOM 2872 C C . THR B 1 102 ? 9.211 17.359 5.703 1 98.56 102 THR B C 1
ATOM 2874 O O . THR B 1 102 ? 9.008 18.484 6.172 1 98.56 102 THR B O 1
ATOM 2877 N N . VAL B 1 103 ? 8.258 16.531 5.305 1 98.81 103 VAL B N 1
ATOM 2878 C CA . VAL B 1 103 ? 6.844 16.891 5.418 1 98.81 103 VAL B CA 1
ATOM 2879 C C . VAL B 1 103 ? 6.246 16.234 6.664 1 98.81 103 VAL B C 1
ATOM 2881 O O . VAL B 1 103 ? 6.352 15.023 6.844 1 98.81 103 VAL B O 1
ATOM 2884 N N . ILE B 1 104 ? 5.621 17.016 7.543 1 98.75 104 ILE B N 1
ATOM 2885 C CA . ILE B 1 104 ? 4.961 16.484 8.727 1 98.75 104 ILE B CA 1
ATOM 2886 C C . ILE B 1 104 ? 3.475 16.844 8.695 1 98.75 104 ILE B C 1
ATOM 2888 O O . ILE B 1 104 ? 3.111 18.016 8.656 1 98.75 104 ILE B O 1
ATOM 2892 N N . ASP B 1 105 ? 2.682 15.891 8.578 1 98.62 105 ASP B N 1
ATOM 2893 C CA . ASP B 1 105 ? 1.255 15.969 8.883 1 98.62 105 ASP B CA 1
ATOM 2894 C C . ASP B 1 105 ? 0.991 15.648 10.352 1 98.62 105 ASP B C 1
ATOM 2896 O O . ASP B 1 105 ? 1.126 14.492 10.773 1 98.62 105 ASP B O 1
ATOM 2900 N N . PRO B 1 106 ? 0.626 16.656 11.086 1 97.94 106 PRO B N 1
ATOM 2901 C CA . PRO B 1 106 ? 0.54 16.438 12.531 1 97.94 106 PRO B CA 1
ATOM 2902 C C . PRO B 1 106 ? -0.383 15.273 12.898 1 97.94 106 PRO B C 1
ATOM 2904 O O . PRO B 1 106 ? -0.071 14.492 13.797 1 97.94 106 PRO B O 1
ATOM 2907 N N . VAL B 1 107 ? -1.487 15.086 12.258 1 96.44 107 VAL B N 1
ATOM 2908 C CA . VAL B 1 107 ? -2.492 14.047 12.453 1 96.44 107 VAL B CA 1
ATOM 2909 C C . VAL B 1 107 ? -2.793 13.883 13.938 1 96.44 107 VAL B C 1
ATOM 2911 O O . VAL B 1 107 ? -2.477 12.852 14.531 1 96.44 107 VAL B O 1
ATOM 2914 N N . MET B 1 108 ? -3.51 14.758 14.492 1 95.56 108 MET B N 1
ATOM 2915 C CA . MET B 1 108 ? -3.729 14.664 15.938 1 95.56 108 MET B CA 1
ATOM 2916 C C . MET B 1 108 ? -5.164 15.031 16.297 1 95.56 108 MET B C 1
ATOM 2918 O O . MET B 1 108 ? -5.621 14.773 17.406 1 95.56 108 MET B O 1
ATOM 2922 N N . GLY B 1 109 ? -5.859 15.695 15.359 1 93.94 109 GLY B N 1
ATOM 2923 C CA . GLY B 1 109 ? -7.219 16.109 15.656 1 93.94 109 GLY B CA 1
ATOM 2924 C C . GLY B 1 109 ? -7.953 16.656 14.445 1 93.94 109 GLY B C 1
ATOM 2925 O O . GLY B 1 109 ? -7.336 16.953 13.422 1 93.94 109 GLY B O 1
ATOM 2926 N N . ASP B 1 110 ? -9.219 16.734 14.594 1 92.31 110 ASP B N 1
ATOM 2927 C CA . ASP B 1 110 ? -10.125 17.25 13.578 1 92.31 110 ASP B CA 1
ATOM 2928 C C . ASP B 1 110 ? -11.453 17.688 14.188 1 92.31 110 ASP B C 1
ATOM 2930 O O . ASP B 1 110 ? -11.844 17.203 15.25 1 92.31 110 ASP B O 1
ATOM 2934 N N . ARG B 1 111 ? -12.078 18.641 13.617 1 91.81 111 ARG B N 1
ATOM 2935 C CA . ARG B 1 111 ? -13.398 19.125 14.008 1 91.81 111 ARG B CA 1
ATOM 2936 C C . ARG B 1 111 ? -13.398 19.609 15.453 1 91.81 111 ARG B C 1
ATOM 2938 O O . ARG B 1 111 ? -14.312 19.281 16.219 1 91.81 111 ARG B O 1
ATOM 2945 N N . GLY B 1 112 ? -12.336 20.188 15.828 1 94 112 GLY B N 1
ATOM 2946 C CA . GLY B 1 112 ? -12.273 20.906 17.094 1 94 112 GLY B CA 1
ATOM 2947 C C . GLY B 1 112 ? -11.812 20.031 18.25 1 94 112 GLY B C 1
ATOM 2948 O O . GLY B 1 112 ? -11.82 20.453 19.406 1 94 112 GLY B O 1
ATOM 2949 N N . SER B 1 113 ? -11.398 18.797 17.938 1 94.38 113 SER B N 1
ATOM 2950 C CA . SER B 1 113 ? -11.039 17.906 19.047 1 94.38 113 SER B CA 1
ATOM 2951 C C . SER B 1 113 ? -9.852 17.031 18.688 1 94.38 113 SER B C 1
ATOM 2953 O O . SER B 1 113 ? -9.609 16.766 17.5 1 94.38 113 SER B O 1
ATOM 2955 N N . LEU B 1 114 ? -9.156 16.562 19.719 1 94.38 114 LEU B N 1
ATOM 2956 C CA . LEU B 1 114 ? -8.109 15.555 19.562 1 94.38 114 LEU B CA 1
ATOM 2957 C C . LEU B 1 114 ? -8.711 14.203 19.188 1 94.38 114 LEU B C 1
ATOM 2959 O O . LEU B 1 114 ? -9.828 13.875 19.609 1 94.38 114 LEU B O 1
ATOM 2963 N N . TYR B 1 115 ? -7.973 13.453 18.391 1 90.62 115 TYR B N 1
ATOM 2964 C CA . TYR B 1 115 ? -8.391 12.078 18.141 1 90.62 115 TYR B CA 1
ATOM 2965 C C . TYR B 1 115 ? -8.406 11.266 19.422 1 90.62 115 TYR B C 1
ATOM 2967 O O . TYR B 1 115 ? -7.699 11.602 20.391 1 90.62 115 TYR B O 1
ATOM 2975 N N . PRO B 1 116 ? -9.156 10.203 19.406 1 85.69 116 PRO B N 1
ATOM 2976 C CA . PRO B 1 116 ? -9.211 9.359 20.609 1 85.69 116 PRO B CA 1
ATOM 2977 C C . PRO B 1 116 ? -7.836 8.852 21.031 1 85.69 116 PRO B C 1
ATOM 2979 O O . PRO B 1 116 ? -7.035 8.445 20.188 1 85.69 116 PRO B O 1
ATOM 2982 N N . GLY B 1 117 ? -7.551 9.031 22.359 1 86.06 117 GLY B N 1
ATOM 2983 C CA . GLY B 1 117 ? -6.332 8.469 22.922 1 86.06 117 GLY B CA 1
ATOM 2984 C C . GLY B 1 117 ? -5.18 9.461 22.953 1 86.06 117 GLY B C 1
ATOM 2985 O O . GLY B 1 117 ? -4.137 9.188 23.547 1 86.06 117 GLY B O 1
ATOM 2986 N N . LEU B 1 118 ? -5.379 10.578 22.359 1 91.81 118 LEU B N 1
ATOM 2987 C CA . LEU B 1 118 ? -4.324 11.586 22.344 1 91.81 118 LEU B CA 1
ATOM 2988 C C . LEU B 1 118 ? -4.582 12.672 23.391 1 91.81 118 LEU B C 1
ATOM 2990 O O . LEU B 1 118 ? -5.734 12.945 23.734 1 91.81 118 LEU B O 1
ATOM 2994 N N . ASP B 1 119 ? -3.443 13.211 23.922 1 94.94 119 ASP B N 1
ATOM 2995 C CA . ASP B 1 119 ? -3.547 14.242 24.953 1 94.94 119 ASP B CA 1
ATOM 2996 C C . ASP B 1 119 ? -2.588 15.398 24.688 1 94.94 119 ASP B C 1
ATOM 2998 O O . ASP B 1 119 ? -1.981 15.461 23.609 1 94.94 119 ASP B O 1
ATOM 3002 N N . GLU B 1 120 ? -2.51 16.234 25.656 1 95.44 120 GLU B N 1
ATOM 3003 C CA . GLU B 1 120 ? -1.717 17.453 25.484 1 95.44 120 GLU B CA 1
ATOM 3004 C C . GLU B 1 120 ? -0.231 17.125 25.359 1 95.44 120 GLU B C 1
ATOM 3006 O O . GLU B 1 120 ? 0.507 17.828 24.672 1 95.44 120 GLU B O 1
ATOM 3011 N N . ASP B 1 121 ? 0.188 16.125 26.031 1 96.44 121 ASP B N 1
ATOM 3012 C CA . ASP B 1 121 ? 1.58 15.711 25.906 1 96.44 121 ASP B CA 1
ATOM 3013 C C . ASP B 1 121 ? 1.918 15.328 24.469 1 96.44 121 ASP B C 1
ATOM 3015 O O . ASP B 1 121 ? 3.025 15.602 24 1 96.44 121 ASP B O 1
ATOM 3019 N N . TYR B 1 122 ? 0.979 14.703 23.812 1 97.06 122 TYR B N 1
ATOM 3020 C CA . TYR B 1 122 ? 1.158 14.352 22.406 1 97.06 122 TYR B CA 1
ATOM 3021 C C . TYR B 1 122 ? 1.27 15.602 21.547 1 97.06 122 TYR B C 1
ATOM 3023 O O . TYR B 1 122 ? 2.117 15.672 20.656 1 97.06 122 TYR B O 1
ATOM 3031 N N . VAL B 1 123 ? 0.456 16.594 21.828 1 97.69 123 VAL B N 1
ATOM 3032 C CA . VAL B 1 123 ? 0.473 17.844 21.078 1 97.69 123 VAL B CA 1
ATOM 3033 C C . VAL B 1 123 ? 1.844 18.5 21.203 1 97.69 123 VAL B C 1
ATOM 3035 O O . VAL B 1 123 ? 2.414 18.969 20.219 1 97.69 123 VAL B O 1
ATOM 3038 N N . VAL B 1 124 ? 2.383 18.5 22.391 1 97.31 124 VAL B N 1
ATOM 3039 C CA . VAL B 1 124 ? 3.686 19.109 22.656 1 97.31 124 VAL B CA 1
ATOM 3040 C C . VAL B 1 124 ? 4.766 18.359 21.875 1 97.31 124 VAL B C 1
ATOM 3042 O O . VAL B 1 124 ? 5.645 18.984 21.266 1 97.31 124 VAL B O 1
ATOM 3045 N N . ALA B 1 125 ? 4.691 17.062 21.906 1 97.62 125 ALA B N 1
ATOM 3046 C CA . ALA B 1 125 ? 5.668 16.25 21.203 1 97.62 125 ALA B CA 1
ATOM 3047 C C . ALA B 1 125 ? 5.625 16.516 19.703 1 97.62 125 ALA B C 1
ATOM 3049 O O . ALA B 1 125 ? 6.668 16.641 19.047 1 97.62 125 ALA B O 1
ATOM 3050 N N . VAL B 1 126 ? 4.453 16.594 19.172 1 98.06 126 VAL B N 1
ATOM 3051 C CA . VAL B 1 126 ? 4.289 16.828 17.734 1 98.06 126 VAL B CA 1
ATOM 3052 C C . VAL B 1 126 ? 4.785 18.234 17.391 1 98.06 126 VAL B C 1
ATOM 3054 O O . VAL B 1 126 ? 5.41 18.453 16.344 1 98.06 126 VAL B O 1
ATOM 3057 N N . ARG B 1 127 ? 4.48 19.172 18.234 1 97.69 127 ARG B N 1
ATOM 3058 C CA . ARG B 1 127 ? 4.973 20.531 18.031 1 97.69 127 ARG B CA 1
ATOM 3059 C C . ARG B 1 127 ? 6.496 20.547 17.922 1 97.69 127 ARG B C 1
ATOM 3061 O O . ARG B 1 127 ? 7.051 21.203 17.047 1 97.69 127 ARG B O 1
ATOM 3068 N N . GLN B 1 128 ? 7.137 19.859 18.812 1 97.44 128 GLN B N 1
ATOM 3069 C CA . GLN B 1 128 ? 8.594 19.766 18.781 1 97.44 128 GLN B CA 1
ATOM 3070 C C . GLN B 1 128 ? 9.07 19.109 17.484 1 97.44 128 GLN B C 1
ATOM 3072 O O . GLN B 1 128 ? 10.062 19.547 16.891 1 97.44 128 GLN B O 1
ATOM 3077 N N . LEU B 1 129 ? 8.414 18.078 17.094 1 98 129 LEU B N 1
ATOM 3078 C CA . LEU B 1 129 ? 8.742 17.406 15.836 1 98 129 LEU B CA 1
ATOM 3079 C C . LEU B 1 129 ? 8.625 18.359 14.656 1 98 129 LEU B C 1
ATOM 3081 O O . LEU B 1 129 ? 9.469 18.344 13.75 1 98 129 LEU B O 1
ATOM 3085 N N . CYS B 1 130 ? 7.586 19.188 14.664 1 98.31 130 CYS B N 1
ATOM 3086 C CA . CYS B 1 130 ? 7.305 20.125 13.578 1 98.31 130 CYS B CA 1
ATOM 3087 C C . CYS B 1 130 ? 8.414 21.156 13.43 1 98.31 130 CYS B C 1
ATOM 3089 O O . CYS B 1 130 ? 8.562 21.766 12.375 1 98.31 130 CYS B O 1
ATOM 3091 N N . GLN B 1 131 ? 9.219 21.359 14.453 1 97.81 131 GLN B N 1
ATOM 3092 C CA . GLN B 1 131 ? 10.344 22.281 14.391 1 97.81 131 GLN B CA 1
ATOM 3093 C C . GLN B 1 131 ? 11.391 21.812 13.391 1 97.81 131 GLN B C 1
ATOM 3095 O O . GLN B 1 131 ? 12.234 22.594 12.945 1 97.81 131 GLN B O 1
ATOM 3100 N N . LYS B 1 132 ? 11.344 20.609 13.047 1 97.56 132 LYS B N 1
ATOM 3101 C CA . LYS B 1 132 ? 12.352 20 12.18 1 97.56 132 LYS B CA 1
ATOM 3102 C C . LYS B 1 132 ? 11.836 19.891 10.742 1 97.56 132 LYS B C 1
ATOM 3104 O O . LYS B 1 132 ? 12.57 19.453 9.852 1 97.56 132 LYS B O 1
ATOM 3109 N N . ALA B 1 133 ? 10.641 20.297 10.516 1 97.94 133 ALA B N 1
ATOM 3110 C CA . ALA B 1 133 ? 9.992 20.109 9.219 1 97.94 133 ALA B CA 1
ATOM 3111 C C . ALA B 1 133 ? 10.391 21.219 8.242 1 97.94 133 ALA B C 1
ATOM 3113 O O . ALA B 1 133 ? 10.711 22.328 8.656 1 97.94 133 ALA B O 1
ATOM 3114 N N . THR B 1 134 ? 10.398 20.875 6.945 1 97.12 134 THR B N 1
ATOM 3115 C CA . THR B 1 134 ? 10.453 21.906 5.906 1 97.12 134 THR B CA 1
ATOM 3116 C C . THR B 1 134 ? 9.047 22.359 5.516 1 97.12 134 THR B C 1
ATOM 3118 O O . THR B 1 134 ? 8.852 23.484 5.074 1 97.12 134 THR B O 1
ATOM 3121 N N . VAL B 1 135 ? 8.078 21.469 5.637 1 97.94 135 VAL B N 1
ATOM 3122 C CA . VAL B 1 135 ? 6.672 21.75 5.363 1 97.94 135 VAL B CA 1
ATOM 3123 C C . VAL B 1 135 ? 5.797 21.078 6.414 1 97.94 135 VAL B C 1
ATOM 3125 O O . VAL B 1 135 ? 6.055 19.938 6.805 1 97.94 135 VAL B O 1
ATOM 3128 N N . ILE B 1 136 ? 4.762 21.719 6.93 1 98.44 136 ILE B N 1
ATOM 3129 C CA . ILE B 1 136 ? 3.744 21.094 7.77 1 98.44 136 ILE B CA 1
ATOM 3130 C C . ILE B 1 136 ? 2.363 21.297 7.152 1 98.44 136 ILE B C 1
ATOM 3132 O O . ILE B 1 136 ? 2.107 22.344 6.527 1 98.44 136 ILE B O 1
ATOM 3136 N N . THR B 1 137 ? 1.482 20.328 7.34 1 98.69 137 THR B N 1
ATOM 3137 C CA . THR B 1 137 ? 0.185 20.359 6.672 1 98.69 137 THR B CA 1
ATOM 3138 C C . THR B 1 137 ? -0.946 20.203 7.684 1 98.69 137 THR B C 1
ATOM 3140 O O . THR B 1 137 ? -1.829 19.359 7.512 1 98.69 137 THR B O 1
ATOM 3143 N N . PRO B 1 138 ? -1.036 21.031 8.625 1 98.44 138 PRO B N 1
ATOM 3144 C CA . PRO B 1 138 ? -2.119 20.922 9.609 1 98.44 138 PRO B CA 1
ATOM 3145 C C . PRO B 1 138 ? -3.482 21.281 9.023 1 98.44 138 PRO B C 1
ATOM 3147 O O . PRO B 1 138 ? -3.572 22.141 8.141 1 98.44 138 PRO B O 1
ATOM 3150 N N . ASN B 1 139 ? -4.512 20.578 9.492 1 97.62 139 ASN B N 1
ATOM 3151 C CA . ASN B 1 139 ? -5.832 21.172 9.336 1 97.62 139 ASN B CA 1
ATOM 3152 C C . ASN B 1 139 ? -6.066 22.297 10.328 1 97.62 139 ASN B C 1
ATOM 3154 O O . ASN B 1 139 ? -5.195 22.594 11.148 1 97.62 139 ASN B O 1
ATOM 3158 N N . TRP B 1 140 ? -7.195 22.906 10.203 1 97.12 140 TRP B N 1
ATOM 3159 C CA . TRP B 1 140 ? -7.465 24.078 11.031 1 97.12 140 TRP B CA 1
ATOM 3160 C C . TRP B 1 140 ? -7.383 23.734 12.516 1 97.12 140 TRP B C 1
ATOM 3162 O O . TRP B 1 140 ? -6.738 24.438 13.297 1 97.12 140 TRP B O 1
ATOM 3172 N N . THR B 1 141 ? -8.023 22.625 12.945 1 97.56 141 THR B N 1
ATOM 3173 C CA . THR B 1 141 ? -7.984 22.156 14.328 1 97.56 141 THR B CA 1
ATOM 3174 C C . THR B 1 141 ? -6.547 21.953 14.789 1 97.56 141 THR B C 1
ATOM 3176 O O . THR B 1 141 ? -6.168 22.391 15.883 1 97.56 141 THR B O 1
ATOM 3179 N N . GLU B 1 142 ? -5.781 21.344 13.969 1 98.38 142 GLU B N 1
ATOM 3180 C CA . GLU B 1 142 ? -4.391 21.031 14.289 1 98.38 142 GLU B CA 1
ATOM 3181 C C . GLU B 1 142 ? -3.543 22.297 14.367 1 98.38 142 GLU B C 1
ATOM 3183 O O . GLU B 1 142 ? -2.645 22.391 15.203 1 98.38 142 GLU B O 1
ATOM 3188 N N . LEU B 1 143 ? -3.82 23.234 13.469 1 98.19 143 LEU B N 1
ATOM 3189 C CA . LEU B 1 143 ? -3.117 24.5 13.531 1 98.19 143 LEU B CA 1
ATOM 3190 C C . LEU B 1 143 ? -3.375 25.203 14.867 1 98.19 143 LEU B C 1
ATOM 3192 O O . LEU B 1 143 ? -2.445 25.703 15.508 1 98.19 143 LEU B O 1
ATOM 3196 N N . CYS B 1 144 ? -4.66 25.234 15.266 1 97.94 144 CYS B N 1
ATOM 3197 C CA . CYS B 1 144 ? -5.02 25.797 16.562 1 97.94 144 CYS B CA 1
ATOM 3198 C C . CYS B 1 144 ? -4.254 25.125 17.688 1 97.94 144 CYS B C 1
ATOM 3200 O O . CYS B 1 144 ? -3.648 25.797 18.531 1 97.94 144 CYS B O 1
ATOM 3202 N N . LEU B 1 145 ? -4.184 23.812 17.656 1 97.81 145 LEU B N 1
ATOM 3203 C CA . LEU B 1 145 ? -3.521 23.047 18.703 1 97.81 145 LEU B CA 1
ATOM 3204 C C . LEU B 1 145 ? -2.023 23.328 18.719 1 97.81 145 LEU B C 1
ATOM 3206 O O . LEU B 1 145 ? -1.45 23.562 19.781 1 97.81 145 LEU B O 1
ATOM 3210 N N . LEU B 1 146 ? -1.413 23.312 17.578 1 98 146 LEU B N 1
ATOM 3211 C CA . LEU B 1 146 ? 0.022 23.562 17.484 1 98 146 LEU B CA 1
ATOM 3212 C C . LEU B 1 146 ? 0.374 24.953 17.984 1 98 146 LEU B C 1
ATOM 3214 O O . LEU B 1 146 ? 1.421 25.141 18.609 1 98 146 LEU B O 1
ATOM 3218 N N . ALA B 1 147 ? -0.473 25.922 17.719 1 97.62 147 ALA B N 1
ATOM 3219 C CA . ALA B 1 147 ? -0.21 27.328 18.047 1 97.62 147 ALA B CA 1
ATOM 3220 C C . ALA B 1 147 ? -0.662 27.641 19.469 1 97.62 147 ALA B C 1
ATOM 3222 O O . ALA B 1 147 ? -0.417 28.75 19.969 1 97.62 147 ALA B O 1
ATOM 3223 N N . GLY B 1 148 ? -1.393 26.703 20.125 1 96.5 148 GLY B N 1
ATOM 3224 C CA . GLY B 1 148 ? -1.827 26.891 21.5 1 96.5 148 GLY B CA 1
ATOM 3225 C C . GLY B 1 148 ? -3.139 27.641 21.625 1 96.5 148 GLY B C 1
ATOM 3226 O O . GLY B 1 148 ? -3.357 28.375 22.578 1 96.5 148 GLY B O 1
ATOM 3227 N N . TYR B 1 149 ? -3.939 27.578 20.641 1 97.06 149 TYR B N 1
ATOM 3228 C CA . TYR B 1 149 ? -5.246 28.234 20.641 1 97.06 149 TYR B CA 1
ATOM 3229 C C . TYR B 1 149 ? -6.363 27.203 20.812 1 97.06 149 TYR B C 1
ATOM 3231 O O . TYR B 1 149 ? -6.125 26 20.734 1 97.06 149 TYR B O 1
ATOM 3239 N N . ASP B 1 150 ? -7.582 27.688 21.078 1 97 150 ASP B N 1
ATOM 3240 C CA . ASP B 1 150 ? -8.766 26.844 21.188 1 97 150 ASP B CA 1
ATOM 3241 C C . ASP B 1 150 ? -9.07 26.141 19.859 1 97 150 ASP B C 1
ATOM 3243 O O . ASP B 1 150 ? -9.297 26.812 18.844 1 97 150 ASP B O 1
ATOM 3247 N N . PRO B 1 151 ? -9.078 24.859 19.828 1 96.56 151 PRO B N 1
ATOM 3248 C CA . PRO B 1 151 ? -9.273 24.109 18.578 1 96.56 151 PRO B CA 1
ATOM 3249 C C . PRO B 1 151 ? -10.656 24.344 17.969 1 96.56 151 PRO B C 1
ATOM 3251 O O . PRO B 1 151 ? -10.898 23.969 16.828 1 96.56 151 PRO B O 1
ATOM 3254 N N . THR B 1 152 ? -11.562 24.969 18.688 1 96 152 THR B N 1
ATOM 3255 C CA . THR B 1 152 ? -12.906 25.234 18.188 1 96 152 THR B CA 1
ATOM 3256 C C . THR B 1 152 ? -13.016 26.641 17.625 1 96 152 THR B C 1
ATOM 3258 O O . THR B 1 152 ? -14.086 27.062 17.188 1 96 152 THR B O 1
ATOM 3261 N N . SER B 1 153 ? -11.945 27.344 17.688 1 95.44 153 SER B N 1
ATOM 3262 C CA . SER B 1 153 ? -11.953 28.703 17.156 1 95.44 153 SER B CA 1
ATOM 3263 C C . SER B 1 153 ? -12.312 28.719 15.672 1 95.44 153 SER B C 1
ATOM 3265 O O . SER B 1 153 ? -11.875 27.859 14.914 1 95.44 153 SER B O 1
ATOM 3267 N N . GLU B 1 154 ? -13.078 29.703 15.289 1 93.69 154 GLU B N 1
ATOM 3268 C CA . GLU B 1 154 ? -13.422 29.875 13.875 1 93.69 154 GLU B CA 1
ATOM 3269 C C . GLU B 1 154 ? -12.312 30.609 13.125 1 93.69 154 GLU B C 1
ATOM 3271 O O . GLU B 1 154 ? -11.625 31.453 13.688 1 93.69 154 GLU B O 1
ATOM 3276 N N . TYR B 1 155 ? -12.242 30.328 11.953 1 94.31 155 TYR B N 1
ATOM 3277 C CA . TYR B 1 155 ? -11.227 30.938 11.094 1 94.31 155 TYR B CA 1
ATOM 3278 C C . TYR B 1 155 ? -11.453 32.438 10.969 1 94.31 155 TYR B C 1
ATOM 3280 O O . TYR B 1 155 ? -12.586 32.875 10.742 1 94.31 155 TYR B O 1
ATOM 3288 N N . THR B 1 156 ? -10.461 33.219 11.078 1 94.69 156 THR B N 1
ATOM 3289 C CA . THR B 1 156 ? -10.273 34.562 10.594 1 94.69 156 THR B CA 1
ATOM 3290 C C . THR B 1 156 ? -8.867 34.781 10.047 1 94.69 156 THR B C 1
ATOM 3292 O O . THR B 1 156 ? -7.926 34.094 10.484 1 94.69 156 THR B O 1
ATOM 3295 N N . GLN B 1 157 ? -8.82 35.656 9.078 1 93.44 157 GLN B N 1
ATOM 3296 C CA . GLN B 1 157 ? -7.5 35.938 8.523 1 93.44 157 GLN B CA 1
ATOM 3297 C C . GLN B 1 157 ? -6.535 36.375 9.617 1 93.44 157 GLN B C 1
ATOM 3299 O O . GLN B 1 157 ? -5.371 35.969 9.633 1 93.44 157 GLN B O 1
ATOM 3304 N N . GLU B 1 158 ? -6.988 37.188 10.484 1 95.44 158 GLU B N 1
ATOM 3305 C CA . GLU B 1 158 ? -6.164 37.688 11.578 1 95.44 158 GLU B CA 1
ATOM 3306 C C . GLU B 1 158 ? -5.656 36.531 12.453 1 95.44 158 GLU B C 1
ATOM 3308 O O . GLU B 1 158 ? -4.48 36.5 12.828 1 95.44 158 GLU B O 1
ATOM 3313 N N . LEU B 1 159 ? -6.562 35.656 12.773 1 96.5 159 LEU B N 1
ATOM 3314 C CA . LEU B 1 159 ? -6.188 34.531 13.617 1 96.5 159 LEU B CA 1
ATOM 3315 C C . LEU B 1 159 ? -5.156 33.625 12.914 1 96.5 159 LEU B C 1
ATOM 3317 O O . LEU B 1 159 ? -4.195 33.188 13.547 1 96.5 159 LEU B O 1
ATOM 3321 N N . LEU B 1 160 ? -5.383 33.375 11.625 1 96.19 160 LEU B N 1
ATOM 3322 C CA . LEU B 1 160 ? -4.434 32.594 10.844 1 96.19 160 LEU B CA 1
ATOM 3323 C C . LEU B 1 160 ? -3.045 33.219 10.891 1 96.19 160 LEU B C 1
ATOM 3325 O O . LEU B 1 160 ? -2.061 32.531 11.195 1 96.19 160 LEU B O 1
ATOM 3329 N N . ASP B 1 161 ? -2.965 34.5 10.602 1 94.44 161 ASP B N 1
ATOM 3330 C CA . ASP B 1 161 ? -1.692 35.219 10.594 1 94.44 161 ASP B CA 1
ATOM 3331 C C . ASP B 1 161 ? -1.015 35.156 11.961 1 94.44 161 ASP B C 1
ATOM 3333 O O . ASP B 1 161 ? 0.19 34.906 12.047 1 94.44 161 ASP B O 1
ATOM 3337 N N . THR B 1 162 ? -1.792 35.312 13 1 96.62 162 THR B N 1
ATOM 3338 C CA . THR B 1 162 ? -1.273 35.312 14.367 1 96.62 162 THR B CA 1
ATOM 3339 C C . THR B 1 162 ? -0.729 33.906 14.719 1 96.62 162 THR B C 1
ATOM 3341 O O . THR B 1 162 ? 0.342 33.812 15.312 1 96.62 162 THR B O 1
ATOM 3344 N N . MET B 1 163 ? -1.486 32.906 14.367 1 97.19 163 MET B N 1
ATOM 3345 C CA . MET B 1 163 ? -1.086 31.547 14.703 1 97.19 163 MET B CA 1
ATOM 3346 C C . MET B 1 163 ? 0.196 31.172 13.977 1 97.19 163 MET B C 1
ATOM 3348 O O . MET B 1 163 ? 1.075 30.531 14.547 1 97.19 163 MET B O 1
ATOM 3352 N N . VAL B 1 164 ? 0.313 31.531 12.727 1 95.81 164 VAL B N 1
ATOM 3353 C CA . VAL B 1 164 ? 1.513 31.219 11.961 1 95.81 164 VAL B CA 1
ATOM 3354 C C . VAL B 1 164 ? 2.717 31.938 12.562 1 95.81 164 VAL B C 1
ATOM 3356 O O . VAL B 1 164 ? 3.807 31.359 12.656 1 95.81 164 VAL B O 1
ATOM 3359 N N . GLU B 1 165 ? 2.537 33.188 12.938 1 94.88 165 GLU B N 1
ATOM 3360 C CA . GLU B 1 165 ? 3.596 33.906 13.625 1 94.88 165 GLU B CA 1
ATOM 3361 C C . GLU B 1 165 ? 3.982 33.25 14.938 1 94.88 165 GLU B C 1
ATOM 3363 O O . GLU B 1 165 ? 5.164 33.156 15.281 1 94.88 165 GLU B O 1
ATOM 3368 N N . GLN B 1 166 ? 2.953 32.812 15.656 1 97 166 GLN B N 1
ATOM 3369 C CA . GLN B 1 166 ? 3.201 32.094 16.891 1 97 166 GLN B CA 1
ATOM 3370 C C . GLN B 1 166 ? 4.035 30.844 16.656 1 97 166 GLN B C 1
ATOM 3372 O O . GLN B 1 166 ? 4.934 30.516 17.422 1 97 166 GLN B O 1
ATOM 3377 N N . LEU B 1 167 ? 3.703 30.062 15.602 1 97.31 167 LEU B N 1
ATOM 3378 C CA . LEU B 1 167 ? 4.484 28.875 15.25 1 97.31 167 LEU B CA 1
ATOM 3379 C C . LEU B 1 167 ? 5.945 29.234 15.023 1 97.31 167 LEU B C 1
ATOM 3381 O O . LEU B 1 167 ? 6.844 28.531 15.492 1 97.31 167 LEU B O 1
ATOM 3385 N N . ARG B 1 168 ? 6.191 30.328 14.328 1 95.31 168 ARG B N 1
ATOM 3386 C CA . ARG B 1 168 ? 7.551 30.781 14.062 1 95.31 168 ARG B CA 1
ATOM 3387 C C . ARG B 1 168 ? 8.281 31.125 15.359 1 95.31 168 ARG B C 1
ATOM 3389 O O . ARG B 1 168 ? 9.453 30.781 15.531 1 95.31 168 ARG B O 1
ATOM 3396 N N . GLN B 1 169 ? 7.609 31.75 16.219 1 96.19 169 GLN B N 1
ATOM 3397 C CA . GLN B 1 169 ? 8.188 32.125 17.5 1 96.19 169 GLN B CA 1
ATOM 3398 C C . GLN B 1 169 ? 8.531 30.875 18.328 1 96.19 169 GLN B C 1
ATOM 3400 O O . GLN B 1 169 ? 9.477 30.891 19.125 1 96.19 169 GLN B O 1
ATOM 3405 N N . GLU B 1 170 ? 7.781 29.875 18.047 1 95.31 170 GLU B N 1
ATOM 3406 C CA . GLU B 1 170 ? 8.008 28.625 18.766 1 95.31 170 GLU B CA 1
ATOM 3407 C C . GLU B 1 170 ? 9.055 27.766 18.062 1 95.31 170 GLU B C 1
ATOM 3409 O O . GLU B 1 170 ? 9.273 26.609 18.438 1 95.31 170 GLU B O 1
ATOM 3414 N N . GLY B 1 171 ? 9.609 28.25 17.047 1 96.69 171 GLY B N 1
ATOM 3415 C CA . GLY B 1 171 ? 10.734 27.578 16.422 1 96.69 171 GLY B CA 1
ATOM 3416 C C . GLY B 1 171 ? 10.344 26.781 15.188 1 96.69 171 GLY B C 1
ATOM 3417 O O . GLY B 1 171 ? 11.172 26.078 14.602 1 96.69 171 GLY B O 1
ATOM 3418 N N . ILE B 1 172 ? 9.07 26.828 14.773 1 97.19 172 ILE B N 1
ATOM 3419 C CA . ILE B 1 172 ? 8.641 26.156 13.562 1 97.19 172 ILE B CA 1
ATOM 3420 C C . ILE B 1 172 ? 8.828 27.078 12.359 1 97.19 172 ILE B C 1
ATOM 3422 O O . ILE B 1 172 ? 8.039 28 12.141 1 97.19 172 ILE B O 1
ATOM 3426 N N . SER B 1 173 ? 9.836 26.828 11.602 1 93.56 173 SER B N 1
ATOM 3427 C CA . SER B 1 173 ? 10.172 27.656 10.445 1 93.56 173 SER B CA 1
ATOM 3428 C C . SER B 1 173 ? 9.672 27.031 9.148 1 93.56 173 SER B C 1
ATOM 3430 O O . SER B 1 173 ? 9.953 27.531 8.062 1 93.56 173 SER B O 1
ATOM 3432 N N . ALA B 1 174 ? 8.984 25.938 9.242 1 95.62 174 ALA B N 1
ATOM 3433 C CA . ALA B 1 174 ? 8.453 25.219 8.078 1 95.62 174 ALA B CA 1
ATOM 3434 C C . ALA B 1 174 ? 7.457 26.094 7.316 1 95.62 174 ALA B C 1
ATOM 3436 O O . ALA B 1 174 ? 6.84 27 7.887 1 95.62 174 ALA B O 1
ATOM 3437 N N . ARG B 1 175 ? 7.391 25.859 6.035 1 95.44 175 ARG B N 1
ATOM 3438 C CA . ARG B 1 175 ? 6.238 26.391 5.312 1 95.44 175 ARG B CA 1
ATOM 3439 C C . ARG B 1 175 ? 4.945 25.734 5.789 1 95.44 175 ARG B C 1
ATOM 3441 O O . ARG B 1 175 ? 4.895 24.516 5.984 1 95.44 175 ARG B O 1
ATOM 3448 N N . VAL B 1 176 ? 3.938 26.562 5.98 1 97 176 VAL B N 1
ATOM 3449 C CA . VAL B 1 176 ? 2.689 26.078 6.555 1 97 176 VAL B CA 1
ATOM 3450 C C . VAL B 1 176 ? 1.618 25.984 5.469 1 97 176 VAL B C 1
ATOM 3452 O O . VAL B 1 176 ? 1.366 26.969 4.762 1 97 176 VAL B O 1
ATOM 3455 N N . ILE B 1 177 ? 1.049 24.844 5.277 1 97.94 177 ILE B N 1
ATOM 3456 C CA . ILE B 1 177 ? -0.127 24.609 4.445 1 97.94 177 ILE B CA 1
ATOM 3457 C C . ILE B 1 177 ? -1.304 24.188 5.316 1 97.94 177 ILE B C 1
ATOM 3459 O O . ILE B 1 177 ? -1.31 23.078 5.859 1 97.94 177 ILE B O 1
ATOM 3463 N N . VAL B 1 178 ? -2.285 25.016 5.43 1 98 178 VAL B N 1
ATOM 3464 C CA . VAL B 1 178 ? -3.438 24.719 6.281 1 98 178 VAL B CA 1
ATOM 3465 C C . VAL B 1 178 ? -4.582 24.172 5.434 1 98 178 VAL B C 1
ATOM 3467 O O . VAL B 1 178 ? -5.055 24.844 4.512 1 98 178 VAL B O 1
ATOM 3470 N N . THR B 1 179 ? -4.988 22.953 5.762 1 96.5 179 THR B N 1
ATOM 3471 C CA . THR B 1 179 ? -6.062 22.312 5.008 1 96.5 179 THR B CA 1
ATOM 3472 C C . THR B 1 179 ? -7.379 22.391 5.773 1 96.5 179 THR B C 1
ATOM 3474 O O . THR B 1 179 ? -7.395 22.688 6.969 1 96.5 179 THR B O 1
ATOM 3477 N N . GLY B 1 180 ? -8.461 22.219 5.109 1 93.5 180 GLY B N 1
ATOM 3478 C CA . GLY B 1 180 ? -9.766 22.016 5.727 1 93.5 180 GLY B CA 1
ATOM 3479 C C . GLY B 1 180 ? -10.328 23.281 6.344 1 93.5 180 GLY B C 1
ATOM 3480 O O . GLY B 1 180 ? -10.977 23.234 7.387 1 93.5 180 GLY B O 1
ATOM 3481 N N . ILE B 1 181 ? -9.93 24.438 5.852 1 93.81 181 ILE B N 1
ATOM 3482 C CA . ILE B 1 181 ? -10.523 25.703 6.301 1 93.81 181 ILE B CA 1
ATOM 3483 C C . ILE B 1 181 ? -11.922 25.844 5.703 1 93.81 181 ILE B C 1
ATOM 3485 O O . ILE B 1 181 ? -12.07 26 4.488 1 93.81 181 ILE B O 1
ATOM 3489 N N . LEU B 1 182 ? -12.875 25.828 6.629 1 90.25 182 LEU B N 1
ATOM 3490 C CA . LEU B 1 182 ? -14.258 25.844 6.164 1 90.25 182 LEU B CA 1
ATOM 3491 C C . LEU B 1 182 ? -14.781 27.266 6.066 1 90.25 182 LEU B C 1
ATOM 3493 O O . LEU B 1 182 ? -14.484 28.109 6.926 1 90.25 182 LEU B O 1
ATOM 3497 N N . GLY B 1 183 ? -15.391 27.547 4.961 1 86.62 183 GLY B N 1
ATOM 3498 C CA . GLY B 1 183 ? -16.125 28.781 4.742 1 86.62 183 GLY B CA 1
ATOM 3499 C C . GLY B 1 183 ? -17.547 28.562 4.285 1 86.62 183 GLY B C 1
ATOM 3500 O O . GLY B 1 183 ? -18.109 27.469 4.473 1 86.62 183 GLY B O 1
ATOM 3501 N N . GLN B 1 184 ? -18.141 29.672 3.859 1 87.69 184 GLN B N 1
ATOM 3502 C CA . GLN B 1 184 ? -19.5 29.562 3.359 1 87.69 184 GLN B CA 1
ATOM 3503 C C . GLN B 1 184 ? -19.562 28.672 2.123 1 87.69 184 GLN B C 1
ATOM 3505 O O . GLN B 1 184 ? -19.297 29.125 1.009 1 87.69 184 GLN B O 1
ATOM 3510 N N . GLY B 1 185 ? -19.812 27.422 2.318 1 90.88 185 GLY B N 1
ATOM 3511 C CA . GLY B 1 185 ? -20.016 26.453 1.25 1 90.88 185 GLY B CA 1
ATOM 3512 C C . GLY B 1 185 ? -18.719 25.953 0.635 1 90.88 185 GLY B C 1
ATOM 3513 O O . GLY B 1 185 ? -18.734 25.281 -0.4 1 90.88 185 GLY B O 1
ATOM 3514 N N . THR B 1 186 ? -17.625 26.359 1.218 1 92.88 186 THR B N 1
ATOM 3515 C CA . THR B 1 186 ? -16.359 25.969 0.612 1 92.88 186 THR B CA 1
ATOM 3516 C C . THR B 1 186 ? -15.438 25.312 1.646 1 92.88 186 THR B C 1
ATOM 3518 O O . THR B 1 186 ? -15.617 25.516 2.852 1 92.88 186 THR B O 1
ATOM 3521 N N . SER B 1 187 ? -14.594 24.484 1.229 1 93.12 187 SER B N 1
ATOM 3522 C CA . SER B 1 187 ? -13.414 23.984 1.938 1 93.12 187 SER B CA 1
ATOM 3523 C C . SER B 1 187 ? -12.133 24.453 1.266 1 93.12 187 SER B C 1
ATOM 3525 O O . SER B 1 187 ? -11.961 24.281 0.057 1 93.12 187 SER B O 1
ATOM 3527 N N . SER B 1 188 ? -11.258 25.062 2.033 1 95.06 188 SER B N 1
ATOM 3528 C CA . SER B 1 188 ? -10.109 25.719 1.42 1 95.06 188 SER B CA 1
ATOM 3529 C C . SER B 1 188 ? -8.797 25.219 2.002 1 95.06 188 SER B C 1
ATOM 3531 O O . SER B 1 188 ? -8.766 24.688 3.117 1 95.06 188 SER B O 1
ATOM 3533 N N . THR B 1 189 ? -7.789 25.328 1.203 1 97.31 189 THR B N 1
ATOM 3534 C CA . THR B 1 189 ? -6.395 25.156 1.587 1 97.31 189 THR B CA 1
ATOM 3535 C C . THR B 1 189 ? -5.656 26.5 1.525 1 97.31 189 THR B C 1
ATOM 3537 O O . THR B 1 189 ? -5.691 27.188 0.504 1 97.31 189 THR B O 1
ATOM 3540 N N . ALA B 1 190 ? -5.078 26.906 2.617 1 97.06 190 ALA B N 1
ATOM 3541 C CA . ALA B 1 190 ? -4.254 28.109 2.68 1 97.06 190 ALA B CA 1
ATOM 3542 C C . ALA B 1 190 ? -2.775 27.766 2.787 1 97.06 190 ALA B C 1
ATOM 3544 O O . ALA B 1 190 ? -2.402 26.844 3.518 1 97.06 190 ALA B O 1
ATOM 3545 N N . TYR B 1 191 ? -1.962 28.406 2.035 1 95.88 191 TYR B N 1
ATOM 3546 C CA . TYR B 1 191 ? -0.531 28.141 2.109 1 95.88 191 TYR B CA 1
ATOM 3547 C C . TYR B 1 191 ? 0.277 29.422 1.935 1 95.88 191 TYR B C 1
ATOM 3549 O O . TYR B 1 191 ? -0.17 30.359 1.27 1 95.88 191 TYR B O 1
ATOM 3557 N N . GLN B 1 192 ? 1.378 29.422 2.598 1 90.88 192 GLN B N 1
ATOM 3558 C CA . GLN B 1 192 ? 2.297 30.547 2.445 1 90.88 192 GLN B CA 1
ATOM 3559 C C . GLN B 1 192 ? 3.088 30.438 1.145 1 90.88 192 GLN B C 1
ATOM 3561 O O . GLN B 1 192 ? 3.756 29.422 0.901 1 90.88 192 GLN B O 1
ATOM 3566 N N . ALA B 1 193 ? 3.027 31.547 0.398 1 87.19 193 ALA B N 1
ATOM 3567 C CA . ALA B 1 193 ? 3.75 31.562 -0.872 1 87.19 193 ALA B CA 1
ATOM 3568 C C . ALA B 1 193 ? 5.258 31.484 -0.647 1 87.19 193 ALA B C 1
ATOM 3570 O O . ALA B 1 193 ? 5.762 31.953 0.38 1 87.19 193 ALA B O 1
ATOM 3571 N N . GLU B 1 194 ? 5.922 30.922 -1.556 1 81.25 194 GLU B N 1
ATOM 3572 C CA . GLU B 1 194 ? 7.371 30.766 -1.467 1 81.25 194 GLU B CA 1
ATOM 3573 C C . GLU B 1 194 ? 8.07 32.125 -1.505 1 81.25 194 GLU B C 1
ATOM 3575 O O . GLU B 1 194 ? 9.078 32.312 -0.815 1 81.25 194 GLU B O 1
ATOM 3580 N N . LYS B 1 195 ? 7.531 33.094 -2.17 1 79.75 195 LYS B N 1
ATOM 3581 C CA . LYS B 1 195 ? 8.219 34.375 -2.463 1 79.75 195 LYS B CA 1
ATOM 3582 C C . LYS B 1 195 ? 8.023 35.375 -1.336 1 79.75 195 LYS B C 1
ATOM 3584 O O . LYS B 1 195 ? 8.953 36.094 -0.98 1 79.75 195 LYS B O 1
ATOM 3589 N N . ASP B 1 196 ? 6.844 35.594 -0.81 1 75.44 196 ASP B N 1
ATOM 3590 C CA . ASP B 1 196 ? 6.633 36.75 0.073 1 75.44 196 ASP B CA 1
ATOM 3591 C C . ASP B 1 196 ? 5.918 36.312 1.355 1 75.44 196 ASP B C 1
ATOM 3593 O O . ASP B 1 196 ? 5.496 37.156 2.145 1 75.44 196 ASP B O 1
ATOM 3597 N N . ASP B 1 197 ? 5.598 35.125 1.588 1 78.31 197 ASP B N 1
ATOM 3598 C CA . ASP B 1 197 ? 5.008 34.562 2.799 1 78.31 197 ASP B CA 1
ATOM 3599 C C . ASP B 1 197 ? 3.527 34.906 2.902 1 78.31 197 ASP B C 1
ATOM 3601 O O . ASP B 1 197 ? 2.914 34.75 3.961 1 78.31 197 ASP B O 1
ATOM 3605 N N . GLN B 1 198 ? 3.016 35.562 1.885 1 85.62 198 GLN B N 1
ATOM 3606 C CA . GLN B 1 198 ? 1.578 35.812 1.871 1 85.62 198 GLN B CA 1
ATOM 3607 C C . GLN B 1 198 ? 0.799 34.5 1.682 1 85.62 198 GLN B C 1
ATOM 3609 O O . GLN B 1 198 ? 1.282 33.562 1.036 1 85.62 198 GLN B O 1
ATOM 3614 N N . PHE B 1 199 ? -0.374 34.5 2.324 1 92.5 199 PHE B N 1
ATOM 3615 C CA . PHE B 1 199 ? -1.185 33.281 2.188 1 92.5 199 PHE B CA 1
ATOM 3616 C C . PHE B 1 199 ? -1.938 33.281 0.863 1 92.5 199 PHE B C 1
ATOM 3618 O O . PHE B 1 199 ? -2.529 34.312 0.481 1 92.5 199 PHE B O 1
ATOM 3625 N N . ASN B 1 200 ? -1.752 32.25 0.13 1 94 200 ASN B N 1
ATOM 3626 C CA . ASN B 1 200 ? -2.578 31.938 -1.028 1 94 200 ASN B CA 1
ATOM 3627 C C . ASN B 1 200 ? -3.637 30.891 -0.687 1 94 200 ASN B C 1
ATOM 3629 O O . ASN B 1 200 ? -3.508 30.172 0.306 1 94 200 ASN B O 1
ATOM 3633 N N . TRP B 1 201 ? -4.676 30.906 -1.554 1 94.88 201 TRP B N 1
ATOM 3634 C CA . TRP B 1 201 ? -5.816 30.062 -1.236 1 94.88 201 TRP B CA 1
ATOM 3635 C C . TRP B 1 201 ? -6.215 29.203 -2.441 1 94.88 201 TRP B C 1
ATOM 3637 O O . TRP B 1 201 ? -6.207 29.688 -3.576 1 94.88 201 TRP B O 1
ATOM 3647 N N . LEU B 1 202 ? -6.461 27.984 -2.215 1 96.56 202 LEU B N 1
ATOM 3648 C CA . LEU B 1 202 ? -7.168 27.094 -3.127 1 96.56 202 LEU B CA 1
ATOM 3649 C C . LEU B 1 202 ? -8.516 26.672 -2.549 1 96.56 202 LEU B C 1
ATOM 3651 O O . LEU B 1 202 ? -8.594 26.188 -1.421 1 96.56 202 LEU B O 1
ATOM 3655 N N . MET B 1 203 ? -9.555 26.938 -3.352 1 95.5 203 MET B N 1
ATOM 3656 C CA . MET B 1 203 ? -10.906 26.688 -2.863 1 95.5 203 MET B CA 1
ATOM 3657 C C . MET B 1 203 ? -11.578 25.578 -3.654 1 95.5 203 MET B C 1
ATOM 3659 O O . MET B 1 203 ? -11.312 25.406 -4.844 1 95.5 203 MET B O 1
ATOM 3663 N N . ALA B 1 204 ? -12.391 24.797 -2.93 1 94.88 204 ALA B N 1
ATOM 3664 C CA . ALA B 1 204 ? -13.258 23.797 -3.525 1 94.88 204 ALA B CA 1
ATOM 3665 C C . ALA B 1 204 ? -14.633 23.781 -2.852 1 94.88 204 ALA B C 1
ATOM 3667 O O . ALA B 1 204 ? -14.758 24.156 -1.681 1 94.88 204 ALA B O 1
ATOM 3668 N N . PRO B 1 205 ? -15.68 23.469 -3.631 1 94.44 205 PRO B N 1
ATOM 3669 C CA . PRO B 1 205 ? -16.984 23.312 -2.98 1 94.44 205 PRO B CA 1
ATOM 3670 C C . PRO B 1 205 ? -16.969 22.297 -1.843 1 94.44 205 PRO B C 1
ATOM 3672 O O . PRO B 1 205 ? -16.328 21.25 -1.955 1 94.44 205 PRO B O 1
ATOM 3675 N N . ARG B 1 206 ? -17.609 22.656 -0.821 1 94.06 206 ARG B N 1
ATOM 3676 C CA . ARG B 1 206 ? -17.734 21.719 0.292 1 94.06 206 ARG B CA 1
ATOM 3677 C C . ARG B 1 206 ? -18.688 20.578 -0.053 1 94.06 206 ARG B C 1
ATOM 3679 O O . ARG B 1 206 ? -19.781 20.828 -0.571 1 94.06 206 ARG B O 1
ATOM 3686 N N . ILE B 1 207 ? -18.297 19.391 0.139 1 93.88 207 ILE B N 1
ATOM 3687 C CA . ILE B 1 207 ? -19.125 18.188 -0.024 1 93.88 207 ILE B CA 1
ATOM 3688 C C . ILE B 1 207 ? -19.562 17.672 1.345 1 93.88 207 ILE B C 1
ATOM 3690 O O . ILE B 1 207 ? -18.719 17.438 2.221 1 93.88 207 ILE B O 1
ATOM 3694 N N . PRO B 1 208 ? -20.844 17.531 1.524 1 92.12 208 PRO B N 1
ATOM 3695 C CA . PRO B 1 208 ? -21.344 17.125 2.838 1 92.12 208 PRO B CA 1
ATOM 3696 C C . PRO B 1 208 ? -20.844 15.75 3.258 1 92.12 208 PRO B C 1
ATOM 3698 O O . PRO B 1 208 ? -20.656 14.867 2.412 1 92.12 208 PRO B O 1
ATOM 3701 N N . GLY B 1 209 ? -20.703 15.656 4.633 1 91.56 209 GLY B N 1
ATOM 3702 C CA . GLY B 1 209 ? -20.297 14.375 5.195 1 91.56 209 GLY B CA 1
ATOM 3703 C C . GLY B 1 209 ? -18.859 14.367 5.695 1 91.56 209 GLY B C 1
ATOM 3704 O O . GLY B 1 209 ? -18.156 15.367 5.562 1 91.56 209 GLY B O 1
ATOM 3705 N N . HIS B 1 210 ? -18.5 13.242 6.289 1 92.31 210 HIS B N 1
ATOM 3706 C CA . HIS B 1 210 ? -17.156 13.07 6.828 1 92.31 210 HIS B CA 1
ATOM 3707 C C . HIS B 1 210 ? -16.312 12.148 5.938 1 92.31 210 HIS B C 1
ATOM 3709 O O . HIS B 1 210 ? -16.797 11.109 5.484 1 92.31 210 HIS B O 1
ATOM 3715 N N . PHE B 1 211 ? -15.18 12.594 5.609 1 94.56 211 PHE B N 1
ATOM 3716 C CA . PHE B 1 211 ? -14.227 11.836 4.801 1 94.56 211 PHE B CA 1
ATOM 3717 C C . PHE B 1 211 ? -12.945 11.562 5.582 1 94.56 211 PHE B C 1
ATOM 3719 O O . PHE B 1 211 ? -12.297 12.5 6.051 1 94.56 211 PHE B O 1
ATOM 3726 N N . TYR B 1 212 ? -12.617 10.336 5.746 1 94.19 212 TYR B N 1
ATOM 3727 C CA . TYR B 1 212 ? -11.469 9.922 6.547 1 94.19 212 TYR B CA 1
ATOM 3728 C C . TYR B 1 212 ? -10.211 9.828 5.691 1 94.19 212 TYR B C 1
ATOM 3730 O O . TYR B 1 212 ? -10.266 9.383 4.539 1 94.19 212 TYR B O 1
ATOM 3738 N N . GLY B 1 213 ? -9.102 10.211 6.242 1 94.81 213 GLY B N 1
ATOM 3739 C CA . GLY B 1 213 ? -7.809 10.047 5.59 1 94.81 213 GLY B CA 1
ATOM 3740 C C . GLY B 1 213 ? -7.488 11.156 4.605 1 94.81 213 GLY B C 1
ATOM 3741 O O . GLY B 1 213 ? -6.566 11.023 3.797 1 94.81 213 GLY B O 1
ATOM 3742 N N . THR B 1 214 ? -8.258 12.273 4.598 1 96.31 214 THR B N 1
ATOM 3743 C CA . THR B 1 214 ? -8.07 13.352 3.633 1 96.31 214 THR B CA 1
ATOM 3744 C C . THR B 1 214 ? -6.707 14.016 3.828 1 96.31 214 THR B C 1
ATOM 3746 O O . THR B 1 214 ? -5.996 14.281 2.857 1 96.31 214 THR B O 1
ATOM 3749 N N . GLY B 1 215 ? -6.359 14.273 5.074 1 96.81 215 GLY B N 1
ATOM 3750 C CA . GLY B 1 215 ? -5.059 14.859 5.352 1 96.81 215 GLY B CA 1
ATOM 3751 C C . GLY B 1 215 ? -3.902 13.969 4.941 1 96.81 215 GLY B C 1
ATOM 3752 O O . GLY B 1 215 ? -2.926 14.438 4.352 1 96.81 215 GLY B O 1
ATOM 3753 N N . ASP B 1 216 ? -4.008 12.664 5.25 1 96.88 216 ASP B N 1
ATOM 3754 C CA . ASP B 1 216 ? -2.994 11.688 4.855 1 96.88 216 ASP B CA 1
ATOM 3755 C C . ASP B 1 216 ? -2.766 11.711 3.346 1 96.88 216 ASP B C 1
ATOM 3757 O O . ASP B 1 216 ? -1.624 11.656 2.885 1 96.88 216 ASP B O 1
ATOM 3761 N N . LEU B 1 217 ? -3.861 11.734 2.668 1 97.81 217 LEU B N 1
ATOM 3762 C CA . LEU B 1 217 ? -3.812 11.703 1.21 1 97.81 217 LEU B CA 1
ATOM 3763 C C . LEU B 1 217 ? -3.143 12.961 0.666 1 97.81 217 LEU B C 1
ATOM 3765 O O . LEU B 1 217 ? -2.248 12.875 -0.178 1 97.81 217 LEU B O 1
ATOM 3769 N N . PHE B 1 218 ? -3.566 14.102 1.133 1 98.5 218 PHE B N 1
ATOM 3770 C CA . PHE B 1 218 ? -3 15.383 0.719 1 98.5 218 PHE B CA 1
ATOM 3771 C C . PHE B 1 218 ? -1.491 15.398 0.929 1 98.5 218 PHE B C 1
ATOM 3773 O O . PHE B 1 218 ? -0.736 15.742 0.016 1 98.5 218 PHE B O 1
ATOM 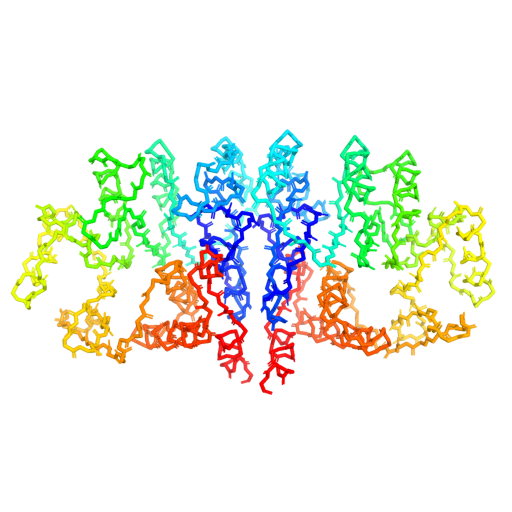3780 N N . SER B 1 219 ? -1.043 15.023 2.102 1 98.75 219 SER B N 1
ATOM 3781 C CA . SER B 1 219 ? 0.368 15.094 2.465 1 98.75 219 SER B CA 1
ATOM 3782 C C . SER B 1 219 ? 1.196 14.109 1.646 1 98.75 219 SER B C 1
ATOM 3784 O O . SER B 1 219 ? 2.346 14.391 1.301 1 98.75 219 SER B O 1
ATOM 3786 N N . ALA B 1 220 ? 0.626 12.938 1.338 1 98.69 220 ALA B N 1
ATOM 3787 C CA . ALA B 1 220 ? 1.337 11.953 0.532 1 98.69 220 ALA B CA 1
ATOM 3788 C C . ALA B 1 220 ? 1.564 12.461 -0.888 1 98.69 220 ALA B C 1
ATOM 3790 O O . ALA B 1 220 ? 2.658 12.312 -1.439 1 98.69 220 ALA B O 1
ATOM 3791 N N . ILE B 1 221 ? 0.497 13.047 -1.507 1 98.69 221 ILE B N 1
ATOM 3792 C CA . ILE B 1 221 ? 0.635 13.609 -2.846 1 98.69 221 ILE B CA 1
ATOM 3793 C C . ILE B 1 221 ? 1.689 14.719 -2.832 1 98.69 221 ILE B C 1
ATOM 3795 O O . ILE B 1 221 ? 2.598 14.727 -3.668 1 98.69 221 ILE B O 1
ATOM 3799 N N . LEU B 1 222 ? 1.576 15.57 -1.855 1 98.75 222 LEU B N 1
ATOM 3800 C CA . LEU B 1 222 ? 2.459 16.719 -1.743 1 98.75 222 LEU B CA 1
ATOM 3801 C C . LEU B 1 222 ? 3.912 16.281 -1.592 1 98.75 222 LEU B C 1
ATOM 3803 O O . LEU B 1 222 ? 4.785 16.75 -2.324 1 98.75 222 LEU B O 1
ATOM 3807 N N . ALA B 1 223 ? 4.168 15.406 -0.632 1 98.75 223 ALA B N 1
ATOM 3808 C CA . ALA B 1 223 ? 5.523 14.938 -0.37 1 98.75 223 ALA B CA 1
ATOM 3809 C C . ALA B 1 223 ? 6.137 14.297 -1.616 1 98.75 223 ALA B C 1
ATOM 3811 O O . ALA B 1 223 ? 7.312 14.523 -1.92 1 98.75 223 ALA B O 1
ATOM 3812 N N . SER B 1 224 ? 5.344 13.539 -2.328 1 98.38 224 SER B N 1
ATOM 3813 C CA . SER B 1 224 ? 5.809 12.898 -3.553 1 98.38 224 SER B CA 1
ATOM 3814 C C . SER B 1 224 ? 6.215 13.93 -4.598 1 98.38 224 SER B C 1
ATOM 3816 O O . SER B 1 224 ? 7.254 13.789 -5.242 1 98.38 224 SER B O 1
ATOM 3818 N N . GLN B 1 225 ? 5.375 14.93 -4.754 1 98.38 225 GLN B N 1
ATOM 3819 C CA . GLN B 1 225 ? 5.684 15.992 -5.699 1 98.38 225 GLN B CA 1
ATOM 3820 C C . GLN B 1 225 ? 6.965 16.719 -5.312 1 98.38 225 GLN B C 1
ATOM 3822 O O . GLN B 1 225 ? 7.812 17 -6.16 1 98.38 225 GLN B O 1
ATOM 3827 N N . LEU B 1 226 ? 7.129 17 -4.039 1 98.44 226 LEU B N 1
ATOM 3828 C CA . LEU B 1 226 ? 8.242 17.812 -3.559 1 98.44 226 LEU B CA 1
ATOM 3829 C C . LEU B 1 226 ? 9.562 17.062 -3.717 1 98.44 226 LEU B C 1
ATOM 3831 O O . LEU B 1 226 ? 10.578 17.656 -4.098 1 98.44 226 LEU B O 1
ATOM 3835 N N . VAL B 1 227 ? 9.586 15.742 -3.471 1 98.12 227 VAL B N 1
ATOM 3836 C CA . VAL B 1 227 ? 10.836 14.992 -3.59 1 98.12 227 VAL B CA 1
ATOM 3837 C C . VAL B 1 227 ? 11.242 14.898 -5.059 1 98.12 227 VAL B C 1
ATOM 3839 O O . VAL B 1 227 ? 12.398 14.602 -5.371 1 98.12 227 VAL B O 1
ATOM 3842 N N . LYS B 1 228 ? 10.305 15.117 -5.969 1 97.25 228 LYS B N 1
ATOM 3843 C CA . LYS B 1 228 ? 10.586 15.133 -7.402 1 97.25 228 LYS B CA 1
ATOM 3844 C C . LYS B 1 228 ? 10.953 16.531 -7.879 1 97.25 228 LYS B C 1
ATOM 3846 O O . LYS B 1 228 ? 11.047 16.781 -9.078 1 97.25 228 LYS B O 1
ATOM 3851 N N . ASP B 1 229 ? 11.039 17.469 -6.98 1 97 229 ASP B N 1
ATOM 3852 C CA . ASP B 1 229 ? 11.477 18.828 -7.223 1 97 229 ASP B CA 1
ATOM 3853 C C . ASP B 1 229 ? 10.422 19.625 -7.992 1 97 229 ASP B C 1
ATOM 3855 O O . ASP B 1 229 ? 10.758 20.531 -8.75 1 97 229 ASP B O 1
ATOM 3859 N N . VAL B 1 230 ? 9.234 19.234 -7.941 1 97 230 VAL B N 1
ATOM 3860 C CA . VAL B 1 230 ? 8.141 20.031 -8.469 1 97 230 VAL B CA 1
ATOM 3861 C C . VAL B 1 230 ? 8.055 21.344 -7.695 1 97 230 VAL B C 1
ATOM 3863 O O . VAL B 1 230 ? 8.188 21.359 -6.469 1 97 230 VAL B O 1
ATOM 3866 N N . PRO B 1 231 ? 7.836 22.484 -8.375 1 96.69 231 PRO B N 1
ATOM 3867 C CA . PRO B 1 231 ? 7.699 23.766 -7.66 1 96.69 231 PRO B CA 1
ATOM 3868 C C . PRO B 1 231 ? 6.625 23.719 -6.578 1 96.69 231 PRO B C 1
ATOM 3870 O O . PRO B 1 231 ? 5.578 23.094 -6.766 1 96.69 231 PRO B O 1
ATOM 3873 N N . PHE B 1 232 ? 6.844 24.438 -5.531 1 95.88 232 PHE B N 1
ATOM 3874 C CA . PHE B 1 232 ? 6.059 24.359 -4.305 1 95.88 232 PHE B CA 1
ATOM 3875 C C . PHE B 1 232 ? 4.582 24.609 -4.594 1 95.88 232 PHE B C 1
ATOM 3877 O O . PHE B 1 232 ? 3.73 23.781 -4.254 1 95.88 232 PHE B O 1
ATOM 3884 N N . GLU B 1 233 ? 4.254 25.656 -5.273 1 96.12 233 GLU B N 1
ATOM 3885 C CA . GLU B 1 233 ? 2.867 26.016 -5.547 1 96.12 233 GLU B CA 1
ATOM 3886 C C . GLU B 1 233 ? 2.186 24.984 -6.434 1 96.12 233 GLU B C 1
ATOM 3888 O O . GLU B 1 233 ? 1.022 24.641 -6.219 1 96.12 233 GLU B O 1
ATOM 3893 N N . ARG B 1 234 ? 2.875 24.531 -7.406 1 96.75 234 ARG B N 1
ATOM 3894 C CA . ARG B 1 234 ? 2.332 23.5 -8.289 1 96.75 234 ARG B CA 1
ATOM 3895 C C . ARG B 1 234 ? 2.066 22.203 -7.523 1 96.75 234 ARG B C 1
ATOM 3897 O O . ARG B 1 234 ? 1.043 21.562 -7.734 1 96.75 234 ARG B O 1
ATOM 3904 N N . ALA B 1 235 ? 2.994 21.844 -6.641 1 97.75 235 ALA B N 1
ATOM 3905 C CA . ALA B 1 235 ? 2.83 20.641 -5.816 1 97.75 235 ALA B CA 1
ATOM 3906 C C . ALA B 1 235 ? 1.548 20.719 -4.992 1 97.75 235 ALA B C 1
ATOM 3908 O O . ALA B 1 235 ? 0.812 19.734 -4.887 1 97.75 235 ALA B O 1
ATOM 3909 N N . ILE B 1 236 ? 1.248 21.891 -4.453 1 97.94 236 ILE B N 1
ATOM 3910 C CA . ILE B 1 236 ? 0.056 22.094 -3.637 1 97.94 236 ILE B CA 1
ATOM 3911 C C . ILE B 1 236 ? -1.192 21.984 -4.512 1 97.94 236 ILE B C 1
ATOM 3913 O O . ILE B 1 236 ? -2.189 21.391 -4.102 1 97.94 236 ILE B O 1
ATOM 3917 N N . GLN B 1 237 ? -1.121 22.531 -5.707 1 97.44 237 GLN B N 1
ATOM 3918 C CA . GLN B 1 237 ? -2.246 22.453 -6.633 1 97.44 237 GLN B CA 1
ATOM 3919 C C . GLN B 1 237 ? -2.559 21.016 -7.004 1 97.44 237 GLN B C 1
ATOM 3921 O O . GLN B 1 237 ? -3.725 20.609 -7.055 1 97.44 237 GLN B O 1
ATOM 3926 N N . VAL B 1 238 ? -1.532 20.219 -7.246 1 98 238 VAL B N 1
ATOM 3927 C CA . VAL B 1 238 ? -1.704 18.812 -7.586 1 98 238 VAL B CA 1
ATOM 3928 C C . VAL B 1 238 ? -2.34 18.078 -6.414 1 98 238 VAL B C 1
ATOM 3930 O O . VAL B 1 238 ? -3.277 17.297 -6.598 1 98 238 VAL B O 1
ATOM 3933 N N . ALA B 1 239 ? -1.858 18.328 -5.211 1 98.31 239 ALA B N 1
ATOM 3934 C CA . ALA B 1 239 ? -2.387 17.672 -4.016 1 98.31 239 ALA B CA 1
ATOM 3935 C C . ALA B 1 239 ? -3.846 18.062 -3.781 1 98.31 239 ALA B C 1
ATOM 3937 O O . ALA B 1 239 ? -4.68 17.203 -3.473 1 98.31 239 ALA B O 1
ATOM 3938 N N . HIS B 1 240 ? -4.113 19.344 -3.93 1 98 240 HIS B N 1
ATOM 3939 C CA . HIS B 1 240 ? -5.465 19.859 -3.738 1 98 240 HIS B CA 1
ATOM 3940 C C . HIS B 1 240 ? -6.441 19.234 -4.73 1 98 240 HIS B C 1
ATOM 3942 O O . HIS B 1 240 ? -7.516 18.766 -4.34 1 98 240 HIS B O 1
ATOM 3948 N N . GLU B 1 241 ? -6.094 19.219 -5.969 1 97.5 241 GLU B N 1
ATOM 3949 C CA . GLU B 1 241 ? -6.953 18.641 -7 1 97.5 241 GLU B CA 1
ATOM 3950 C C . GLU B 1 241 ? -7.102 17.125 -6.82 1 97.5 241 GLU B C 1
ATOM 3952 O O . GLU B 1 241 ? -8.195 16.578 -6.98 1 97.5 241 GLU B O 1
ATOM 3957 N N . GLY B 1 242 ? -5.988 16.469 -6.582 1 97.5 242 GLY B N 1
ATOM 3958 C CA . GLY B 1 242 ? -6.059 15.039 -6.32 1 97.5 242 GLY B CA 1
ATOM 3959 C C . GLY B 1 242 ? -7 14.688 -5.184 1 97.5 242 GLY B C 1
ATOM 3960 O O . GLY B 1 242 ? -7.812 13.766 -5.309 1 97.5 242 GLY B O 1
ATOM 3961 N N . LEU B 1 243 ? -6.863 15.414 -4.09 1 97.56 243 LEU B N 1
ATOM 3962 C CA . LEU B 1 243 ? -7.742 15.195 -2.943 1 97.56 243 LEU B CA 1
ATOM 3963 C C . LEU B 1 243 ? -9.203 15.406 -3.33 1 97.56 243 LEU B C 1
ATOM 3965 O O . LEU B 1 243 ? -10.07 14.609 -2.953 1 97.56 243 LEU B O 1
ATOM 3969 N N . ARG B 1 244 ? -9.461 16.453 -4.043 1 97.06 244 ARG B N 1
ATOM 3970 C CA . ARG B 1 244 ? -10.82 16.734 -4.492 1 97.06 244 ARG B CA 1
ATOM 3971 C C . ARG B 1 244 ? -11.398 15.547 -5.27 1 97.06 244 ARG B C 1
ATOM 3973 O O . ARG B 1 244 ? -12.539 15.141 -5.043 1 97.06 244 ARG B O 1
ATOM 3980 N N . LEU B 1 245 ? -10.68 14.961 -6.184 1 97.19 245 LEU B N 1
ATOM 3981 C CA . LEU B 1 245 ? -11.133 13.852 -7.008 1 97.19 245 LEU B CA 1
ATOM 3982 C C . LEU B 1 245 ? -11.469 12.641 -6.145 1 97.19 245 LEU B C 1
ATOM 3984 O O . LEU B 1 245 ? -12.469 11.953 -6.395 1 97.19 245 LEU B O 1
ATOM 3988 N N . ALA B 1 246 ? -10.641 12.359 -5.168 1 97.62 246 ALA B N 1
ATOM 3989 C CA . ALA B 1 246 ? -10.898 11.242 -4.262 1 97.62 246 ALA B CA 1
ATOM 3990 C C . ALA B 1 246 ? -12.172 11.469 -3.459 1 97.62 246 ALA B C 1
ATOM 3992 O O . ALA B 1 246 ? -12.984 10.555 -3.287 1 97.62 246 ALA B O 1
ATOM 3993 N N . ILE B 1 247 ? -12.32 12.742 -2.93 1 97.5 247 ILE B N 1
ATOM 3994 C CA . ILE B 1 247 ? -13.5 13.07 -2.139 1 97.5 247 ILE B CA 1
ATOM 3995 C C . ILE B 1 247 ? -14.758 12.945 -3 1 97.5 247 ILE B C 1
ATOM 3997 O O . ILE B 1 247 ? -15.75 12.352 -2.58 1 97.5 247 ILE B O 1
ATOM 4001 N N . VAL B 1 248 ? -14.711 13.492 -4.18 1 97.44 248 VAL B N 1
ATOM 4002 C CA . VAL B 1 248 ? -15.852 13.461 -5.09 1 97.44 248 VAL B CA 1
ATOM 4003 C C . VAL B 1 248 ? -16.219 12.008 -5.406 1 97.44 248 VAL B C 1
ATOM 4005 O O . VAL B 1 248 ? -17.391 11.648 -5.41 1 97.44 248 VAL B O 1
ATOM 4008 N N . GLN B 1 249 ? -15.266 11.148 -5.664 1 96.94 249 GLN B N 1
ATOM 4009 C CA . GLN B 1 249 ? -15.508 9.742 -5.969 1 96.94 249 GLN B CA 1
ATOM 4010 C C . GLN B 1 249 ? -16.125 9.016 -4.773 1 96.94 249 GLN B C 1
ATOM 4012 O O . GLN B 1 249 ? -16.922 8.086 -4.945 1 96.94 249 GLN B O 1
ATOM 4017 N N . THR B 1 250 ? -15.812 9.445 -3.564 1 97.5 250 THR B N 1
ATOM 4018 C CA . THR B 1 250 ? -16.234 8.789 -2.336 1 97.5 250 THR B CA 1
ATOM 4019 C C . THR B 1 250 ? -17.578 9.344 -1.859 1 97.5 250 THR B C 1
ATOM 4021 O O . THR B 1 250 ? -18.281 8.688 -1.094 1 97.5 250 THR B O 1
ATOM 4024 N N . ALA B 1 251 ? -17.969 10.484 -2.275 1 97.38 251 ALA B N 1
ATOM 4025 C CA . ALA B 1 251 ? -19.094 11.273 -1.781 1 97.38 251 ALA B CA 1
ATOM 4026 C C . ALA B 1 251 ? -20.391 10.477 -1.849 1 97.38 251 ALA B C 1
ATOM 4028 O O . ALA B 1 251 ? -21.219 10.547 -0.938 1 97.38 251 ALA B O 1
ATOM 4029 N N . PRO B 1 252 ? -20.594 9.594 -2.881 1 96.88 252 PRO B N 1
ATOM 4030 C CA . PRO B 1 252 ? -21.875 8.883 -2.979 1 96.88 252 PRO B CA 1
ATOM 4031 C C . PRO B 1 252 ? -22.016 7.777 -1.931 1 96.88 252 PRO B C 1
ATOM 4033 O O . PRO B 1 252 ? -23.109 7.254 -1.722 1 96.88 252 PRO B O 1
ATOM 4036 N N . PHE B 1 253 ? -20.953 7.391 -1.279 1 95.44 253 PHE B N 1
ATOM 4037 C CA . PHE B 1 253 ? -20.984 6.32 -0.29 1 95.44 253 PHE B CA 1
ATOM 4038 C C . PHE B 1 253 ? -21.625 6.801 1.006 1 95.44 253 PHE B C 1
ATOM 4040 O O . PHE B 1 253 ? -21.531 7.98 1.35 1 95.44 253 PHE B O 1
ATOM 4047 N N . ASP B 1 254 ? -22.281 5.949 1.682 1 94.62 254 ASP B N 1
ATOM 4048 C CA . ASP B 1 254 ? -22.844 6.289 2.988 1 94.62 254 ASP B CA 1
ATOM 4049 C C . ASP B 1 254 ? -21.75 6.281 4.062 1 94.62 254 ASP B C 1
ATOM 4051 O O . ASP B 1 254 ? -20.594 5.949 3.785 1 94.62 254 ASP B O 1
ATOM 4055 N N . GLU B 1 255 ? -22.125 6.609 5.234 1 91.38 255 GLU B N 1
ATOM 4056 C CA . GLU B 1 255 ? -21.172 6.758 6.328 1 91.38 255 GLU B CA 1
ATOM 4057 C C . GLU B 1 255 ? -20.484 5.43 6.648 1 91.38 255 GLU B C 1
ATOM 4059 O O . GLU B 1 255 ? -19.312 5.406 7.023 1 91.38 255 GLU B O 1
ATOM 4064 N N . GLY B 1 256 ? -21.297 4.375 6.57 1 91.12 256 GLY B N 1
ATOM 4065 C CA . GLY B 1 256 ? -20.734 3.059 6.832 1 91.12 256 GLY B CA 1
ATOM 4066 C C . GLY B 1 256 ? -19.609 2.691 5.887 1 91.12 256 GLY B C 1
ATOM 4067 O O . GLY B 1 256 ? -18.625 2.07 6.301 1 91.12 256 GLY B O 1
ATOM 4068 N N . GLN B 1 257 ? -19.719 3.135 4.676 1 93.25 257 GLN B N 1
ATOM 4069 C CA . GLN B 1 257 ? -18.688 2.854 3.676 1 93.25 257 GLN B CA 1
ATOM 4070 C C . GLN B 1 257 ? -17.547 3.863 3.76 1 93.25 257 GLN B C 1
ATOM 4072 O O . GLN B 1 257 ? -16.391 3.516 3.533 1 93.25 257 GLN B O 1
ATOM 4077 N N . ARG B 1 258 ? -17.828 5.09 4.125 1 94.94 258 ARG B N 1
ATOM 4078 C CA . ARG B 1 258 ? -16.812 6.152 4.148 1 94.94 258 ARG B CA 1
ATOM 4079 C C . ARG B 1 258 ? -15.812 5.926 5.273 1 94.94 258 ARG B C 1
ATOM 4081 O O . ARG B 1 258 ? -14.688 6.438 5.219 1 94.94 258 ARG B O 1
ATOM 4088 N N . ARG B 1 259 ? -16.156 5.086 6.27 1 93.81 259 ARG B N 1
ATOM 4089 C CA . ARG B 1 259 ? -15.258 4.836 7.387 1 93.81 259 ARG B CA 1
ATOM 4090 C C . ARG B 1 259 ? -14.031 4.055 6.934 1 93.81 259 ARG B C 1
ATOM 4092 O O . ARG B 1 259 ? -13.031 3.988 7.652 1 93.81 259 ARG B O 1
ATOM 4099 N N . TYR B 1 260 ? -14.094 3.473 5.734 1 95.69 260 TYR B N 1
ATOM 4100 C CA . TYR B 1 260 ? -12.969 2.703 5.207 1 95.69 260 TYR B CA 1
ATOM 4101 C C . TYR B 1 260 ? -11.969 3.609 4.5 1 95.69 260 TYR B C 1
ATOM 4103 O O . TYR B 1 260 ? -10.922 3.15 4.051 1 95.69 260 TYR B O 1
ATOM 4111 N N . GLY B 1 261 ? -12.266 4.883 4.379 1 95.75 261 GLY B N 1
ATOM 4112 C CA . GLY B 1 261 ? -11.383 5.82 3.709 1 95.75 261 GLY B CA 1
ATOM 4113 C C . GLY B 1 261 ? -11.828 6.16 2.301 1 95.75 261 GLY B C 1
ATOM 4114 O O . GLY B 1 261 ? -12.992 5.945 1.943 1 95.75 261 GLY B O 1
ATOM 4115 N N . LEU B 1 262 ? -10.969 6.699 1.512 1 96.69 262 LEU B N 1
ATOM 4116 C CA . LEU B 1 262 ? -11.305 7.305 0.228 1 96.69 262 LEU B CA 1
ATOM 4117 C C . LEU B 1 262 ? -11.125 6.305 -0.909 1 96.69 262 LEU B C 1
ATOM 4119 O O . LEU B 1 262 ? -10.195 5.488 -0.88 1 96.69 262 LEU B O 1
ATOM 4123 N N . GLN B 1 263 ? -12.031 6.434 -1.905 1 96.12 263 GLN B N 1
ATOM 4124 C CA . GLN B 1 263 ? -11.781 5.777 -3.186 1 96.12 263 GLN B CA 1
ATOM 4125 C C . GLN B 1 263 ? -10.68 6.492 -3.965 1 96.12 263 GLN B C 1
ATOM 4127 O O . GLN B 1 263 ? -10.672 7.723 -4.055 1 96.12 263 GLN B O 1
ATOM 4132 N N . LEU B 1 264 ? -9.797 5.711 -4.594 1 97 264 LEU B N 1
ATOM 4133 C CA . LEU B 1 264 ? -8.555 6.336 -5.027 1 97 264 LEU B CA 1
ATOM 4134 C C . LEU B 1 264 ? -8.398 6.23 -6.543 1 97 264 LEU B C 1
ATOM 4136 O O . LEU B 1 264 ? -7.512 6.863 -7.121 1 97 264 LEU B O 1
ATOM 4140 N N . SER B 1 265 ? -9.203 5.484 -7.242 1 96.75 265 SER B N 1
ATOM 4141 C CA . SER B 1 265 ? -8.953 5.184 -8.648 1 96.75 265 SER B CA 1
ATOM 4142 C C . SER B 1 265 ? -8.961 6.449 -9.492 1 96.75 265 SER B C 1
ATOM 4144 O O . SER B 1 265 ? -8.133 6.605 -10.398 1 96.75 265 SER B O 1
ATOM 4146 N N . HIS B 1 266 ? -9.867 7.406 -9.25 1 96.88 266 HIS B N 1
ATOM 4147 C CA . HIS B 1 266 ? -9.891 8.656 -10 1 96.88 266 HIS B CA 1
ATOM 4148 C C . HIS B 1 266 ? -8.648 9.492 -9.711 1 96.88 266 HIS B C 1
ATOM 4150 O O . HIS B 1 266 ? -8.078 10.094 -10.625 1 96.88 266 HIS B O 1
ATOM 4156 N N . LEU B 1 267 ? -8.281 9.523 -8.5 1 97.62 267 LEU B N 1
ATOM 4157 C CA . LEU B 1 267 ? -7.078 10.242 -8.102 1 97.62 267 LEU B CA 1
ATOM 4158 C C . LEU B 1 267 ? -5.84 9.633 -8.75 1 97.62 267 LEU B C 1
ATOM 4160 O O . LEU B 1 267 ? -4.98 10.359 -9.258 1 97.62 267 LEU B O 1
ATOM 4164 N N . LEU B 1 268 ? -5.727 8.266 -8.703 1 97.62 268 LEU B N 1
ATOM 4165 C CA . LEU B 1 268 ? -4.57 7.598 -9.281 1 97.62 268 LEU B CA 1
ATOM 4166 C C . LEU B 1 268 ? -4.504 7.828 -10.789 1 97.62 268 LEU B C 1
ATOM 4168 O O . LEU B 1 268 ? -3.418 8.008 -11.344 1 97.62 268 LEU B O 1
ATOM 4172 N N . ALA B 1 269 ? -5.645 7.836 -11.43 1 96.88 269 ALA B N 1
ATOM 4173 C CA . ALA B 1 269 ? -5.695 8.172 -12.852 1 96.88 269 ALA B CA 1
ATOM 4174 C C . ALA B 1 269 ? -5.145 9.578 -13.102 1 96.88 269 ALA B C 1
ATOM 4176 O O . ALA B 1 269 ? -4.359 9.789 -14.023 1 96.88 269 ALA B O 1
ATOM 4177 N N . TYR B 1 270 ? -5.551 10.5 -12.281 1 97.62 270 TYR B N 1
ATOM 4178 C CA . TYR B 1 270 ? -5.102 11.891 -12.359 1 97.62 270 TYR B CA 1
ATOM 4179 C C . TYR B 1 270 ? -3.59 11.984 -12.188 1 97.62 270 TYR B C 1
ATOM 4181 O O . TYR B 1 270 ? -2.908 12.633 -12.984 1 97.62 270 TYR B O 1
ATOM 4189 N N . LEU B 1 271 ? -3.004 11.305 -11.211 1 97.5 271 LEU B N 1
ATOM 4190 C CA . LEU B 1 271 ? -1.587 11.414 -10.883 1 97.5 271 LEU B CA 1
ATOM 4191 C C . LEU B 1 271 ? -0.729 10.789 -11.977 1 97.5 271 LEU B C 1
ATOM 4193 O O . LEU B 1 271 ? 0.382 11.258 -12.242 1 97.5 271 LEU B O 1
ATOM 4197 N N . THR B 1 272 ? -1.233 9.727 -12.578 1 96.12 272 THR B N 1
ATOM 4198 C CA . THR B 1 272 ? -0.444 9.039 -13.594 1 96.12 272 THR B CA 1
ATOM 4199 C C . THR B 1 272 ? -0.523 9.773 -14.93 1 96.12 272 THR B C 1
ATOM 4201 O O . THR B 1 272 ? 0.254 9.492 -15.844 1 96.12 272 THR B O 1
ATOM 4204 N N . SER B 1 273 ? -1.445 10.656 -15.078 1 88.75 273 SER B N 1
ATOM 4205 C CA . SER B 1 273 ? -1.594 11.406 -16.328 1 88.75 273 SER B CA 1
ATOM 4206 C C . SER B 1 273 ? -0.433 12.375 -16.531 1 88.75 273 SER B C 1
ATOM 4208 O O . SER B 1 273 ? -0.199 12.844 -17.641 1 88.75 273 SER B O 1
ATOM 4210 N N . PHE B 1 274 ? 0.317 12.695 -15.438 1 78 274 PHE B N 1
ATOM 4211 C CA . PHE B 1 274 ? 1.464 13.586 -15.531 1 78 274 PHE B CA 1
ATOM 4212 C C . PHE B 1 274 ? 2.707 12.836 -15.984 1 78 274 PHE B C 1
ATOM 4214 O O . PHE B 1 274 ? 3.723 13.445 -16.328 1 78 274 PHE B O 1
ATOM 4221 N N . GLU B 1 275 ? 2.662 11.586 -15.836 1 67.5 275 GLU B N 1
ATOM 4222 C CA . GLU B 1 275 ? 3.832 10.75 -16.078 1 67.5 275 GLU B CA 1
ATOM 4223 C C . GLU B 1 275 ? 3.887 10.281 -17.531 1 67.5 275 GLU B C 1
ATOM 4225 O O . GLU B 1 275 ? 4.953 9.922 -18.047 1 67.5 275 GLU B O 1
ATOM 4230 N N . ALA B 1 276 ? 2.742 10.422 -18.203 1 48.31 276 ALA B N 1
ATOM 4231 C CA . ALA B 1 276 ? 2.678 9.977 -19.594 1 48.31 276 ALA B CA 1
ATOM 4232 C C . ALA B 1 276 ? 3.377 10.969 -20.516 1 48.31 276 ALA B C 1
ATOM 4234 O O . ALA B 1 276 ? 3.268 12.18 -20.328 1 48.31 276 ALA B O 1
#

InterPro domains:
  IPR004625 Pyridoxine kinase [PTHR10534] (72-250)
  IPR013749 Pyridoxamine kinase/Phosphomethylpyrimidine kinase [PF08543] (25-256)
  IPR029056 Ribokinase-like [G3DSA:3.40.1190.20] (1-275)
  IPR029056 Ribokinase-like [SSF53613] (5-258)

Radius of gyration: 23.42 Å; Cα contacts (8 Å, |Δi|>4): 1189; chains: 2; bounding box: 47×74×54 Å

Sequence (552 aa):
MKTLMIAEDLTALGQISLANALGVVQAQSVRPAMLPTALLSTQSEGFGTPVALSTEEWLENALAQWLDMGEEFAGILIGYVGQTALIDKLSVIIDHFALPVTVIDPVMGDRGSLYPGLDEDYVVAVRQLCQKATVITPNWTELCLLAGYDPTSEYTQELLDTMVEQLRQEGISARVIVTGILGQGTSSTAYQAEKDDQFNWLMAPRIPGHFYGTGDLFSAILASQLVKDVPFERAIQVAHEGLRLAIVQTAPFDEGQRRYGLQLSHLLAYLTSFEAMKTLMIAEDLTALGQISLANALGVVQAQSVRPAMLPTALLSTQSEGFGTPVALSTEEWLENALAQWLDMGEEFAGILIGYVGQTALIDKLSVIIDHFALPVTVIDPVMGDRGSLYPGLDEDYVVAVRQLCQKATVITPNWTELCLLAGYDPTSEYTQELLDTMVEQLRQEGISARVIVTGILGQGTSSTAYQAEKDDQFNWLMAPRIPGHFYGTGDLFSAILASQLVKDVPFERAIQVAHEGLRLAIVQTAPFDEGQRRYGLQLSHLLAYLTSFEA

Secondary structure (DSSP, 8-state):
--EEEEES-EEEESB-BHHHHHHHHHHTT-EEEE--SEEEEE-TTTSSSPPEEE-HHHHHHHHHHHHHTT---SEEEE-----HHHHHHHHHHHHHH--SEEEE----EETTEEPTT--HHHHHHHHHHHTT-SEE--BHHHHHHHHTS-TTPPP-HHHHHHHHHHHHHTT--SEEEEEEEE-SSEEEEEEE-TTT-PEEEEEEEPPSS--TTHHHHHHHHHHHHHHTT--HHHHHHHHHHHHHHHHHHHTTS-HHHHTTB---HHHHHHHHTTT-/--EEEEES-EEEESB-BHHHHHHHHHHTT-EEEE--SEEEEE-TTTSSSPPEEE-HHHHHHHHHHHHHTT---SEEEE-----HHHHHHHHHHHHHH--SEEEE----EETTEEPTT--HHHHHHHHHHHTT-SEE--BHHHHHHHHTS-TTPPP-HHHHHHHHHHHHHTT--SEEEEEEEE-SSEEEEEEE-TTT-PEEEEEEEPPSS--TTHHHHHHHHHHHHHHTT--HHHHHHHHHHHHHHHHHHHTTS-HHHHTTB---HHHHHHHHTTT-

Solvent-accessible surface area (backbone atoms only — not comparable to full-atom values): 27960 Å² total; per-residue (Å²): 125,48,26,36,34,37,35,16,28,31,26,23,41,28,32,28,45,43,50,38,26,48,32,51,27,32,26,61,62,31,42,57,30,53,37,47,44,25,42,24,36,29,51,66,85,69,72,48,83,45,52,72,40,86,25,66,69,54,43,55,51,30,51,51,51,42,53,74,72,63,63,74,65,40,22,37,37,35,42,39,56,95,42,63,72,54,49,54,53,51,45,53,51,49,65,70,64,63,50,86,34,25,35,34,34,65,67,56,41,54,93,40,39,65,40,92,94,59,54,68,70,48,51,53,49,48,45,59,49,43,39,70,24,50,29,34,48,28,35,50,24,34,45,23,50,64,46,71,45,65,31,69,64,76,91,43,72,66,54,52,54,50,38,55,52,44,30,42,76,70,52,29,75,30,46,52,33,36,31,69,41,73,54,95,65,29,35,25,36,39,29,47,39,91,84,78,60,48,75,44,78,49,78,41,76,54,70,85,79,79,72,44,39,56,66,42,44,29,52,35,41,27,46,48,30,47,51,70,66,42,57,68,69,58,24,50,50,51,16,52,51,36,44,48,41,16,49,61,67,35,55,84,52,51,72,84,57,25,59,36,22,52,44,44,24,63,22,40,34,56,48,19,60,73,74,105,126,48,27,35,35,37,36,17,28,31,26,24,40,30,30,28,44,43,49,39,26,49,31,50,28,32,25,63,61,32,42,58,29,54,39,49,44,26,43,24,37,30,50,65,87,67,73,48,83,46,51,71,42,87,25,66,69,55,44,55,54,28,50,52,50,42,53,75,73,62,63,72,65,41,22,37,36,34,41,39,55,94,41,64,73,56,50,52,52,51,45,51,51,49,66,72,65,64,50,87,34,26,35,34,34,67,68,56,41,52,93,41,38,65,41,93,93,60,53,69,68,48,50,52,48,48,44,59,48,43,40,70,24,50,30,35,48,28,35,50,26,35,44,24,51,64,46,71,46,64,32,70,63,74,91,43,72,67,54,52,55,50,38,54,50,45,31,42,76,70,51,28,76,31,46,49,34,37,32,68,41,74,55,94,64,29,33,26,36,38,29,46,40,91,85,77,61,48,76,43,78,49,80,39,77,55,69,86,78,80,72,46,40,55,65,42,44,31,51,33,40,27,47,48,31,48,50,69,66,42,55,68,69,58,23,50,51,50,17,53,52,37,45,48,41,16,50,60,68,33,55,83,50,53,71,82,57,25,60,37,23,52,44,44,24,63,23,42,34,57,48,18,60,74,74,104

Foldseek 3Di:
DAEEEEEEAAAQFFCARPNVLVLLLVLQVYHYDYQHLWYWPHDPPQPHGTDIDGCQVVSVVVVVVCVVVVHAHQEYEYEHNLDLVSLVVVLVVCVVRVHPAYEYELHADDDQDGDPNDDLVSLVSSLVSLLSHQEYEEEQLNLCSSQVHRSNDADDPVVVVNSVVSSVVVNRPHWYWYWQRDDDQWTKIWTQDPPPGDIDIDIDGDQDDDAHNLSSQLRSQLSSCVSVVNDNVVSNVLSVVLSVQQCVQCRVDDPNVRSSHTDRPRSSVSSNVVVD/DAEEEEEEAAAQFFCARPNVLVLLLVLQVYHYDYQHLWYWPHDPPQPHGTDIDGCQVVSVVVVVVCVVVVHAHQEYEYEHNLDLVSLVVVLVVCVVRVHPAYEYELHADDDQDGDPNDDLVSLVSSLVSLLSHQEYEEEQLNLCSSLVHRSNDADDPVVVVVSVVSSVVVNRPHWYWYWQRDDDQWTKIWTQDPPPGDIDIDIDGDQDDDAHNLSSQLRSQLSSCVSVVNDNVVSNVLSVVLSVQQCVQCSVDDPNVRSSHTDRPRSSVSSNVVVD

Nearest PDB structures (foldseek):
  3h74-assembly1_A  TM=9.327E-01  e=5.866E-26  Lactiplantibacillus plantarum
  3mbj-assembly1_A  TM=9.309E-01  e=2.031E-22  Bacteroides thetaiotaomicron VPI-5482
  2i5b-assembly2_D  TM=8.433E-01  e=3.795E-17  Bacillus subtilis
  2i5b-assembly1_B  TM=8.596E-01  e=1.915E-16  Bacillus subtilis
  4ywr-assembly1_A  TM=8.346E-01  e=3.979E-12  Acinetobacter baumannii AB5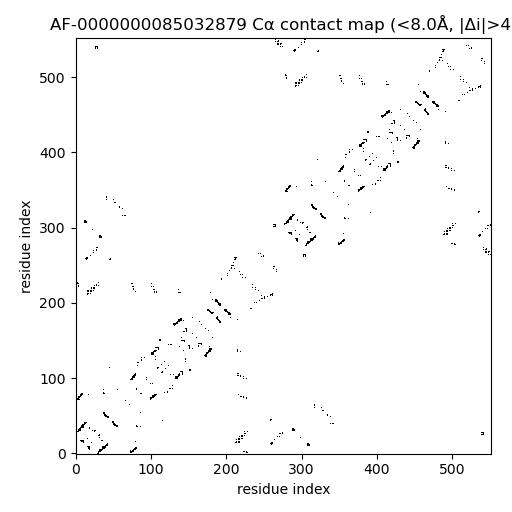075